Protein 2FYS (pdb70)

Structure (mmCIF, N/CA/C/O backbone):
data_2FYS
#
_entry.id   2FYS
#
_cell.length_a   57.377
_cell.length_b   67.478
_cell.length_c   86.605
_cell.angle_alpha   90.00
_cell.angle_beta   99.55
_cell.angle_gamma   90.00
#
_symmetry.space_group_name_H-M   'P 1 21 1'
#
loop_
_entity.id
_entity.type
_entity.pdbx_description
1 polymer 'Mitogen-activated protein kinase 1'
2 polymer 'Dual specificity protein phosphatase 6'
3 water water
#
loop_
_atom_site.group_PDB
_atom_site.id
_atom_site.type_symbol
_atom_site.label_atom_id
_atom_site.label_alt_id
_atom_site.label_comp_id
_atom_site.label_asym_id
_atom_site.label_entity_id
_atom_site.label_seq_id
_atom_site.pdbx_PDB_ins_code
_atom_site.Cartn_x
_atom_site.Cartn_y
_atom_site.Cartn_z
_atom_site.occupancy
_atom_site.B_iso_or_equiv
_atom_site.auth_seq_id
_atom_site.auth_comp_id
_atom_site.auth_asym_id
_atom_site.auth_atom_id
_atom_site.pdbx_PDB_model_num
ATOM 1 N N . GLY A 1 14 ? -1.988 -27.925 -4.570 1.00 59.26 8 GLY B N 1
ATOM 2 C CA . GLY A 1 14 ? -2.557 -27.195 -3.402 1.00 58.83 8 GLY B CA 1
ATOM 3 C C . GLY A 1 14 ? -1.616 -26.118 -2.900 1.00 58.42 8 GLY B C 1
ATOM 4 O O . GLY A 1 14 ? -0.935 -25.475 -3.701 1.00 59.08 8 GLY B O 1
ATOM 5 N N . PRO A 1 15 ? -1.554 -25.894 -1.578 1.00 57.71 9 PRO B N 1
ATOM 6 C CA . PRO A 1 15 ? -0.664 -24.867 -1.028 1.00 56.14 9 PRO B CA 1
ATOM 7 C C . PRO A 1 15 ? 0.788 -25.118 -1.423 1.00 54.23 9 PRO B C 1
ATOM 8 O O . PRO A 1 15 ? 1.322 -26.211 -1.212 1.00 53.86 9 PRO B O 1
ATOM 12 N N . GLU A 1 16 ? 1.414 -24.098 -2.003 1.00 51.52 10 GLU B N 1
ATOM 13 C CA . GLU A 1 16 ? 2.798 -24.190 -2.451 1.00 48.92 10 GLU B CA 1
ATOM 14 C C . GLU A 1 16 ? 3.776 -24.469 -1.315 1.00 46.10 10 GLU B C 1
ATOM 15 O O . GLU A 1 16 ? 3.742 -23.825 -0.264 1.00 45.18 10 GLU B O 1
ATOM 21 N N . MET A 1 17 ? 4.647 -25.444 -1.545 1.00 42.63 11 MET B N 1
ATOM 22 C CA . MET A 1 17 ? 5.650 -25.841 -0.569 1.00 39.39 11 MET B CA 1
ATOM 23 C C . MET A 1 17 ? 6.992 -25.214 -0.911 1.00 36.97 11 MET B C 1
ATOM 24 O O . MET A 1 17 ? 7.260 -24.898 -2.069 1.00 37.28 11 MET B O 1
ATOM 29 N N . VAL A 1 18 ? 7.827 -25.032 0.107 1.00 33.81 12 VAL B N 1
ATOM 30 C CA . VAL A 1 18 ? 9.154 -24.458 -0.072 1.00 31.09 12 VAL B CA 1
ATOM 31 C C . VAL A 1 18 ? 10.120 -25.151 0.885 1.00 30.60 12 VAL B C 1
ATOM 32 O O . VAL A 1 18 ? 10.003 -25.011 2.101 1.00 30.15 12 VAL B O 1
ATOM 36 N N . ARG A 1 19 ? 11.069 -25.900 0.333 1.00 29.38 13 ARG B N 1
ATOM 37 C CA . ARG A 1 19 ? 12.038 -26.620 1.151 1.00 28.01 13 ARG B CA 1
ATOM 38 C C . ARG A 1 19 ? 11.276 -27.543 2.108 1.00 29.13 13 ARG B C 1
ATOM 39 O O . ARG A 1 19 ? 11.622 -27.664 3.288 1.00 28.93 13 ARG B O 1
ATOM 47 N N . GLY A 1 20 ? 10.230 -28.183 1.587 1.00 28.91 14 GLY B N 1
ATOM 48 C CA . GLY A 1 20 ? 9.422 -29.083 2.391 1.00 27.13 14 GLY B CA 1
ATOM 49 C C . GLY A 1 20 ? 8.586 -28.349 3.423 1.00 26.61 14 GLY B C 1
ATOM 50 O O . GLY A 1 20 ? 7.979 -28.968 4.295 1.00 26.56 14 GLY B O 1
ATOM 51 N N . GLN A 1 21 ? 8.546 -27.025 3.322 1.00 26.05 15 GLN B N 1
ATOM 52 C CA . GLN A 1 21 ? 7.793 -26.211 4.269 1.00 26.02 15 GLN B CA 1
ATOM 53 C C . GLN A 1 21 ? 6.571 -25.559 3.653 1.00 25.97 15 GLN B C 1
ATOM 54 O O . GLN A 1 21 ? 6.600 -25.125 2.502 1.00 27.10 15 GLN B O 1
ATOM 60 N N . VAL A 1 22 ? 5.499 -25.486 4.434 1.00 24.25 16 VAL B N 1
ATOM 61 C CA . VAL A 1 22 ? 4.270 -24.866 3.972 1.00 22.65 16 VAL B CA 1
ATOM 62 C C . VAL A 1 22 ? 4.499 -23.372 3.811 1.00 23.38 16 VAL B C 1
ATOM 63 O O . VAL A 1 22 ? 5.207 -22.751 4.607 1.00 22.64 16 VAL B O 1
ATOM 67 N N . PHE A 1 23 ? 3.898 -22.807 2.770 1.00 23.44 17 PHE B N 1
ATOM 68 C CA . PHE A 1 23 ? 4.002 -21.384 2.492 1.00 22.13 17 PHE B CA 1
ATOM 69 C C . PHE A 1 23 ? 2.744 -20.994 1.722 1.00 22.90 17 PHE B C 1
ATOM 70 O O . PHE A 1 23 ? 2.805 -20.624 0.547 1.00 22.38 17 PHE B O 1
ATOM 78 N N . ASP A 1 24 ? 1.601 -21.097 2.393 1.00 23.44 18 ASP B N 1
ATOM 79 C CA . ASP A 1 24 ? 0.322 -20.769 1.777 1.00 24.80 18 ASP B CA 1
ATOM 80 C C . ASP A 1 24 ? 0.084 -19.268 1.870 1.00 25.44 18 ASP B C 1
ATOM 81 O O . ASP A 1 24 ? -0.356 -18.760 2.899 1.00 24.72 18 ASP B O 1
ATOM 86 N N . VAL A 1 25 ? 0.371 -18.565 0.778 1.00 26.81 19 VAL B N 1
ATOM 87 C CA . VAL A 1 25 ? 0.225 -17.116 0.744 1.00 28.41 19 VAL B CA 1
ATOM 88 C C . VAL A 1 25 ? -0.914 -16.614 -0.143 1.00 30.28 19 VAL B C 1
ATOM 89 O O . VAL A 1 25 ? -0.963 -15.431 -0.494 1.00 30.63 19 VAL B O 1
ATOM 93 N N . GLY A 1 26 ? -1.828 -17.510 -0.501 1.00 31.17 20 GLY B N 1
ATOM 94 C CA . GLY A 1 26 ? -2.948 -17.117 -1.336 1.00 31.30 20 GLY B CA 1
ATOM 95 C C . GLY A 1 26 ? -2.526 -16.940 -2.777 1.00 31.28 20 GLY B C 1
ATOM 96 O O . GLY A 1 26 ? -1.339 -16.798 -3.055 1.00 31.34 20 GLY B O 1
ATOM 97 N N . PRO A 1 27 ? -3.482 -16.935 -3.718 1.00 31.76 21 PRO B N 1
ATOM 98 C CA . PRO A 1 27 ? -3.226 -16.778 -5.151 1.00 31.33 21 PRO B CA 1
ATOM 99 C C . PRO A 1 27 ? -2.789 -15.378 -5.576 1.00 30.43 21 PRO B C 1
ATOM 100 O O . PRO A 1 27 ? -2.781 -15.066 -6.769 1.00 31.47 21 PRO B O 1
ATOM 104 N N . ARG A 1 28 ? -2.431 -14.531 -4.614 1.00 28.37 22 ARG B N 1
ATOM 105 C CA . ARG A 1 28 ? -1.988 -13.181 -4.952 1.00 25.25 22 ARG B CA 1
ATOM 106 C C . ARG A 1 28 ? -0.482 -13.157 -5.166 1.00 23.32 22 ARG B C 1
ATOM 107 O O . ARG A 1 28 ? 0.051 -12.230 -5.779 1.00 23.97 22 ARG B O 1
ATOM 115 N N . TYR A 1 29 ? 0.198 -14.183 -4.660 1.00 21.05 23 TYR B N 1
ATOM 116 C CA . TYR A 1 29 ? 1.647 -14.289 -4.798 1.00 18.62 23 TYR B CA 1
ATOM 117 C C . TYR A 1 29 ? 2.026 -15.686 -5.268 1.00 18.22 23 TYR B C 1
ATOM 118 O O . TYR A 1 29 ? 1.604 -16.681 -4.677 1.00 17.86 23 TYR B O 1
ATOM 127 N N . THR A 1 30 ? 2.826 -15.754 -6.328 1.00 16.84 24 THR B N 1
ATOM 128 C CA . THR A 1 30 ? 3.277 -17.026 -6.878 1.00 16.06 24 THR B CA 1
ATOM 129 C C . THR A 1 30 ? 4.785 -16.968 -7.097 1.00 17.23 24 THR B C 1
ATOM 130 O O . THR A 1 30 ? 5.434 -16.009 -6.688 1.00 19.18 24 THR B O 1
ATOM 134 N N . ASN A 1 31 ? 5.340 -17.992 -7.737 1.00 17.44 25 ASN B N 1
ATOM 135 C CA . ASN A 1 31 ? 6.773 -18.040 -8.004 1.00 18.20 25 ASN B CA 1
ATOM 136 C C . ASN A 1 31 ? 7.588 -17.758 -6.746 1.00 19.37 25 ASN B C 1
ATOM 137 O O . ASN A 1 31 ? 8.242 -16.720 -6.641 1.00 20.73 25 ASN B O 1
ATOM 142 N N . LEU A 1 32 ? 7.547 -18.690 -5.796 1.00 19.93 26 LEU B N 1
ATOM 143 C CA . LEU A 1 32 ? 8.271 -18.555 -4.529 1.00 19.22 26 LEU B CA 1
ATOM 144 C C . LEU A 1 32 ? 9.715 -19.035 -4.647 1.00 17.77 26 LEU B C 1
ATOM 145 O O . LEU A 1 32 ? 9.977 -20.080 -5.233 1.00 16.43 26 LEU B O 1
ATOM 150 N N . SER A 1 33 ? 10.646 -18.270 -4.082 1.00 19.18 27 SER B N 1
ATOM 151 C CA . SER A 1 33 ? 12.062 -18.627 -4.121 1.00 20.49 27 SER B CA 1
ATOM 152 C C . SER A 1 33 ? 12.733 -18.404 -2.771 1.00 21.43 27 SER B C 1
ATOM 153 O O . SER A 1 33 ? 12.883 -17.269 -2.318 1.00 23.03 27 SER B O 1
ATOM 156 N N . TYR A 1 34 ? 13.146 -19.498 -2.140 1.00 21.59 28 TYR B N 1
ATOM 157 C CA . TYR A 1 34 ? 13.792 -19.448 -0.831 1.00 21.89 28 TYR B CA 1
ATOM 158 C C . TYR A 1 34 ? 15.029 -18.556 -0.816 1.00 22.79 28 TYR B C 1
ATOM 159 O O . TYR A 1 34 ? 15.835 -18.584 -1.747 1.00 23.23 28 TYR B O 1
ATOM 168 N N . ILE A 1 35 ? 15.186 -17.763 0.239 1.00 25.36 29 ILE B N 1
ATOM 169 C CA . ILE A 1 35 ? 16.363 -16.908 0.342 1.00 27.95 29 ILE B CA 1
ATOM 170 C C . ILE A 1 35 ? 17.125 -17.173 1.641 1.00 28.77 29 ILE B C 1
ATOM 171 O O . ILE A 1 35 ? 18.340 -16.991 1.700 1.00 28.35 29 ILE B O 1
ATOM 176 N N . GLY A 1 36 ? 16.414 -17.614 2.675 1.00 30.12 30 GLY B N 1
ATOM 177 C CA . GLY A 1 36 ? 17.070 -17.898 3.941 1.00 32.54 30 GLY B CA 1
ATOM 178 C C . GLY A 1 36 ? 16.177 -17.846 5.167 1.00 32.97 30 GLY B C 1
ATOM 179 O O . GLY A 1 36 ? 14.967 -18.048 5.075 1.00 32.52 30 GLY B O 1
ATOM 180 N N . GLU A 1 37 ? 16.789 -17.576 6.319 1.00 34.49 31 GLU B N 1
ATOM 181 C CA . GLU A 1 37 ? 16.080 -17.487 7.596 1.00 35.44 31 GLU B CA 1
ATOM 182 C C . GLU A 1 37 ? 15.900 -16.038 8.032 1.00 36.98 31 GLU B C 1
ATOM 183 O O . GLU A 1 37 ? 16.445 -15.125 7.412 1.00 36.94 31 GLU B O 1
ATOM 189 N N . GLY A 1 38 ? 15.144 -15.831 9.108 1.00 39.44 32 GLY B N 1
ATOM 190 C CA . GLY A 1 38 ? 14.911 -14.483 9.594 1.00 40.69 32 GLY B CA 1
ATOM 191 C C . GLY A 1 38 ? 14.592 -14.403 11.073 1.00 42.57 32 GLY B C 1
ATOM 192 O O . GLY A 1 38 ? 15.194 -13.612 11.801 1.00 43.52 32 GLY B O 1
ATOM 193 N N . ALA A 1 39 ? 13.638 -15.212 11.522 1.00 44.06 33 ALA B N 1
ATOM 194 C CA . ALA A 1 39 ? 13.247 -15.227 12.928 1.00 45.21 33 ALA B CA 1
ATOM 195 C C . ALA A 1 39 ? 12.289 -16.379 13.232 1.00 46.54 33 ALA B C 1
ATOM 196 O O . ALA A 1 39 ? 12.665 -17.550 13.142 1.00 47.22 33 ALA B O 1
ATOM 198 N N . TYR A 1 40 ? 11.052 -16.047 13.588 1.00 47.58 34 TYR B N 1
ATOM 199 C CA . TYR A 1 40 ? 10.055 -17.060 13.915 1.00 48.42 34 TYR B CA 1
ATOM 200 C C . TYR A 1 40 ? 9.779 -18.004 12.750 1.00 48.61 34 TYR B C 1
ATOM 201 O O . TYR A 1 40 ? 8.985 -18.940 12.878 1.00 49.31 34 TYR B O 1
ATOM 203 N N . GLY A 1 41 ? 10.434 -17.753 11.618 1.00 47.80 35 GLY B N 1
ATOM 204 C CA . GLY A 1 41 ? 10.249 -18.587 10.442 1.00 45.72 35 GLY B CA 1
ATOM 205 C C . GLY A 1 41 ? 11.204 -18.208 9.325 1.00 44.62 35 GLY B C 1
ATOM 206 O O . GLY A 1 41 ? 12.006 -17.286 9.474 1.00 44.41 35 GLY B O 1
ATOM 207 N N . MET A 1 42 ? 11.122 -18.914 8.201 1.00 43.83 36 MET B N 1
ATOM 208 C CA . MET A 1 42 ? 11.996 -18.632 7.068 1.00 42.66 36 MET B CA 1
ATOM 209 C C . MET A 1 42 ? 11.435 -17.545 6.155 1.00 40.32 36 MET B C 1
ATOM 210 O O . MET A 1 42 ? 10.267 -17.166 6.262 1.00 39.40 36 MET B O 1
ATOM 215 N N . VAL A 1 43 ? 12.279 -17.054 5.254 1.00 37.50 37 VAL B N 1
ATOM 216 C CA . VAL A 1 43 ? 11.890 -15.999 4.325 1.00 34.45 37 VAL B CA 1
ATOM 217 C C . VAL A 1 43 ? 11.953 -16.419 2.859 1.00 32.23 37 VAL B C 1
ATOM 218 O O . VAL A 1 43 ? 12.908 -17.062 2.419 1.00 32.06 37 VAL B O 1
ATOM 222 N N . CYS A 1 44 ? 10.929 -16.033 2.108 1.00 29.07 38 CYS B N 1
ATOM 223 C CA . CYS A 1 44 ? 10.850 -16.347 0.691 1.00 26.45 38 CYS B CA 1
ATOM 224 C C . CYS A 1 44 ? 10.616 -15.112 -0.162 1.00 26.19 38 CYS B C 1
ATOM 225 O O . CYS A 1 44 ? 10.206 -14.057 0.325 1.00 25.86 38 CYS B O 1
ATOM 228 N N . SER A 1 45 ? 10.881 -15.268 -1.452 1.00 25.60 39 SER B N 1
ATOM 229 C CA . SER A 1 45 ? 10.672 -14.213 -2.427 1.00 22.96 39 SER B CA 1
ATOM 230 C C . SER A 1 45 ? 9.403 -14.658 -3.135 1.00 22.33 39 SER B C 1
ATOM 231 O O . SER A 1 45 ? 9.053 -15.837 -3.085 1.00 19.27 39 SER B O 1
ATOM 234 N N . ALA A 1 46 ? 8.703 -13.735 -3.783 1.00 21.69 40 ALA B N 1
ATOM 235 C CA . ALA A 1 46 ? 7.479 -14.112 -4.474 1.00 22.36 40 ALA B CA 1
ATOM 236 C C . ALA A 1 46 ? 7.008 -13.072 -5.472 1.00 23.02 40 ALA B C 1
ATOM 237 O O . ALA A 1 46 ? 7.264 -11.877 -5.327 1.00 21.85 40 ALA B O 1
ATOM 239 N N . TYR A 1 47 ? 6.311 -13.543 -6.495 1.00 23.61 41 TYR B N 1
ATOM 240 C CA . TYR A 1 47 ? 5.787 -12.651 -7.505 1.00 24.60 41 TYR B CA 1
ATOM 241 C C . TYR A 1 47 ? 4.417 -12.176 -7.061 1.00 24.60 41 TYR B C 1
ATOM 242 O O . TYR A 1 47 ? 3.561 -12.985 -6.705 1.00 25.32 41 TYR B O 1
ATOM 251 N N . ASP A 1 48 ? 4.218 -10.865 -7.058 1.00 23.80 42 ASP B N 1
ATOM 252 C CA . ASP A 1 48 ? 2.927 -10.307 -6.693 1.00 24.11 42 ASP B CA 1
ATOM 253 C C . ASP A 1 48 ? 2.136 -10.184 -7.993 1.00 23.42 42 ASP B C 1
ATOM 254 O O . ASP A 1 48 ? 2.598 -9.574 -8.956 1.00 23.43 42 ASP B O 1
ATOM 259 N N . ASN A 1 49 ? 0.948 -10.778 -8.017 1.00 23.28 43 ASN B N 1
ATOM 260 C CA . ASN A 1 49 ? 0.100 -10.760 -9.204 1.00 23.34 43 ASN B CA 1
ATOM 261 C C . ASN A 1 49 ? -0.879 -9.595 -9.209 1.00 23.76 43 ASN B C 1
ATOM 262 O O . ASN A 1 49 ? -1.851 -9.598 -9.959 1.00 26.15 43 ASN B O 1
ATOM 267 N N . LEU A 1 50 ? -0.622 -8.599 -8.372 1.00 24.56 44 LEU B N 1
ATOM 268 C CA . LEU A 1 50 ? -1.494 -7.435 -8.295 1.00 26.04 44 LEU B CA 1
ATOM 269 C C . LEU A 1 50 ? -0.693 -6.167 -8.571 1.00 26.49 44 LEU B C 1
ATOM 270 O O . LEU A 1 50 ? -1.221 -5.187 -9.099 1.00 25.88 44 LEU B O 1
ATOM 275 N N . ASN A 1 51 ? 0.583 -6.198 -8.201 1.00 26.11 45 ASN B N 1
ATOM 276 C CA . ASN A 1 51 ? 1.477 -5.069 -8.406 1.00 25.87 45 ASN B CA 1
ATOM 277 C C . ASN A 1 51 ? 2.552 -5.446 -9.423 1.00 25.43 45 ASN B C 1
ATOM 278 O O . ASN A 1 51 ? 3.423 -4.651 -9.756 1.00 25.07 45 ASN B O 1
ATOM 283 N N . LYS A 1 52 ? 2.477 -6.677 -9.908 1.00 26.57 46 LYS B N 1
ATOM 284 C CA . LYS A 1 52 ? 3.418 -7.182 -10.893 1.00 27.49 46 LYS B CA 1
ATOM 285 C C . LYS A 1 52 ? 4.882 -6.914 -10.532 1.00 27.00 46 LYS B C 1
ATOM 286 O O . LYS A 1 52 ? 5.662 -6.430 -11.356 1.00 27.81 46 LYS B O 1
ATOM 292 N N . VAL A 1 53 ? 5.239 -7.238 -9.291 1.00 24.63 47 VAL B N 1
ATOM 293 C CA . VAL A 1 53 ? 6.598 -7.072 -8.778 1.00 22.10 47 VAL B CA 1
ATOM 294 C C . VAL A 1 53 ? 6.893 -8.310 -7.943 1.00 21.15 47 VAL B C 1
ATOM 295 O O . VAL A 1 53 ? 6.003 -9.132 -7.727 1.00 23.66 47 VAL B O 1
ATOM 299 N N . ARG A 1 54 ? 8.128 -8.455 -7.475 1.00 18.45 48 ARG B N 1
ATOM 300 C CA . ARG A 1 54 ? 8.481 -9.611 -6.656 1.00 17.05 48 ARG B CA 1
ATOM 301 C C . ARG A 1 54 ? 8.751 -9.218 -5.208 1.00 16.69 48 ARG B C 1
ATOM 302 O O . ARG A 1 54 ? 9.889 -8.963 -4.821 1.00 18.03 48 ARG B O 1
ATOM 310 N N . VAL A 1 55 ? 7.694 -9.182 -4.406 1.00 15.65 49 VAL B N 1
ATOM 311 C CA . VAL A 1 55 ? 7.822 -8.810 -3.005 1.00 15.03 49 VAL B CA 1
ATOM 312 C C . VAL A 1 55 ? 8.488 -9.890 -2.175 1.00 13.89 49 VAL B C 1
ATOM 313 O O . VAL A 1 55 ? 8.619 -11.031 -2.603 1.00 15.22 49 VAL B O 1
ATOM 317 N N . ALA A 1 56 ? 8.911 -9.508 -0.979 1.00 12.67 50 ALA B N 1
ATOM 318 C CA . ALA A 1 56 ? 9.538 -10.431 -0.056 1.00 10.37 50 ALA B CA 1
ATOM 319 C C . ALA A 1 56 ? 8.449 -10.769 0.948 1.00 9.56 50 ALA B C 1
ATOM 320 O O . ALA A 1 56 ? 7.671 -9.898 1.332 1.00 9.78 50 ALA B O 1
ATOM 322 N N . ILE A 1 57 ? 8.379 -12.029 1.361 1.00 9.67 51 ILE B N 1
ATOM 323 C CA . ILE A 1 57 ? 7.372 -12.448 2.324 1.00 9.11 51 ILE B CA 1
ATOM 324 C C . ILE A 1 57 ? 8.032 -13.285 3.412 1.00 9.61 51 ILE B C 1
ATOM 325 O O . ILE A 1 57 ? 8.713 -14.259 3.118 1.00 10.93 51 ILE B O 1
ATOM 330 N N . LYS A 1 58 ? 7.839 -12.900 4.666 1.00 10.46 52 LYS B N 1
ATOM 331 C CA . LYS A 1 58 ? 8.420 -13.646 5.773 1.00 13.59 52 LYS B CA 1
ATOM 332 C C . LYS A 1 58 ? 7.329 -14.336 6.585 1.00 14.69 52 LYS B C 1
ATOM 333 O O . LYS A 1 58 ? 6.338 -13.718 6.987 1.00 12.76 52 LYS B O 1
ATOM 339 N N . LYS A 1 59 ? 7.520 -15.631 6.809 1.00 15.20 53 LYS B N 1
ATOM 340 C CA . LYS A 1 59 ? 6.572 -16.435 7.563 1.00 14.31 53 LYS B CA 1
ATOM 341 C C . LYS A 1 59 ? 6.932 -16.402 9.041 1.00 13.68 53 LYS B C 1
ATOM 342 O O . LYS A 1 59 ? 8.054 -16.736 9.416 1.00 13.48 53 LYS B O 1
ATOM 348 N N . ILE A 1 60 ? 5.978 -15.994 9.875 1.00 13.37 54 ILE B N 1
ATOM 349 C CA . ILE A 1 60 ? 6.195 -15.921 11.318 1.00 14.28 54 ILE B CA 1
ATOM 350 C C . ILE A 1 60 ? 5.210 -16.838 12.048 1.00 17.27 54 ILE B C 1
ATOM 351 O O . ILE A 1 60 ? 4.005 -16.782 11.799 1.00 18.48 54 ILE B O 1
ATOM 356 N N . SER A 1 61 ? 5.723 -17.680 12.943 1.00 19.65 55 SER B N 1
ATOM 357 C CA . SER A 1 61 ? 4.880 -18.598 13.719 1.00 23.29 55 SER B CA 1
ATOM 358 C C . SER A 1 61 ? 5.220 -18.413 15.200 1.00 24.23 55 SER B C 1
ATOM 359 O O . SER A 1 61 ? 5.835 -19.282 15.812 1.00 24.28 55 SER B O 1
ATOM 362 N N . PRO A 1 62 ? 4.801 -17.281 15.794 1.00 25.30 56 PRO B N 1
ATOM 363 C CA . PRO A 1 62 ? 5.051 -16.928 17.193 1.00 26.57 56 PRO B CA 1
ATOM 364 C C . PRO A 1 62 ? 3.888 -17.034 18.180 1.00 27.55 56 PRO B C 1
ATOM 365 O O . PRO A 1 62 ? 4.023 -16.630 19.332 1.00 28.03 56 PRO B O 1
ATOM 369 N N . PHE A 1 63 ? 2.754 -17.559 17.748 1.00 28.74 57 PHE B N 1
ATOM 370 C CA . PHE A 1 63 ? 1.598 -17.635 18.627 1.00 29.47 57 PHE B CA 1
ATOM 371 C C . PHE A 1 63 ? 1.740 -18.425 19.926 1.00 31.41 57 PHE B C 1
ATOM 372 O O . PHE A 1 63 ? 0.959 -18.227 20.856 1.00 32.73 57 PHE B O 1
ATOM 380 N N . GLU A 1 64 ? 2.728 -19.306 20.009 1.00 32.49 58 GLU B N 1
ATOM 381 C CA . GLU A 1 64 ? 2.916 -20.081 21.229 1.00 35.27 58 GLU B CA 1
ATOM 382 C C . GLU A 1 64 ? 4.196 -19.689 21.961 1.00 34.99 58 GLU B C 1
ATOM 383 O O . GLU A 1 64 ? 4.826 -20.503 22.641 1.00 35.58 58 GLU B O 1
ATOM 389 N N . HIS A 1 65 ? 4.565 -18.422 21.812 1.00 34.22 59 HIS B N 1
ATOM 390 C CA . HIS A 1 65 ? 5.747 -17.863 22.453 1.00 34.58 59 HIS B CA 1
ATOM 391 C C . HIS A 1 65 ? 5.384 -16.438 22.865 1.00 33.75 59 HIS B C 1
ATOM 392 O O . HIS A 1 65 ? 4.915 -15.647 22.042 1.00 32.63 59 HIS B O 1
ATOM 399 N N . GLN A 1 66 ? 5.598 -16.110 24.133 1.00 32.91 60 GLN B N 1
ATOM 400 C CA . GLN A 1 66 ? 5.282 -14.777 24.624 1.00 32.62 60 GLN B CA 1
ATOM 401 C C . GLN A 1 66 ? 6.289 -13.748 24.117 1.00 33.04 60 GLN B C 1
ATOM 402 O O . GLN A 1 66 ? 5.928 -12.602 23.840 1.00 33.71 60 GLN B O 1
ATOM 408 N N . THR A 1 67 ? 7.549 -14.155 23.994 1.00 32.58 61 THR B N 1
ATOM 409 C CA . THR A 1 67 ? 8.590 -13.254 23.501 1.00 32.44 61 THR B CA 1
ATOM 410 C C . THR A 1 67 ? 8.332 -12.957 22.026 1.00 32.90 61 THR B C 1
ATOM 411 O O . THR A 1 67 ? 8.243 -11.795 21.623 1.00 32.86 61 THR B O 1
ATOM 415 N N . TYR A 1 68 ? 8.211 -14.018 21.230 1.00 32.82 62 TYR B N 1
ATOM 416 C CA . TYR A 1 68 ? 7.953 -13.889 19.801 1.00 33.54 62 TYR B CA 1
ATOM 417 C C . TYR A 1 68 ? 6.699 -13.057 19.559 1.00 33.11 62 TYR B C 1
ATOM 418 O O . TYR A 1 68 ? 6.696 -12.137 18.739 1.00 32.47 62 TYR B O 1
ATOM 427 N N . CYS A 1 69 ? 5.632 -13.390 20.276 1.00 32.05 63 CYS B N 1
ATOM 428 C CA . CYS A 1 69 ? 4.376 -12.667 20.140 1.00 30.53 63 CYS B CA 1
ATOM 429 C C . CYS A 1 69 ? 4.553 -11.166 20.306 1.00 29.63 63 CYS B C 1
ATOM 430 O O . CYS A 1 69 ? 3.994 -10.385 19.535 1.00 29.73 63 CYS B O 1
ATOM 433 N N . GLN A 1 70 ? 5.323 -10.762 21.312 1.00 28.00 64 GLN B N 1
ATOM 434 C CA . GLN A 1 70 ? 5.562 -9.343 21.554 1.00 27.01 64 GLN B CA 1
ATOM 435 C C . GLN A 1 70 ? 6.400 -8.731 20.438 1.00 26.05 64 GLN B C 1
ATOM 436 O O . GLN A 1 70 ? 6.029 -7.709 19.859 1.00 26.76 64 GLN B O 1
ATOM 442 N N . ARG A 1 71 ? 7.531 -9.363 20.139 1.00 24.12 65 ARG B N 1
ATOM 443 C CA . ARG A 1 71 ? 8.427 -8.885 19.092 1.00 20.35 65 ARG B CA 1
ATOM 444 C C . ARG A 1 71 ? 7.669 -8.732 17.773 1.00 17.17 65 ARG B C 1
ATOM 445 O O . ARG A 1 71 ? 7.978 -7.862 16.965 1.00 15.34 65 ARG B O 1
ATOM 453 N N . THR A 1 72 ? 6.667 -9.577 17.564 1.00 15.75 66 THR B N 1
ATOM 454 C CA . THR A 1 72 ? 5.862 -9.516 16.350 1.00 15.44 66 THR B CA 1
ATOM 455 C C . THR A 1 72 ? 4.937 -8.301 16.352 1.00 15.70 66 THR B C 1
ATOM 456 O O . THR A 1 72 ? 4.977 -7.465 15.439 1.00 15.62 66 THR B O 1
ATOM 460 N N . LEU A 1 73 ? 4.099 -8.223 17.381 1.00 15.17 67 LEU B N 1
ATOM 461 C CA . LEU A 1 73 ? 3.140 -7.143 17.517 1.00 14.43 67 LEU B CA 1
ATOM 462 C C . LEU A 1 73 ? 3.828 -5.803 17.313 1.00 14.73 67 LEU B C 1
ATOM 463 O O . LEU A 1 73 ? 3.313 -4.956 16.579 1.00 16.64 67 LEU B O 1
ATOM 468 N N . ARG A 1 74 ? 4.986 -5.609 17.944 1.00 12.30 68 ARG B N 1
ATOM 469 C CA . ARG A 1 74 ? 5.725 -4.355 17.790 1.00 12.72 68 ARG B CA 1
ATOM 470 C C . ARG A 1 74 ? 6.029 -4.109 16.316 1.00 11.72 68 ARG B C 1
ATOM 471 O O . ARG A 1 74 ? 5.571 -3.126 15.739 1.00 13.58 68 ARG B O 1
ATOM 479 N N . GLU A 1 75 ? 6.807 -5.012 15.723 1.00 10.91 69 GLU B N 1
ATOM 480 C CA . GLU A 1 75 ? 7.189 -4.947 14.315 1.00 11.19 69 GLU B CA 1
ATOM 481 C C . GLU A 1 75 ? 5.992 -4.615 13.408 1.00 11.72 69 GLU B C 1
ATOM 482 O O . GLU A 1 75 ? 6.113 -3.833 12.460 1.00 11.83 69 GLU B O 1
ATOM 488 N N . ILE A 1 76 ? 4.840 -5.210 13.702 1.00 10.87 70 ILE B N 1
ATOM 489 C CA . ILE A 1 76 ? 3.637 -4.968 12.907 1.00 10.72 70 ILE B CA 1
ATOM 490 C C . ILE A 1 76 ? 2.988 -3.616 13.220 1.00 9.97 70 ILE B C 1
ATOM 491 O O . ILE A 1 76 ? 2.616 -2.875 12.315 1.00 10.23 70 ILE B O 1
ATOM 496 N N . LYS A 1 77 ? 2.859 -3.294 14.500 1.00 11.35 71 LYS B N 1
ATOM 497 C CA . LYS A 1 77 ? 2.244 -2.032 14.903 1.00 12.98 71 LYS B CA 1
ATOM 498 C C . LYS A 1 77 ? 3.076 -0.815 14.476 1.00 13.39 71 LYS B C 1
ATOM 499 O O . LYS A 1 77 ? 2.558 0.103 13.837 1.00 14.20 71 LYS B O 1
ATOM 505 N N . ILE A 1 78 ? 4.362 -0.815 14.820 1.00 11.32 72 ILE B N 1
ATOM 506 C CA . ILE A 1 78 ? 5.249 0.293 14.478 1.00 8.57 72 ILE B CA 1
ATOM 507 C C . ILE A 1 78 ? 5.345 0.590 12.984 1.00 8.52 72 ILE B C 1
ATOM 508 O O . ILE A 1 78 ? 5.097 1.714 12.559 1.00 7.81 72 ILE B O 1
ATOM 513 N N . LEU A 1 79 ? 5.721 -0.414 12.198 1.00 9.81 73 LEU B N 1
ATOM 514 C CA . LEU A 1 79 ? 5.863 -0.262 10.751 1.00 10.69 73 LEU B CA 1
ATOM 515 C C . LEU A 1 79 ? 4.566 0.160 10.076 1.00 12.29 73 LEU B C 1
ATOM 516 O O . LEU A 1 79 ? 4.563 1.004 9.181 1.00 11.83 73 LEU B O 1
ATOM 521 N N . LEU A 1 80 ? 3.463 -0.431 10.518 1.00 15.15 74 LEU B N 1
ATOM 522 C CA . LEU A 1 80 ? 2.155 -0.133 9.959 1.00 16.43 74 LEU B CA 1
ATOM 523 C C . LEU A 1 80 ? 1.796 1.347 10.117 1.00 17.77 74 LEU B C 1
ATOM 524 O O . LEU A 1 80 ? 1.163 1.941 9.238 1.00 18.39 74 LEU B O 1
ATOM 529 N N . ARG A 1 81 ? 2.216 1.940 11.230 1.00 17.63 75 ARG B N 1
ATOM 530 C CA . ARG A 1 81 ? 1.936 3.343 11.504 1.00 17.75 75 ARG B CA 1
ATOM 531 C C . ARG A 1 81 ? 3.006 4.278 10.951 1.00 17.02 75 ARG B C 1
ATOM 532 O O . ARG A 1 81 ? 2.738 5.455 10.725 1.00 17.08 75 ARG B O 1
ATOM 540 N N . PHE A 1 82 ? 4.213 3.760 10.738 1.00 15.43 76 PHE B N 1
ATOM 541 C CA . PHE A 1 82 ? 5.311 4.568 10.209 1.00 12.99 76 PHE B CA 1
ATOM 542 C C . PHE A 1 82 ? 5.308 4.630 8.682 1.00 14.14 76 PHE B C 1
ATOM 543 O O . PHE A 1 82 ? 4.990 3.651 8.007 1.00 15.60 76 PHE B O 1
ATOM 551 N N . ARG A 1 83 ? 5.662 5.790 8.142 1.00 13.37 77 ARG B N 1
ATOM 552 C CA . ARG A 1 83 ? 5.742 5.970 6.699 1.00 13.61 77 ARG B CA 1
ATOM 553 C C . ARG A 1 83 ? 6.874 6.949 6.395 1.00 12.34 77 ARG B C 1
ATOM 554 O O . ARG A 1 83 ? 6.708 8.162 6.510 1.00 14.27 77 ARG B O 1
ATOM 562 N N . HIS A 1 84 ? 8.028 6.412 6.011 1.00 10.75 78 HIS B N 1
ATOM 563 C CA . HIS A 1 84 ? 9.199 7.228 5.708 1.00 10.30 78 HIS B CA 1
ATOM 564 C C . HIS A 1 84 ? 9.986 6.556 4.584 1.00 10.38 78 HIS B C 1
ATOM 565 O O . HIS A 1 84 ? 10.045 5.328 4.517 1.00 10.44 78 HIS B O 1
ATOM 572 N N . GLU A 1 85 ? 10.587 7.357 3.709 1.00 10.21 79 GLU B N 1
ATOM 573 C CA . GLU A 1 85 ? 11.357 6.814 2.592 1.00 11.72 79 GLU B CA 1
ATOM 574 C C . GLU A 1 85 ? 12.424 5.848 3.087 1.00 12.50 79 GLU B C 1
ATOM 575 O O . GLU A 1 85 ? 12.704 4.839 2.445 1.00 15.33 79 GLU B O 1
ATOM 581 N N . ASN A 1 86 ? 13.002 6.147 4.244 1.00 12.23 80 ASN B N 1
ATOM 582 C CA . ASN A 1 86 ? 14.064 5.317 4.794 1.00 11.32 80 ASN B CA 1
ATOM 583 C C . ASN A 1 86 ? 13.649 4.253 5.810 1.00 10.37 80 ASN B C 1
ATOM 584 O O . ASN A 1 86 ? 14.505 3.610 6.421 1.00 11.66 80 ASN B O 1
ATOM 589 N N . ILE A 1 87 ? 12.352 4.059 6.003 1.00 6.86 81 ILE B N 1
ATOM 590 C CA . ILE A 1 87 ? 11.914 3.039 6.943 1.00 5.38 81 ILE B CA 1
ATOM 591 C C . ILE A 1 87 ? 11.057 2.023 6.224 1.00 4.94 81 ILE B C 1
ATOM 592 O O . ILE A 1 87 ? 9.919 2.308 5.863 1.00 6.80 81 ILE B O 1
ATOM 597 N N . ILE A 1 88 ? 11.619 0.841 6.010 1.00 5.05 82 ILE B N 1
ATOM 598 C CA . ILE A 1 88 ? 10.922 -0.236 5.324 1.00 5.69 82 ILE B CA 1
ATOM 599 C C . ILE A 1 88 ? 9.450 -0.234 5.694 1.00 8.08 82 ILE B C 1
ATOM 600 O O . ILE A 1 88 ? 9.095 0.023 6.845 1.00 7.05 82 ILE B O 1
ATOM 605 N N . GLY A 1 89 ? 8.598 -0.510 4.712 1.00 8.57 83 GLY B N 1
ATOM 606 C CA . GLY A 1 89 ? 7.175 -0.539 4.974 1.00 8.86 83 GLY B CA 1
ATOM 607 C C . GLY A 1 89 ? 6.581 -1.908 4.722 1.00 9.66 83 GLY B C 1
ATOM 608 O O . GLY A 1 89 ? 7.108 -2.682 3.915 1.00 9.20 83 GLY B O 1
ATOM 609 N N . ILE A 1 90 ? 5.492 -2.206 5.430 1.00 10.81 84 ILE B N 1
ATOM 610 C CA . ILE A 1 90 ? 4.774 -3.470 5.282 1.00 11.86 84 ILE B CA 1
ATOM 611 C C . ILE A 1 90 ? 3.711 -3.279 4.199 1.00 14.06 84 ILE B C 1
ATOM 612 O O . ILE A 1 90 ? 2.726 -2.566 4.406 1.00 15.76 84 ILE B O 1
ATOM 617 N N . ASN A 1 91 ? 3.904 -3.912 3.047 1.00 15.70 85 ASN B N 1
ATOM 618 C CA . ASN A 1 91 ? 2.954 -3.766 1.952 1.00 16.34 85 ASN B CA 1
ATOM 619 C C . ASN A 1 91 ? 1.651 -4.517 2.181 1.00 17.00 85 ASN B C 1
ATOM 620 O O . ASN A 1 91 ? 0.603 -4.095 1.695 1.00 17.96 85 ASN B O 1
ATOM 625 N N . ASP A 1 92 ? 1.713 -5.620 2.923 1.00 18.82 86 ASP B N 1
ATOM 626 C CA . ASP A 1 92 ? 0.527 -6.432 3.191 1.00 19.46 86 ASP B CA 1
ATOM 627 C C . ASP A 1 92 ? 0.791 -7.544 4.199 1.00 21.03 86 ASP B C 1
ATOM 628 O O . ASP A 1 92 ? 1.941 -7.925 4.425 1.00 21.86 86 ASP B O 1
ATOM 633 N N . ILE A 1 93 ? -0.285 -8.063 4.791 1.00 20.69 87 ILE B N 1
ATOM 634 C CA . ILE A 1 93 ? -0.203 -9.139 5.772 1.00 20.78 87 ILE B CA 1
ATOM 635 C C . ILE A 1 93 ? -1.218 -10.235 5.447 1.00 23.09 87 ILE B C 1
ATOM 636 O O . ILE A 1 93 ? -2.353 -9.947 5.065 1.00 22.64 87 ILE B O 1
ATOM 641 N N . ILE A 1 94 ? -0.809 -11.491 5.611 1.00 25.36 88 ILE B N 1
ATOM 642 C CA . ILE A 1 94 ? -1.685 -12.624 5.321 1.00 26.67 88 ILE B CA 1
ATOM 643 C C . ILE A 1 94 ? -1.894 -13.600 6.485 1.00 28.12 88 ILE B C 1
ATOM 644 O O . ILE A 1 94 ? -0.939 -14.185 7.003 1.00 27.27 88 ILE B O 1
ATOM 649 N N . ARG A 1 95 ? -3.154 -13.772 6.884 1.00 29.72 89 ARG B N 1
ATOM 650 C CA . ARG A 1 95 ? -3.505 -14.691 7.965 1.00 32.06 89 ARG B CA 1
ATOM 651 C C . ARG A 1 95 ? -4.916 -15.260 7.816 1.00 31.94 89 ARG B C 1
ATOM 652 O O . ARG A 1 95 ? -5.770 -14.662 7.161 1.00 32.92 89 ARG B O 1
ATOM 660 N N . ALA A 1 96 ? -5.148 -16.418 8.430 1.00 31.00 90 ALA B N 1
ATOM 661 C CA . ALA A 1 96 ? -6.442 -17.090 8.371 1.00 31.64 90 ALA B CA 1
ATOM 662 C C . ALA A 1 96 ? -7.603 -16.171 8.731 1.00 31.02 90 ALA B C 1
ATOM 663 O O . ALA A 1 96 ? -7.485 -15.327 9.617 1.00 29.92 90 ALA B O 1
ATOM 665 N N . PRO A 1 97 ? -8.747 -16.336 8.044 1.00 32.12 91 PRO B N 1
ATOM 666 C CA . PRO A 1 97 ? -9.972 -15.551 8.244 1.00 32.17 91 PRO B CA 1
ATOM 667 C C . PRO A 1 97 ? -10.437 -15.473 9.697 1.00 31.49 91 PRO B C 1
ATOM 668 O O . PRO A 1 97 ? -11.154 -14.547 10.074 1.00 30.20 91 PRO B O 1
ATOM 672 N N . THR A 1 98 ? -10.036 -16.454 10.502 1.00 31.25 92 THR B N 1
ATOM 673 C CA . THR A 1 98 ? -10.388 -16.485 11.918 1.00 31.84 92 THR B CA 1
ATOM 674 C C . THR A 1 98 ? -9.184 -16.862 12.772 1.00 33.33 92 THR B C 1
ATOM 675 O O . THR A 1 98 ? -8.428 -17.778 12.439 1.00 33.16 92 THR B O 1
ATOM 679 N N . ILE A 1 99 ? -9.020 -16.141 13.876 1.00 34.45 93 ILE B N 1
ATOM 680 C CA . ILE A 1 99 ? -7.919 -16.352 14.804 1.00 35.70 93 ILE B CA 1
ATOM 681 C C . ILE A 1 99 ? -7.814 -17.793 15.294 1.00 36.21 93 ILE B C 1
ATOM 682 O O . ILE A 1 99 ? -6.788 -18.189 15.843 1.00 36.96 93 ILE B O 1
ATOM 687 N N . GLU A 1 100 ? -8.868 -18.578 15.089 1.00 37.64 94 GLU B N 1
ATOM 688 C CA . GLU A 1 100 ? -8.864 -19.973 15.521 1.00 39.00 94 GLU B CA 1
ATOM 689 C C . GLU A 1 100 ? -7.919 -20.837 14.689 1.00 39.51 94 GLU B C 1
ATOM 690 O O . GLU A 1 100 ? -7.376 -21.822 15.189 1.00 38.90 94 GLU B O 1
ATOM 696 N N . GLN A 1 101 ? -7.727 -20.470 13.424 1.00 39.41 95 GLN B N 1
ATOM 697 C CA . GLN A 1 101 ? -6.848 -21.229 12.540 1.00 40.16 95 GLN B CA 1
ATOM 698 C C . GLN A 1 101 ? -5.500 -20.541 12.339 1.00 40.41 95 GLN B C 1
ATOM 699 O O . GLN A 1 101 ? -4.511 -21.195 11.994 1.00 40.55 95 GLN B O 1
ATOM 705 N N . MET A 1 102 ? -5.465 -19.226 12.548 1.00 39.42 96 MET B N 1
ATOM 706 C CA . MET A 1 102 ? -4.235 -18.454 12.381 1.00 37.38 96 MET B CA 1
ATOM 707 C C . MET A 1 102 ? -3.110 -18.996 13.255 1.00 37.60 96 MET B C 1
ATOM 708 O O . MET A 1 102 ? -3.003 -18.648 14.433 1.00 37.74 96 MET B O 1
ATOM 713 N N . LYS A 1 103 ? -2.274 -19.849 12.667 1.00 37.74 97 LYS B N 1
ATOM 714 C CA . LYS A 1 103 ? -1.149 -20.453 13.375 1.00 37.09 97 LYS B CA 1
ATOM 715 C C . LYS A 1 103 ? 0.163 -19.802 12.962 1.00 35.92 97 LYS B C 1
ATOM 716 O O . LYS A 1 103 ? 1.219 -20.109 13.510 1.00 35.78 97 LYS B O 1
ATOM 722 N N . ASP A 1 104 ? 0.088 -18.902 11.988 1.00 34.71 98 ASP B N 1
ATOM 723 C CA . ASP A 1 104 ? 1.267 -18.207 11.496 1.00 33.58 98 ASP B CA 1
ATOM 724 C C . ASP A 1 104 ? 0.875 -17.033 10.609 1.00 32.16 98 ASP B C 1
ATOM 725 O O . ASP A 1 104 ? -0.166 -17.058 9.951 1.00 32.99 98 ASP B O 1
ATOM 730 N N . VAL A 1 105 ? 1.716 -16.004 10.600 1.00 29.71 99 VAL B N 1
ATOM 731 C CA . VAL A 1 105 ? 1.462 -14.799 9.817 1.00 26.28 99 VAL B CA 1
ATOM 732 C C . VAL A 1 105 ? 2.541 -14.517 8.782 1.00 24.87 99 VAL B C 1
ATOM 733 O O . VAL A 1 105 ? 3.724 -14.736 9.031 1.00 25.53 99 VAL B O 1
ATOM 737 N N . TYR A 1 106 ? 2.124 -14.027 7.619 1.00 23.19 100 TYR B N 1
ATOM 738 C CA . TYR A 1 106 ? 3.059 -13.696 6.552 1.00 22.38 100 TYR B CA 1
ATOM 739 C C . TYR A 1 106 ? 3.065 -12.181 6.332 1.00 20.33 100 TYR B C 1
ATOM 740 O O . TYR A 1 106 ? 2.066 -11.606 5.890 1.00 19.65 100 TYR B O 1
ATOM 749 N N . ILE A 1 107 ? 4.185 -11.538 6.645 1.00 17.02 101 ILE B N 1
ATOM 750 C CA . ILE A 1 107 ? 4.301 -10.100 6.459 1.00 14.51 101 ILE B CA 1
ATOM 751 C C . ILE A 1 107 ? 5.028 -9.825 5.153 1.00 15.44 101 ILE B C 1
ATOM 752 O O . ILE A 1 107 ? 6.230 -10.077 5.025 1.00 15.66 101 ILE B O 1
ATOM 757 N N . VAL A 1 108 ? 4.289 -9.304 4.182 1.00 14.39 102 VAL B N 1
ATOM 758 C CA . VAL A 1 108 ? 4.851 -9.014 2.876 1.00 14.29 102 VAL B CA 1
ATOM 759 C C . VAL A 1 108 ? 5.426 -7.613 2.812 1.00 14.21 102 VAL B C 1
ATOM 760 O O . VAL A 1 108 ? 4.733 -6.642 3.109 1.00 16.19 102 VAL B O 1
ATOM 764 N N . GLN A 1 109 ? 6.695 -7.511 2.426 1.00 12.87 103 GLN B N 1
ATOM 765 C CA . GLN A 1 109 ? 7.352 -6.214 2.303 1.00 12.52 103 GLN B CA 1
ATOM 766 C C . GLN A 1 109 ? 8.095 -6.140 0.975 1.00 11.65 103 GLN B C 1
ATOM 767 O O . GLN A 1 109 ? 8.189 -7.133 0.255 1.00 11.60 103 GLN B O 1
ATOM 773 N N . ASP A 1 110 ? 8.621 -4.960 0.657 1.00 12.02 104 ASP B N 1
ATOM 774 C CA . ASP A 1 110 ? 9.360 -4.762 -0.582 1.00 12.70 104 ASP B CA 1
ATOM 775 C C . ASP A 1 110 ? 10.644 -5.573 -0.597 1.00 12.90 104 ASP B C 1
ATOM 776 O O . ASP A 1 110 ? 11.228 -5.842 0.447 1.00 12.45 104 ASP B O 1
ATOM 781 N N . LEU A 1 111 ? 11.079 -5.956 -1.792 1.00 14.37 105 LEU B N 1
ATOM 782 C CA . LEU A 1 111 ? 12.288 -6.753 -1.944 1.00 15.60 105 LEU B CA 1
ATOM 783 C C . LEU A 1 111 ? 13.483 -5.912 -2.373 1.00 16.35 105 LEU B C 1
ATOM 784 O O . LEU A 1 111 ? 13.607 -5.537 -3.538 1.00 18.69 105 LEU B O 1
ATOM 789 N N . MET A 1 112 ? 14.357 -5.611 -1.421 1.00 16.35 106 MET B N 1
ATOM 790 C CA . MET A 1 112 ? 15.552 -4.834 -1.700 1.00 17.19 106 MET B CA 1
ATOM 791 C C . MET A 1 112 ? 16.590 -5.820 -2.226 1.00 19.23 106 MET B C 1
ATOM 792 O O . MET A 1 112 ? 16.541 -7.006 -1.894 1.00 19.88 106 MET B O 1
ATOM 797 N N . GLU A 1 113 ? 17.522 -5.354 -3.051 1.00 19.70 107 GLU B N 1
ATOM 798 C CA . GLU A 1 113 ? 18.522 -6.270 -3.574 1.00 21.37 107 GLU B CA 1
ATOM 799 C C . GLU A 1 113 ? 19.308 -6.910 -2.442 1.00 21.30 107 GLU B C 1
ATOM 800 O O . GLU A 1 113 ? 19.069 -8.066 -2.094 1.00 22.79 107 GLU B O 1
ATOM 806 N N . THR A 1 114 ? 20.233 -6.161 -1.854 1.00 19.46 108 THR B N 1
ATOM 807 C CA . THR A 1 114 ? 21.042 -6.688 -0.761 1.00 18.75 108 THR B CA 1
ATOM 808 C C . THR A 1 114 ? 20.703 -5.975 0.546 1.00 18.54 108 THR B C 1
ATOM 809 O O . THR A 1 114 ? 19.576 -5.535 0.749 1.00 16.50 108 THR B O 1
ATOM 813 N N . ASP A 1 115 ? 21.690 -5.898 1.432 1.00 19.10 109 ASP B N 1
ATOM 814 C CA . ASP A 1 115 ? 21.564 -5.221 2.715 1.00 20.04 109 ASP B CA 1
ATOM 815 C C . ASP A 1 115 ? 22.980 -4.842 3.126 1.00 20.60 109 ASP B C 1
ATOM 816 O O . ASP A 1 115 ? 23.955 -5.367 2.576 1.00 21.83 109 ASP B O 1
ATOM 821 N N . LEU A 1 116 ? 23.104 -3.939 4.087 1.00 19.37 110 LEU B N 1
ATOM 822 C CA . LEU A 1 116 ? 24.421 -3.488 4.507 1.00 19.22 110 LEU B CA 1
ATOM 823 C C . LEU A 1 116 ? 25.358 -4.578 5.024 1.00 17.63 110 LEU B C 1
ATOM 824 O O . LEU A 1 116 ? 26.573 -4.414 4.981 1.00 16.24 110 LEU B O 1
ATOM 829 N N . TYR A 1 117 ? 24.808 -5.685 5.507 1.00 18.31 111 TYR B N 1
ATOM 830 C CA . TYR A 1 117 ? 25.644 -6.772 6.013 1.00 18.30 111 TYR B CA 1
ATOM 831 C C . TYR A 1 117 ? 26.320 -7.501 4.869 1.00 18.86 111 TYR B C 1
ATOM 832 O O . TYR A 1 117 ? 27.547 -7.636 4.842 1.00 19.52 111 TYR B O 1
ATOM 841 N N . LYS A 1 118 ? 25.511 -7.987 3.933 1.00 18.20 112 LYS B N 1
ATOM 842 C CA . LYS A 1 118 ? 26.028 -8.703 2.777 1.00 18.38 112 LYS B CA 1
ATOM 843 C C . LYS A 1 118 ? 26.974 -7.795 1.987 1.00 18.66 112 LYS B C 1
ATOM 844 O O . LYS A 1 118 ? 28.137 -8.142 1.757 1.00 18.47 112 LYS B O 1
ATOM 850 N N . LEU A 1 119 ? 26.481 -6.629 1.585 1.00 18.30 113 LEU B N 1
ATOM 851 C CA . LEU A 1 119 ? 27.301 -5.689 0.832 1.00 19.01 113 LEU B CA 1
ATOM 852 C C . LEU A 1 119 ? 28.658 -5.559 1.532 1.00 19.22 113 LEU B C 1
ATOM 853 O O . LEU A 1 119 ? 29.680 -5.970 0.981 1.00 18.98 113 LEU B O 1
ATOM 858 N N . LEU A 1 120 ? 28.663 -4.992 2.740 1.00 19.57 114 LEU B N 1
ATOM 859 C CA . LEU A 1 120 ? 29.893 -4.842 3.527 1.00 19.59 114 LEU B CA 1
ATOM 860 C C . LEU A 1 120 ? 30.294 -6.228 3.980 1.00 20.28 114 LEU B C 1
ATOM 861 O O . LEU A 1 120 ? 29.916 -6.667 5.068 1.00 23.96 114 LEU B O 1
ATOM 866 N N . LYS A 1 121 ? 31.062 -6.917 3.150 1.00 18.53 115 LYS B N 1
ATOM 867 C CA . LYS A 1 121 ? 31.478 -8.272 3.463 1.00 17.45 115 LYS B CA 1
ATOM 868 C C . LYS A 1 121 ? 32.313 -8.734 2.291 1.00 15.44 115 LYS B C 1
ATOM 869 O O . LYS A 1 121 ? 33.384 -9.318 2.464 1.00 16.80 115 LYS B O 1
ATOM 875 N N . THR A 1 122 ? 31.816 -8.436 1.096 1.00 12.24 116 THR B N 1
ATOM 876 C CA . THR A 1 122 ? 32.483 -8.793 -0.148 1.00 7.69 116 THR B CA 1
ATOM 877 C C . THR A 1 122 ? 32.611 -7.563 -1.037 1.00 6.95 116 THR B C 1
ATOM 878 O O . THR A 1 122 ? 33.391 -7.551 -1.984 1.00 8.62 116 THR B O 1
ATOM 882 N N . GLN A 1 123 ? 31.845 -6.524 -0.717 1.00 6.08 117 GLN B N 1
ATOM 883 C CA . GLN A 1 123 ? 31.830 -5.293 -1.503 1.00 6.10 117 GLN B CA 1
ATOM 884 C C . GLN A 1 123 ? 32.624 -4.140 -0.873 1.00 6.12 117 GLN B C 1
ATOM 885 O O . GLN A 1 123 ? 32.793 -4.081 0.342 1.00 4.34 117 GLN B O 1
ATOM 891 N N . HIS A 1 124 ? 33.102 -3.227 -1.719 1.00 6.97 118 HIS B N 1
ATOM 892 C CA . HIS A 1 124 ? 33.876 -2.067 -1.272 1.00 8.63 118 HIS B CA 1
ATOM 893 C C . HIS A 1 124 ? 33.159 -0.770 -1.638 1.00 9.22 118 HIS B C 1
ATOM 894 O O . HIS A 1 124 ? 32.847 -0.539 -2.802 1.00 7.83 118 HIS B O 1
ATOM 901 N N . LEU A 1 125 ? 32.934 0.087 -0.645 1.00 10.59 119 LEU B N 1
ATOM 902 C CA . LEU A 1 125 ? 32.238 1.349 -0.872 1.00 12.96 119 LEU B CA 1
ATOM 903 C C . LEU A 1 125 ? 33.125 2.585 -0.886 1.00 13.97 119 LEU B C 1
ATOM 904 O O . LEU A 1 125 ? 33.900 2.815 0.043 1.00 16.05 119 LEU B O 1
ATOM 909 N N . SER A 1 126 ? 32.994 3.384 -1.941 1.00 14.49 120 SER B N 1
ATOM 910 C CA . SER A 1 126 ? 33.761 4.619 -2.078 1.00 15.96 120 SER B CA 1
ATOM 911 C C . SER A 1 126 ? 33.236 5.603 -1.035 1.00 14.96 120 SER B C 1
ATOM 912 O O . SER A 1 126 ? 32.154 5.399 -0.485 1.00 14.60 120 SER B O 1
ATOM 915 N N . ASN A 1 127 ? 33.993 6.660 -0.760 1.00 15.27 121 ASN B N 1
ATOM 916 C CA . ASN A 1 127 ? 33.578 7.649 0.233 1.00 17.71 121 ASN B CA 1
ATOM 917 C C . ASN A 1 127 ? 32.225 8.277 -0.110 1.00 18.10 121 ASN B C 1
ATOM 918 O O . ASN A 1 127 ? 31.384 8.488 0.768 1.00 16.52 121 ASN B O 1
ATOM 923 N N . ASP A 1 128 ? 32.012 8.570 -1.386 1.00 18.71 122 ASP B N 1
ATOM 924 C CA . ASP A 1 128 ? 30.758 9.184 -1.801 1.00 19.99 122 ASP B CA 1
ATOM 925 C C . ASP A 1 128 ? 29.536 8.341 -1.440 1.00 18.67 122 ASP B C 1
ATOM 926 O O . ASP A 1 128 ? 28.469 8.886 -1.139 1.00 18.47 122 ASP B O 1
ATOM 931 N N . HIS A 1 129 ? 29.686 7.019 -1.479 1.00 16.10 123 HIS B N 1
ATOM 932 C CA . HIS A 1 129 ? 28.587 6.124 -1.146 1.00 13.63 123 HIS B CA 1
ATOM 933 C C . HIS A 1 129 ? 28.365 6.091 0.363 1.00 13.02 123 HIS B C 1
ATOM 934 O O . HIS A 1 129 ? 27.226 6.030 0.830 1.00 13.24 123 HIS B O 1
ATOM 941 N N . ILE A 1 130 ? 29.456 6.119 1.123 1.00 10.84 124 ILE B N 1
ATOM 942 C CA . ILE A 1 130 ? 29.376 6.088 2.581 1.00 7.99 124 ILE B CA 1
ATOM 943 C C . ILE A 1 130 ? 28.677 7.331 3.104 1.00 5.90 124 ILE B C 1
ATOM 944 O O . ILE A 1 130 ? 27.914 7.267 4.063 1.00 5.84 124 ILE B O 1
ATOM 949 N N . CYS A 1 131 ? 28.936 8.464 2.466 1.00 4.45 125 CYS B N 1
ATOM 950 C CA . CYS A 1 131 ? 28.317 9.709 2.884 1.00 6.98 125 CYS B CA 1
ATOM 951 C C . CYS A 1 131 ? 26.816 9.676 2.634 1.00 6.88 125 CYS B C 1
ATOM 952 O O . CYS A 1 131 ? 26.020 10.106 3.465 1.00 8.95 125 CYS B O 1
ATOM 955 N N . TYR A 1 132 ? 26.432 9.169 1.473 1.00 8.24 126 TYR B N 1
ATOM 956 C CA . TYR A 1 132 ? 25.027 9.094 1.134 1.00 6.53 126 TYR B CA 1
ATOM 957 C C . TYR A 1 132 ? 24.346 8.090 2.044 1.00 4.61 1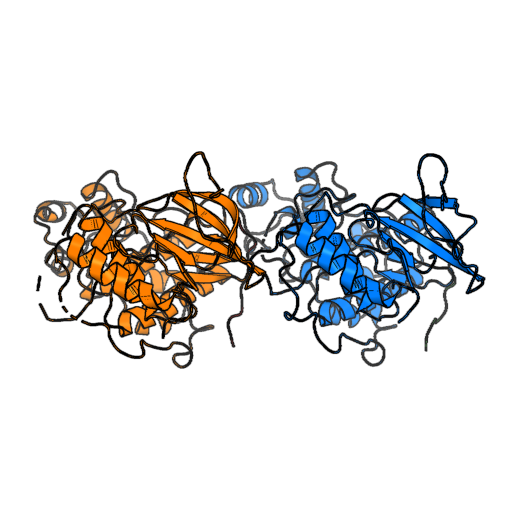26 TYR B C 1
ATOM 958 O O . TYR A 1 132 ? 23.278 8.365 2.580 1.00 4.48 126 TYR B O 1
ATOM 967 N N . PHE A 1 133 ? 24.965 6.927 2.224 1.00 3.46 127 PHE B N 1
ATOM 968 C CA . PHE A 1 133 ? 24.380 5.908 3.080 1.00 2.83 127 PHE B CA 1
ATOM 969 C C . PHE A 1 133 ? 24.188 6.447 4.488 1.00 3.50 127 PHE B C 1
ATOM 970 O O . PHE A 1 133 ? 23.112 6.312 5.064 1.00 3.77 127 PHE B O 1
ATOM 978 N N . LEU A 1 134 ? 25.226 7.068 5.043 1.00 2.77 128 LEU B N 1
ATOM 979 C CA . LEU A 1 134 ? 25.125 7.606 6.386 1.00 1.85 128 LEU B CA 1
ATOM 980 C C . LEU A 1 134 ? 23.928 8.535 6.496 1.00 1.85 128 LEU B C 1
ATOM 981 O O . LEU A 1 134 ? 23.118 8.415 7.418 1.00 4.64 128 LEU B O 1
ATOM 986 N N . TYR A 1 135 ? 23.811 9.460 5.552 1.00 1.85 129 TYR B N 1
ATOM 987 C CA . TYR A 1 135 ? 22.700 10.402 5.560 1.00 2.46 129 TYR B CA 1
ATOM 988 C C . TYR A 1 135 ? 21.324 9.724 5.577 1.00 2.65 129 TYR B C 1
ATOM 989 O O . TYR A 1 135 ? 20.485 10.038 6.422 1.00 4.33 129 TYR B O 1
ATOM 998 N N . GLN A 1 136 ? 21.083 8.800 4.651 1.00 2.09 130 GLN B N 1
ATOM 999 C CA . GLN A 1 136 ? 19.790 8.123 4.613 1.00 2.95 130 GLN B CA 1
ATOM 1000 C C . GLN A 1 136 ? 19.496 7.478 5.962 1.00 4.28 130 GLN B C 1
ATOM 1001 O O . GLN A 1 136 ? 18.356 7.505 6.440 1.00 3.55 130 GLN B O 1
ATOM 1007 N N . ILE A 1 137 ? 20.535 6.909 6.572 1.00 4.46 131 ILE B N 1
ATOM 1008 C CA . ILE A 1 137 ? 20.425 6.271 7.879 1.00 1.85 131 ILE B CA 1
ATOM 1009 C C . ILE A 1 137 ? 19.993 7.290 8.919 1.00 1.85 131 ILE B C 1
ATOM 1010 O O . ILE A 1 137 ? 19.040 7.064 9.655 1.00 1.85 131 ILE B O 1
ATOM 1015 N N . LEU A 1 138 ? 20.697 8.415 8.986 1.00 2.94 132 LEU B N 1
ATOM 1016 C CA . LEU A 1 138 ? 20.347 9.438 9.963 1.00 5.93 132 LEU B CA 1
ATOM 1017 C C . LEU A 1 138 ? 18.989 10.082 9.662 1.00 6.79 132 LEU B C 1
ATOM 1018 O O . LEU A 1 138 ? 18.185 10.305 10.571 1.00 6.71 132 LEU B O 1
ATOM 1023 N N . ARG A 1 139 ? 18.715 10.361 8.391 1.00 6.34 133 ARG B N 1
ATOM 1024 C CA . ARG A 1 139 ? 17.436 10.962 8.033 1.00 5.83 133 ARG B CA 1
ATOM 1025 C C . ARG A 1 139 ? 16.285 10.108 8.555 1.00 4.06 133 ARG B C 1
ATOM 1026 O O . ARG A 1 139 ? 15.290 10.626 9.049 1.00 7.24 133 ARG B O 1
ATOM 1034 N N . GLY A 1 140 ? 16.425 8.796 8.452 1.00 4.27 134 GLY B N 1
ATOM 1035 C CA . GLY A 1 140 ? 15.382 7.912 8.936 1.00 3.68 134 GLY B CA 1
ATOM 1036 C C . GLY A 1 140 ? 15.374 7.822 10.452 1.00 3.55 134 GLY B C 1
ATOM 1037 O O . GLY A 1 140 ? 14.311 7.792 11.067 1.00 3.56 134 GLY B O 1
ATOM 1038 N N . LEU A 1 141 ? 16.554 7.783 11.062 1.00 3.68 135 LEU B N 1
ATOM 1039 C CA . LEU A 1 141 ? 16.643 7.701 12.518 1.00 4.59 135 LEU B CA 1
ATOM 1040 C C . LEU A 1 141 ? 15.980 8.904 13.186 1.00 4.20 135 LEU B C 1
ATOM 1041 O O . LEU A 1 141 ? 15.384 8.775 14.255 1.00 2.74 135 LEU B O 1
ATOM 1046 N N . LYS A 1 142 ? 16.101 10.072 12.558 1.00 3.75 136 LYS B N 1
ATOM 1047 C CA . LYS A 1 142 ? 15.501 11.291 13.087 1.00 4.35 136 LYS B CA 1
ATOM 1048 C C . LYS A 1 142 ? 13.985 11.127 13.187 1.00 6.08 136 LYS B C 1
ATOM 1049 O O . LYS A 1 142 ? 13.365 11.566 14.154 1.00 6.78 136 LYS B O 1
ATOM 1055 N N . TYR A 1 143 ? 13.395 10.502 12.174 1.00 6.60 137 TYR B N 1
ATOM 1056 C CA . TYR A 1 143 ? 11.957 10.273 12.148 1.00 7.82 137 TYR B CA 1
ATOM 1057 C C . TYR A 1 143 ? 11.555 9.393 13.326 1.00 7.68 137 TYR B C 1
ATOM 1058 O O . TYR A 1 143 ? 10.654 9.732 14.087 1.00 8.63 137 TYR B O 1
ATOM 1067 N N . ILE A 1 144 ? 12.226 8.256 13.470 1.00 7.76 138 ILE B N 1
ATOM 1068 C CA . ILE A 1 144 ? 11.924 7.341 14.560 1.00 9.16 138 ILE B CA 1
ATOM 1069 C C . ILE A 1 144 ? 12.147 8.042 15.898 1.00 10.31 138 ILE B C 1
ATOM 1070 O O . ILE A 1 144 ? 11.289 8.006 16.782 1.00 11.69 138 ILE B O 1
ATOM 1075 N N . HIS A 1 145 ? 13.301 8.683 16.038 1.00 9.71 139 HIS B N 1
ATOM 1076 C CA . HIS A 1 145 ? 13.631 9.380 17.268 1.00 10.69 139 HIS B CA 1
ATOM 1077 C C . HIS A 1 145 ? 12.692 10.534 17.574 1.00 12.10 139 HIS B C 1
ATOM 1078 O O . HIS A 1 145 ? 12.574 10.948 18.722 1.00 13.57 139 HIS B O 1
ATOM 1085 N N . SER A 1 146 ? 12.031 11.066 16.553 1.00 14.31 140 SER B N 1
ATOM 1086 C CA . SER A 1 146 ? 11.095 12.161 16.780 1.00 15.50 140 SER B CA 1
ATOM 1087 C C . SER A 1 146 ? 9.763 11.517 17.142 1.00 16.35 140 SER B C 1
ATOM 1088 O O . SER A 1 146 ? 8.873 12.157 17.707 1.00 18.58 140 SER B O 1
ATOM 1091 N N . ALA A 1 147 ? 9.645 10.234 16.810 1.00 15.09 141 ALA B N 1
ATOM 1092 C CA . ALA A 1 147 ? 8.447 9.462 17.091 1.00 13.65 141 ALA B CA 1
ATOM 1093 C C . ALA A 1 147 ? 8.513 8.964 18.522 1.00 13.07 141 ALA B C 1
ATOM 1094 O O . ALA A 1 147 ? 7.685 8.154 18.941 1.00 11.16 141 ALA B O 1
ATOM 1096 N N . ASN A 1 148 ? 9.510 9.448 19.261 1.00 13.70 142 ASN B N 1
ATOM 1097 C CA . ASN A 1 148 ? 9.701 9.059 20.654 1.00 14.16 142 ASN B CA 1
ATOM 1098 C C . ASN A 1 148 ? 9.934 7.552 20.727 1.00 14.12 142 ASN B C 1
ATOM 1099 O O . ASN A 1 148 ? 9.385 6.869 21.590 1.00 15.63 142 ASN B O 1
ATOM 1104 N N . VAL A 1 149 ? 10.751 7.036 19.816 1.00 12.78 143 VAL B N 1
ATOM 1105 C CA . VAL A 1 149 ? 11.027 5.603 19.779 1.00 13.42 143 VAL B CA 1
ATOM 1106 C C . VAL A 1 149 ? 12.497 5.251 19.534 1.00 13.15 143 VAL B C 1
ATOM 1107 O O . VAL A 1 149 ? 13.245 6.009 18.914 1.00 12.36 143 VAL B O 1
ATOM 1111 N N . LEU A 1 150 ? 12.900 4.091 20.042 1.00 13.10 144 LEU B N 1
ATOM 1112 C CA . LEU A 1 150 ? 14.263 3.603 19.874 1.00 13.60 144 LEU B CA 1
ATOM 1113 C C . LEU A 1 150 ? 14.178 2.339 19.017 1.00 14.68 144 LEU B C 1
ATOM 1114 O O . LEU A 1 150 ? 13.215 1.580 19.123 1.00 14.75 144 LEU B O 1
ATOM 1119 N N . HIS A 1 151 ? 15.171 2.122 18.160 1.00 15.78 145 HIS B N 1
ATOM 1120 C CA . HIS A 1 151 ? 15.191 0.928 17.332 1.00 15.02 145 HIS B CA 1
ATOM 1121 C C . HIS A 1 151 ? 15.810 -0.153 18.198 1.00 15.86 145 HIS B C 1
ATOM 1122 O O . HIS A 1 151 ? 15.333 -1.290 18.235 1.00 15.25 145 HIS B O 1
ATOM 1129 N N . ARG A 1 152 ? 16.876 0.229 18.900 1.00 15.17 146 ARG B N 1
ATOM 1130 C CA . ARG A 1 152 ? 17.593 -0.653 19.818 1.00 13.81 146 ARG B CA 1
ATOM 1131 C C . ARG A 1 152 ? 18.338 -1.812 19.174 1.00 13.18 146 ARG B C 1
ATOM 1132 O O . ARG A 1 152 ? 18.830 -2.696 19.873 1.00 12.57 146 ARG B O 1
ATOM 1140 N N . ASP A 1 153 ? 18.436 -1.819 17.851 1.00 12.37 147 ASP B N 1
ATOM 1141 C CA . ASP A 1 153 ? 19.130 -2.916 17.203 1.00 11.27 147 ASP B CA 1
ATOM 1142 C C . ASP A 1 153 ? 19.695 -2.571 15.828 1.00 12.90 147 ASP B C 1
ATOM 1143 O O . ASP A 1 153 ? 19.749 -3.422 14.933 1.00 14.05 147 ASP B O 1
ATOM 1148 N N . LEU A 1 154 ? 20.127 -1.324 15.658 1.00 11.98 148 LEU B N 1
ATOM 1149 C CA . LEU A 1 154 ? 20.700 -0.911 14.390 1.00 10.49 148 LEU B CA 1
ATOM 1150 C C . LEU A 1 154 ? 21.968 -1.702 14.121 1.00 9.87 148 LEU B C 1
ATOM 1151 O O . LEU A 1 154 ? 22.871 -1.753 14.951 1.00 12.04 148 LEU B O 1
ATOM 1156 N N . LYS A 1 155 ? 22.033 -2.324 12.955 1.00 10.28 149 LYS B N 1
ATOM 1157 C CA . LYS A 1 155 ? 23.199 -3.106 12.574 1.00 9.15 149 LYS B CA 1
ATOM 1158 C C . LYS A 1 155 ? 23.215 -3.328 11.072 1.00 9.02 149 LYS B C 1
ATOM 1159 O O . LYS A 1 155 ? 22.172 -3.288 10.419 1.00 10.73 149 LYS B O 1
ATOM 1165 N N . PRO A 1 156 ? 24.403 -3.564 10.501 1.00 9.00 150 PRO B N 1
ATOM 1166 C CA . PRO A 1 156 ? 24.558 -3.791 9.064 1.00 7.33 150 PRO B CA 1
ATOM 1167 C C . PRO A 1 156 ? 23.466 -4.626 8.400 1.00 5.22 150 PRO B C 1
ATOM 1168 O O . PRO A 1 156 ? 22.948 -4.251 7.350 1.00 3.42 150 PRO B O 1
ATOM 1172 N N . SER A 1 157 ? 23.095 -5.739 9.018 1.00 5.55 151 SER B N 1
ATOM 1173 C CA . SER A 1 157 ? 22.070 -6.602 8.433 1.00 6.46 151 SER B CA 1
ATOM 1174 C C . SER A 1 157 ? 20.646 -6.048 8.523 1.00 4.82 151 SER B C 1
ATOM 1175 O O . SER A 1 157 ? 19.727 -6.643 7.969 1.00 4.40 151 SER B O 1
ATOM 1178 N N . ASN A 1 158 ? 20.467 -4.923 9.216 1.00 4.52 152 ASN B N 1
ATOM 1179 C CA . ASN A 1 158 ? 19.147 -4.300 9.355 1.00 3.81 152 ASN B CA 1
ATOM 1180 C C . ASN A 1 158 ? 18.960 -3.055 8.481 1.00 3.29 152 ASN B C 1
ATOM 1181 O O . ASN A 1 158 ? 18.050 -2.249 8.707 1.00 2.58 152 ASN B O 1
ATOM 1186 N N . LEU A 1 159 ? 19.827 -2.897 7.490 1.00 3.24 153 LEU B N 1
ATOM 1187 C CA . LEU A 1 159 ? 19.764 -1.758 6.586 1.00 4.97 153 LEU B CA 1
ATOM 1188 C C . LEU A 1 159 ? 19.713 -2.310 5.170 1.00 5.17 153 LEU B C 1
ATOM 1189 O O . LEU A 1 159 ? 20.729 -2.737 4.620 1.00 6.66 153 LEU B O 1
ATOM 1194 N N . LEU A 1 160 ? 18.519 -2.295 4.588 1.00 5.81 154 LEU B N 1
ATOM 1195 C CA . LEU A 1 160 ? 18.295 -2.832 3.251 1.00 6.39 154 LEU B CA 1
ATOM 1196 C C . LEU A 1 160 ? 18.641 -1.846 2.153 1.00 7.70 154 LEU B C 1
ATOM 1197 O O . LEU A 1 160 ? 18.702 -0.643 2.400 1.00 9.48 154 LEU B O 1
ATOM 1202 N N . LEU A 1 161 ? 18.867 -2.354 0.941 1.00 8.17 155 LEU B N 1
ATOM 1203 C CA . LEU A 1 161 ? 19.212 -1.489 -0.186 1.00 8.39 155 LEU B CA 1
ATOM 1204 C C . LEU A 1 161 ? 19.183 -2.139 -1.574 1.00 10.63 155 LEU B C 1
ATOM 1205 O O . LEU A 1 161 ? 19.558 -3.303 -1.738 1.00 9.70 155 LEU B O 1
ATOM 1210 N N . ASN A 1 162 ? 18.733 -1.376 -2.571 1.00 11.28 156 ASN B N 1
ATOM 1211 C CA . ASN A 1 162 ? 18.737 -1.851 -3.951 1.00 11.62 156 ASN B CA 1
ATOM 1212 C C . ASN A 1 162 ? 19.781 -1.017 -4.698 1.00 12.21 156 ASN B C 1
ATOM 1213 O O . ASN A 1 162 ? 20.236 0.008 -4.192 1.00 14.19 156 ASN B O 1
ATOM 1218 N N . THR A 1 163 ? 20.160 -1.459 -5.891 1.00 11.10 157 THR B N 1
ATOM 1219 C CA . THR A 1 163 ? 21.191 -0.792 -6.676 1.00 9.60 157 THR B CA 1
ATOM 1220 C C . THR A 1 163 ? 21.119 0.729 -6.790 1.00 10.34 157 THR B C 1
ATOM 1221 O O . THR A 1 163 ? 22.150 1.385 -6.935 1.00 10.29 157 THR B O 1
ATOM 1225 N N . THR A 1 164 ? 19.922 1.295 -6.712 1.00 11.44 158 THR B N 1
ATOM 1226 C CA . THR A 1 164 ? 19.761 2.748 -6.809 1.00 13.98 158 THR B CA 1
ATOM 1227 C C . THR A 1 164 ? 20.429 3.488 -5.653 1.00 15.28 158 THR B C 1
ATOM 1228 O O . THR A 1 164 ? 20.501 4.712 -5.656 1.00 14.05 158 THR B O 1
ATOM 1232 N N . CYS A 1 165 ? 20.896 2.729 -4.667 1.00 17.37 159 CYS B N 1
ATOM 1233 C CA . CYS A 1 165 ? 21.535 3.257 -3.465 1.00 19.87 159 CYS B CA 1
ATOM 1234 C C . CYS A 1 165 ? 20.522 3.642 -2.385 1.00 20.32 159 CYS B C 1
ATOM 1235 O O . CYS A 1 165 ? 20.875 4.301 -1.407 1.00 21.64 159 CYS B O 1
ATOM 1238 N N . ASP A 1 166 ? 19.267 3.230 -2.560 1.00 19.25 160 ASP B N 1
ATOM 1239 C CA . ASP A 1 166 ? 18.235 3.519 -1.572 1.00 17.20 160 ASP B CA 1
ATOM 1240 C C . ASP A 1 166 ? 18.465 2.654 -0.347 1.00 17.20 160 ASP B C 1
ATOM 1241 O O . ASP A 1 166 ? 18.722 1.455 -0.459 1.00 16.03 160 ASP B O 1
ATOM 1246 N N . LEU A 1 167 ? 18.374 3.269 0.825 1.00 16.48 161 LEU B N 1
ATOM 1247 C CA . LEU A 1 167 ? 18.580 2.560 2.080 1.00 14.32 161 LEU B CA 1
ATOM 1248 C C . LEU A 1 167 ? 17.351 2.698 2.968 1.00 13.70 161 LEU B C 1
ATOM 1249 O O . LEU A 1 167 ? 16.758 3.774 3.056 1.00 14.40 161 LEU B O 1
ATOM 1254 N N . LYS A 1 168 ? 16.968 1.600 3.613 1.00 11.73 162 LYS B N 1
ATOM 1255 C CA . LYS A 1 168 ? 15.811 1.586 4.501 1.00 10.59 162 LYS B CA 1
ATOM 1256 C C . LYS A 1 168 ? 16.104 0.800 5.766 1.00 10.92 162 LYS B C 1
ATOM 1257 O O . LYS A 1 168 ? 16.701 -0.275 5.718 1.00 12.30 162 LYS B O 1
ATOM 1263 N N . ILE A 1 169 ? 15.676 1.335 6.901 1.00 10.26 163 ILE B N 1
ATOM 1264 C CA . ILE A 1 169 ? 15.882 0.671 8.178 1.00 9.08 163 ILE B CA 1
ATOM 1265 C C . ILE A 1 169 ? 14.720 -0.297 8.389 1.00 10.52 163 ILE B C 1
ATOM 1266 O O . ILE A 1 169 ? 13.584 0.007 8.032 1.00 11.61 163 ILE B O 1
ATOM 1271 N N . CYS A 1 170 ? 14.997 -1.467 8.950 1.00 11.41 164 CYS B N 1
ATOM 1272 C CA . CYS A 1 170 ? 13.932 -2.430 9.187 1.00 13.77 164 CYS B CA 1
ATOM 1273 C C . CYS A 1 170 ? 14.070 -3.179 10.503 1.00 15.51 164 CYS B C 1
ATOM 1274 O O . CYS A 1 170 ? 14.981 -2.920 11.296 1.00 15.74 164 CYS B O 1
ATOM 1277 N N . ASP A 1 171 ? 13.137 -4.103 10.723 1.00 17.04 165 ASP B N 1
ATOM 1278 C CA . ASP A 1 171 ? 13.099 -4.933 11.922 1.00 17.54 165 ASP B CA 1
ATOM 1279 C C . ASP A 1 171 ? 12.976 -4.135 13.210 1.00 15.63 165 ASP B C 1
ATOM 1280 O O . ASP A 1 171 ? 13.977 -3.761 13.813 1.00 15.41 165 ASP B O 1
ATOM 1285 N N . PHE A 1 172 ? 11.739 -3.877 13.622 1.00 14.10 166 PHE B N 1
ATOM 1286 C CA . PHE A 1 172 ? 11.468 -3.145 14.849 1.00 13.54 166 PHE B CA 1
ATOM 1287 C C . PHE A 1 172 ? 10.896 -4.064 15.920 1.00 14.65 166 PHE B C 1
ATOM 1288 O O . PHE A 1 172 ? 10.145 -3.630 16.789 1.00 16.26 166 PHE B O 1
ATOM 1296 N N . GLY A 1 173 ? 11.260 -5.338 15.853 1.00 14.49 167 GLY B N 1
ATOM 1297 C CA . GLY A 1 173 ? 10.768 -6.285 16.832 1.00 14.78 167 GLY B CA 1
ATOM 1298 C C . GLY A 1 173 ? 11.410 -6.085 18.192 1.00 14.23 167 GLY B C 1
ATOM 1299 O O . GLY A 1 173 ? 10.903 -6.570 19.209 1.00 13.87 167 GLY B O 1
ATOM 1300 N N . LEU A 1 174 ? 12.528 -5.366 18.209 1.00 12.48 168 LEU B N 1
ATOM 1301 C CA . LEU A 1 174 ? 13.259 -5.098 19.444 1.00 11.18 168 LEU B CA 1
ATOM 1302 C C . LEU A 1 174 ? 13.208 -3.610 19.787 1.00 12.58 168 LEU B C 1
ATOM 1303 O O . LEU A 1 174 ? 13.896 -3.146 20.697 1.00 13.15 168 LEU B O 1
ATOM 1308 N N . ALA A 1 175 ? 12.389 -2.863 19.056 1.00 13.54 169 ALA B N 1
ATOM 1309 C CA . ALA A 1 175 ? 12.259 -1.431 19.296 1.00 15.25 169 ALA B CA 1
ATOM 1310 C C . ALA A 1 175 ? 11.609 -1.183 20.649 1.00 16.35 169 ALA B C 1
ATOM 1311 O O . ALA A 1 175 ? 11.080 -2.104 21.268 1.00 16.69 169 ALA B O 1
ATOM 1313 N N . ARG A 1 176 ? 11.642 0.066 21.101 1.00 17.90 170 ARG B N 1
ATOM 1314 C CA . ARG A 1 176 ? 11.058 0.424 22.389 1.00 19.53 170 ARG B CA 1
ATOM 1315 C C . ARG A 1 176 ? 10.703 1.904 22.448 1.00 19.52 170 ARG B C 1
ATOM 1316 O O . ARG A 1 176 ? 11.398 2.736 21.874 1.00 20.10 170 ARG B O 1
ATOM 1324 N N . VAL A 1 177 ? 9.611 2.222 23.137 1.00 21.52 171 VAL B N 1
ATOM 1325 C CA . VAL A 1 177 ? 9.168 3.602 23.280 1.00 23.36 171 VAL B CA 1
ATOM 1326 C C . VAL A 1 177 ? 10.087 4.335 24.249 1.00 25.52 171 VAL B C 1
ATOM 1327 O O . VAL A 1 177 ? 10.307 3.886 25.374 1.00 24.13 171 VAL B O 1
ATOM 1331 N N . ALA A 1 178 ? 10.625 5.464 23.801 1.00 29.30 172 ALA B N 1
ATOM 1332 C CA . ALA A 1 178 ? 11.531 6.258 24.623 1.00 33.92 172 ALA B CA 1
ATOM 1333 C C . ALA A 1 178 ? 10.786 7.270 25.495 1.00 36.91 172 ALA B C 1
ATOM 1334 O O . ALA A 1 178 ? 9.556 7.252 25.574 1.00 37.14 172 ALA B O 1
ATOM 1336 N N . ASP A 1 179 ? 11.559 8.144 26.139 1.00 40.45 173 ASP B N 1
ATOM 1337 C CA . ASP A 1 179 ? 11.062 9.202 27.024 1.00 43.49 173 ASP B CA 1
ATOM 1338 C C . ASP A 1 179 ? 12.071 9.421 28.143 1.00 44.42 173 ASP B C 1
ATOM 1339 O O . ASP A 1 179 ? 12.677 8.471 28.633 1.00 44.57 173 ASP B O 1
ATOM 1344 N N . PRO A 1 180 ? 12.274 10.680 28.556 1.00 45.79 174 PRO B N 1
ATOM 1345 C CA . PRO A 1 180 ? 13.228 10.963 29.632 1.00 46.48 174 PRO B CA 1
ATOM 1346 C C . PRO A 1 180 ? 12.910 10.168 30.898 1.00 46.43 174 PRO B C 1
ATOM 1347 O O . PRO A 1 180 ? 13.454 9.083 31.110 1.00 47.12 174 PRO B O 1
ATOM 1351 N N . ASP A 1 181 ? 12.019 10.700 31.729 1.00 45.35 175 ASP B N 1
ATOM 1352 C CA . ASP A 1 181 ? 11.653 10.034 32.974 1.00 44.15 175 ASP B CA 1
ATOM 1353 C C . ASP A 1 181 ? 10.319 10.535 33.521 1.00 43.56 175 ASP B C 1
ATOM 1354 O O . ASP A 1 181 ? 9.758 9.951 34.447 1.00 42.37 175 ASP B O 1
ATOM 1359 N N . GLU A 1 190 ? 19.013 -8.596 28.599 1.00 51.28 184 GLU B N 1
ATOM 1360 C CA . GLU A 1 190 ? 17.902 -9.539 28.637 1.00 50.88 184 GLU B CA 1
ATOM 1361 C C . GLU A 1 190 ? 18.022 -10.481 27.444 1.00 49.97 184 GLU B C 1
ATOM 1362 O O . GLU A 1 190 ? 17.199 -10.445 26.528 1.00 49.23 184 GLU B O 1
ATOM 1368 N N . TYR A 1 191 ? 19.049 -11.327 27.468 1.00 48.83 185 TYR B N 1
ATOM 1369 C CA . TYR A 1 191 ? 19.313 -12.266 26.382 1.00 47.97 185 TYR B CA 1
ATOM 1370 C C . TYR A 1 191 ? 19.635 -11.483 25.115 1.00 47.12 185 TYR B C 1
ATOM 1371 O O . TYR A 1 191 ? 18.743 -10.931 24.473 1.00 46.35 185 TYR B O 1
ATOM 1380 N N . VAL A 1 192 ? 20.913 -11.443 24.755 1.00 47.26 186 VAL B N 1
ATOM 1381 C CA . VAL A 1 192 ? 21.335 -10.709 23.571 1.00 47.47 186 VAL B CA 1
ATOM 1382 C C . VAL A 1 192 ? 22.178 -11.523 22.597 1.00 47.16 186 VAL B C 1
ATOM 1383 O O . VAL A 1 192 ? 23.117 -12.216 22.990 1.00 46.39 186 VAL B O 1
ATOM 1387 N N . ALA A 1 193 ? 21.823 -11.423 21.320 1.00 46.65 187 ALA B N 1
ATOM 1388 C CA . ALA A 1 193 ? 22.528 -12.114 20.252 1.00 45.69 187 ALA B CA 1
ATOM 1389 C C . ALA A 1 193 ? 23.372 -11.077 19.515 1.00 45.52 187 ALA B C 1
ATOM 1390 O O . ALA A 1 193 ? 22.842 -10.086 19.004 1.00 46.73 187 ALA B O 1
ATOM 1392 N N . THR A 1 194 ? 24.682 -11.307 19.469 1.00 43.81 188 THR B N 1
ATOM 1393 C CA . THR A 1 194 ? 25.606 -10.387 18.811 1.00 41.23 188 THR B CA 1
ATOM 1394 C C . THR A 1 194 ? 25.703 -9.109 19.639 1.00 40.03 188 THR B C 1
ATOM 1395 O O . THR A 1 194 ? 24.692 -8.563 20.089 1.00 39.16 188 THR B O 1
ATOM 1399 N N . ARG A 1 195 ? 26.929 -8.632 19.820 1.00 38.35 189 ARG B N 1
ATOM 1400 C CA . ARG A 1 195 ? 27.190 -7.447 20.628 1.00 37.32 189 ARG B CA 1
ATOM 1401 C C . ARG A 1 195 ? 28.055 -6.393 19.945 1.00 34.20 189 ARG B C 1
ATOM 1402 O O . ARG A 1 195 ? 28.293 -5.331 20.510 1.00 34.47 189 ARG B O 1
ATOM 1410 N N . TRP A 1 196 ? 28.519 -6.680 18.734 1.00 30.72 190 TRP B N 1
ATOM 1411 C CA . TRP A 1 196 ? 29.378 -5.751 18.003 1.00 27.24 190 TRP B CA 1
ATOM 1412 C C . TRP A 1 196 ? 28.900 -4.300 17.850 1.00 24.46 190 TRP B C 1
ATOM 1413 O O . TRP A 1 196 ? 29.713 -3.410 17.609 1.00 25.24 190 TRP B O 1
ATOM 1424 N N . TYR A 1 197 ? 27.601 -4.055 17.987 1.00 20.55 191 TYR B N 1
ATOM 1425 C CA . TYR A 1 197 ? 27.068 -2.704 17.817 1.00 17.94 191 TYR B CA 1
ATOM 1426 C C . TYR A 1 197 ? 26.360 -2.155 19.054 1.00 17.27 191 TYR B C 1
ATOM 1427 O O . TYR A 1 197 ? 25.415 -1.368 18.947 1.00 14.88 191 TYR B O 1
ATOM 1436 N N . ARG A 1 198 ? 26.846 -2.560 20.225 1.00 16.42 192 ARG B N 1
ATOM 1437 C CA . ARG A 1 198 ? 26.271 -2.145 21.498 1.00 14.60 192 ARG B CA 1
ATOM 1438 C C . ARG A 1 198 ? 27.139 -1.129 22.223 1.00 12.37 192 ARG B C 1
ATOM 1439 O O . ARG A 1 198 ? 28.352 -1.281 22.296 1.00 9.59 192 ARG B O 1
ATOM 1447 N N . ALA A 1 199 ? 26.500 -0.098 22.763 1.00 12.53 193 ALA B N 1
ATOM 1448 C CA . ALA A 1 199 ? 27.200 0.935 23.512 1.00 13.15 193 ALA B CA 1
ATOM 1449 C C . ALA A 1 199 ? 27.700 0.342 24.830 1.00 14.14 193 ALA B C 1
ATOM 1450 O O . ALA A 1 199 ? 27.141 -0.639 25.333 1.00 14.37 193 ALA B O 1
ATOM 1452 N N . PRO A 1 200 ? 28.767 0.926 25.403 1.00 13.96 194 PRO B N 1
ATOM 1453 C CA . PRO A 1 200 ? 29.365 0.482 26.665 1.00 13.62 194 PRO B CA 1
ATOM 1454 C C . PRO A 1 200 ? 28.373 0.350 27.827 1.00 13.80 194 PRO B C 1
ATOM 1455 O O . PRO A 1 200 ? 28.421 -0.622 28.578 1.00 12.85 194 PRO B O 1
ATOM 1459 N N . GLU A 1 201 ? 27.478 1.324 27.969 1.00 15.46 195 GLU B N 1
ATOM 1460 C CA . GLU A 1 201 ? 26.496 1.312 29.052 1.00 17.23 195 GLU B CA 1
ATOM 1461 C C . GLU A 1 201 ? 25.617 0.054 29.074 1.00 19.62 195 GLU B C 1
ATOM 1462 O O . GLU A 1 201 ? 25.221 -0.409 30.143 1.00 19.97 195 GLU B O 1
ATOM 1468 N N . ILE A 1 202 ? 25.300 -0.490 27.902 1.00 21.62 196 ILE B N 1
ATOM 1469 C CA . ILE A 1 202 ? 24.467 -1.690 27.826 1.00 25.59 196 ILE B CA 1
ATOM 1470 C C . ILE A 1 202 ? 25.302 -2.930 28.139 1.00 29.40 196 ILE B C 1
ATOM 1471 O O . ILE A 1 202 ? 25.080 -3.614 29.137 1.00 29.24 196 ILE B O 1
ATOM 1476 N N . MET A 1 203 ? 26.249 -3.207 27.246 1.00 33.40 197 MET B N 1
ATOM 1477 C CA . MET A 1 203 ? 27.170 -4.334 27.349 1.00 36.63 197 MET B CA 1
ATOM 1478 C C . MET A 1 203 ? 26.737 -5.500 28.227 1.00 39.18 197 MET B C 1
ATOM 1479 O O . MET A 1 203 ? 26.689 -5.393 29.457 1.00 40.57 197 MET B O 1
ATOM 1484 N N . LEU A 1 204 ? 26.442 -6.621 27.574 1.00 40.04 198 LEU B N 1
ATOM 1485 C CA . LEU A 1 204 ? 26.029 -7.844 28.250 1.00 40.14 198 LEU B CA 1
ATOM 1486 C C . LEU A 1 204 ? 24.692 -7.718 28.976 1.00 40.24 198 LEU B C 1
ATOM 1487 O O . LEU A 1 204 ? 24.650 -7.452 30.179 1.00 39.95 198 LEU B O 1
ATOM 1492 N N . ASN A 1 205 ? 23.610 -7.918 28.226 1.00 40.66 199 ASN B N 1
ATOM 1493 C CA . ASN A 1 205 ? 22.246 -7.870 28.752 1.00 40.37 199 ASN B CA 1
ATOM 1494 C C . ASN A 1 205 ? 22.015 -6.683 29.672 1.00 41.81 199 ASN B C 1
ATOM 1495 O O . ASN A 1 205 ? 22.430 -6.699 30.832 1.00 43.63 199 ASN B O 1
ATOM 1500 N N . SER A 1 206 ? 21.337 -5.661 29.164 1.00 42.44 200 SER B N 1
ATOM 1501 C CA . SER A 1 206 ? 21.053 -4.476 29.964 1.00 42.54 200 SER B CA 1
ATOM 1502 C C . SER A 1 206 ? 19.998 -3.618 29.274 1.00 42.95 200 SER B C 1
ATOM 1503 O O . SER A 1 206 ? 19.418 -2.722 29.887 1.00 43.42 200 SER B O 1
ATOM 1506 N N . LYS A 1 207 ? 19.755 -3.913 27.997 1.00 42.82 201 LYS B N 1
ATOM 1507 C CA . LYS A 1 207 ? 18.776 -3.196 27.182 1.00 42.43 201 LYS B CA 1
ATOM 1508 C C . LYS A 1 207 ? 18.771 -1.682 27.366 1.00 41.12 201 LYS B C 1
ATOM 1509 O O . LYS A 1 207 ? 18.465 -1.164 28.443 1.00 40.73 201 LYS B O 1
ATOM 1515 N N . GLY A 1 208 ? 19.100 -0.979 26.288 1.00 39.02 202 GLY B N 1
ATOM 1516 C CA . GLY A 1 208 ? 19.146 0.469 26.320 1.00 35.99 202 GLY B CA 1
ATOM 1517 C C . GLY A 1 208 ? 17.811 1.157 26.526 1.00 33.73 202 GLY B C 1
ATOM 1518 O O . GLY A 1 208 ? 16.747 0.582 26.283 1.00 31.69 202 GLY B O 1
ATOM 1519 N N . TYR A 1 209 ? 17.881 2.404 26.982 1.00 31.05 203 TYR B N 1
ATOM 1520 C CA . TYR A 1 209 ? 16.701 3.213 27.229 1.00 29.47 203 TYR B CA 1
ATOM 1521 C C . TYR A 1 209 ? 16.884 4.652 26.743 1.00 27.51 203 TYR B C 1
ATOM 1522 O O . TYR A 1 209 ? 16.052 5.518 27.020 1.00 27.94 203 TYR B O 1
ATOM 1531 N N . THR A 1 210 ? 17.965 4.905 26.008 1.00 23.35 204 THR B N 1
ATOM 1532 C CA . THR A 1 210 ? 18.233 6.244 25.497 1.00 19.06 204 THR B CA 1
ATOM 1533 C C . THR A 1 210 ? 18.580 6.231 24.017 1.00 18.57 204 THR B C 1
ATOM 1534 O O . THR A 1 210 ? 19.286 5.342 23.545 1.00 21.01 204 THR B O 1
ATOM 1538 N N . LYS A 1 211 ? 18.086 7.231 23.295 1.00 15.49 205 LYS B N 1
ATOM 1539 C CA . LYS A 1 211 ? 18.337 7.358 21.866 1.00 13.03 205 LYS B CA 1
ATOM 1540 C C . LYS A 1 211 ? 19.831 7.344 21.588 1.00 10.49 205 LYS B C 1
ATOM 1541 O O . LYS A 1 211 ? 20.267 6.875 20.537 1.00 11.45 205 LYS B O 1
ATOM 1547 N N . SER A 1 212 ? 20.608 7.854 22.536 1.00 8.08 206 SER B N 1
ATOM 1548 C CA . SER A 1 212 ? 22.053 7.919 22.383 1.00 8.85 206 SER B CA 1
ATOM 1549 C C . SER A 1 212 ? 22.675 6.555 22.112 1.00 9.02 206 SER B C 1
ATOM 1550 O O . SER A 1 212 ? 23.784 6.466 21.580 1.00 8.44 206 SER B O 1
ATOM 1553 N N . ILE A 1 213 ? 21.961 5.490 22.464 1.00 8.60 207 ILE B N 1
ATOM 1554 C CA . ILE A 1 213 ? 22.475 4.148 22.227 1.00 8.33 207 ILE B CA 1
ATOM 1555 C C . ILE A 1 213 ? 22.532 3.866 20.727 1.00 7.96 207 ILE B C 1
ATOM 1556 O O . ILE A 1 213 ? 23.529 3.346 20.233 1.00 8.44 207 ILE B O 1
ATOM 1561 N N . ASP A 1 214 ? 21.470 4.217 20.001 1.00 8.16 208 ASP B N 1
ATOM 1562 C CA . ASP A 1 214 ? 21.439 3.979 18.556 1.00 8.67 208 ASP B CA 1
ATOM 1563 C C . ASP A 1 214 ? 22.543 4.744 17.839 1.00 9.33 208 ASP B C 1
ATOM 1564 O O . ASP A 1 214 ? 23.026 4.310 16.793 1.00 11.05 208 ASP B O 1
ATOM 1569 N N . ILE A 1 215 ? 22.945 5.876 18.412 1.00 8.88 209 ILE B N 1
ATOM 1570 C CA . ILE A 1 215 ? 23.993 6.694 17.823 1.00 6.78 209 ILE B CA 1
ATOM 1571 C C . ILE A 1 215 ? 25.295 5.910 17.814 1.00 7.24 209 ILE B C 1
ATOM 1572 O O . ILE A 1 215 ? 26.009 5.889 16.805 1.00 6.78 209 ILE B O 1
ATOM 1577 N N . TRP A 1 216 ? 25.602 5.266 18.940 1.00 8.10 210 TRP B N 1
ATOM 1578 C CA . TRP A 1 216 ? 26.821 4.470 19.054 1.00 7.94 210 TRP B CA 1
ATOM 1579 C C . TRP A 1 216 ? 26.786 3.370 18.011 1.00 7.37 210 TRP B C 1
ATOM 1580 O O . TRP A 1 216 ? 27.782 3.096 17.339 1.00 7.64 210 TRP B O 1
ATOM 1591 N N . SER A 1 217 ? 25.625 2.742 17.884 1.00 7.49 211 SER B N 1
ATOM 1592 C CA . SER A 1 217 ? 25.442 1.680 16.913 1.00 5.83 211 SER B CA 1
ATOM 1593 C C . SER A 1 217 ? 25.712 2.220 15.522 1.00 4.10 211 SER B C 1
ATOM 1594 O O . SER A 1 217 ? 26.505 1.650 14.775 1.00 3.58 211 SER B O 1
ATOM 1597 N N . VAL A 1 218 ? 25.048 3.321 15.181 1.00 3.27 212 VAL B N 1
ATOM 1598 C CA . VAL A 1 218 ? 25.226 3.952 13.877 1.00 3.81 212 VAL B CA 1
ATOM 1599 C C . VAL A 1 218 ? 26.712 4.279 13.719 1.00 4.37 212 VAL B C 1
ATOM 1600 O O . VAL A 1 218 ? 27.311 4.025 12.668 1.00 5.30 212 VAL B O 1
ATOM 1604 N N . GLY A 1 219 ? 27.304 4.837 14.772 1.00 4.65 213 GLY B N 1
ATOM 1605 C CA . GLY A 1 219 ? 28.718 5.158 14.730 1.00 5.89 213 GLY B CA 1
ATOM 1606 C C . GLY A 1 219 ? 29.506 3.906 14.393 1.00 7.12 213 GLY B C 1
ATOM 1607 O O . GLY A 1 219 ? 30.445 3.947 13.594 1.00 6.15 213 GLY B O 1
ATOM 1608 N N . CYS A 1 220 ? 29.116 2.784 14.999 1.00 7.15 214 CYS B N 1
ATOM 1609 C CA . CYS A 1 220 ? 29.778 1.504 14.746 1.00 8.18 214 CYS B CA 1
ATOM 1610 C C . CYS A 1 220 ? 29.572 1.049 13.304 1.00 6.64 214 CYS B C 1
ATOM 1611 O O . CYS A 1 220 ? 30.477 0.497 12.686 1.00 6.85 214 CYS B O 1
ATOM 1614 N N . ILE A 1 221 ? 28.374 1.277 12.779 1.00 5.49 215 ILE B N 1
ATOM 1615 C CA . ILE A 1 221 ? 28.063 0.894 11.408 1.00 4.54 215 ILE B CA 1
ATOM 1616 C C . ILE A 1 221 ? 28.939 1.677 10.431 1.00 4.16 215 ILE B C 1
ATOM 1617 O O . ILE A 1 221 ? 29.419 1.128 9.443 1.00 2.35 215 ILE B O 1
ATOM 1622 N N . LEU A 1 222 ? 29.147 2.959 10.714 1.00 4.47 216 LEU B N 1
ATOM 1623 C CA . LEU A 1 222 ? 29.975 3.807 9.859 1.00 2.34 216 LEU B CA 1
ATOM 1624 C C . LEU A 1 222 ? 31.379 3.217 9.831 1.00 2.38 216 LEU B C 1
ATOM 1625 O O . LEU A 1 222 ? 31.929 2.952 8.768 1.00 3.28 216 LEU B O 1
ATOM 1630 N N . ALA A 1 223 ? 31.947 3.017 11.016 1.00 3.80 217 ALA B N 1
ATOM 1631 C CA . ALA A 1 223 ? 33.288 2.471 11.150 1.00 5.12 217 ALA B CA 1
ATOM 1632 C C . ALA A 1 223 ? 33.490 1.289 10.215 1.00 6.37 217 ALA B C 1
ATOM 1633 O O . ALA A 1 223 ? 34.544 1.149 9.596 1.00 9.04 217 ALA B O 1
ATOM 1635 N N . GLU A 1 224 ? 32.471 0.445 10.104 1.00 6.81 218 GLU B N 1
ATOM 1636 C CA . GLU A 1 224 ? 32.564 -0.730 9.257 1.00 7.23 218 GLU B CA 1
ATOM 1637 C C . GLU A 1 224 ? 32.574 -0.382 7.778 1.00 6.26 218 GLU B C 1
ATOM 1638 O O . GLU A 1 224 ? 33.350 -0.950 7.013 1.00 6.26 218 GLU B O 1
ATOM 1644 N N . MET A 1 225 ? 31.725 0.552 7.369 1.00 7.39 219 MET B N 1
ATOM 1645 C CA . MET A 1 225 ? 31.685 0.954 5.964 1.00 8.58 219 MET B CA 1
ATOM 1646 C C . MET A 1 225 ? 33.033 1.535 5.559 1.00 8.62 219 MET B C 1
ATOM 1647 O O . MET A 1 225 ? 33.351 1.614 4.379 1.00 11.78 219 MET B O 1
ATOM 1652 N N . LEU A 1 226 ? 33.829 1.943 6.540 1.00 8.55 220 LEU B N 1
ATOM 1653 C CA . LEU A 1 226 ? 35.135 2.514 6.243 1.00 7.61 220 LEU B CA 1
ATOM 1654 C C . LEU A 1 226 ? 36.237 1.471 6.104 1.00 7.81 220 LEU B C 1
ATOM 1655 O O . LEU A 1 226 ? 37.183 1.667 5.344 1.00 6.86 220 LEU B O 1
ATOM 1660 N N . SER A 1 227 ? 36.107 0.357 6.818 1.00 9.38 221 SER B N 1
ATOM 1661 C CA . SER A 1 227 ? 37.122 -0.695 6.761 1.00 11.12 221 SER B CA 1
ATOM 1662 C C . SER A 1 227 ? 36.602 -2.088 6.404 1.00 10.82 221 SER B C 1
ATOM 1663 O O . SER A 1 227 ? 37.393 -3.022 6.242 1.00 10.49 221 SER B O 1
ATOM 1666 N N . ASN A 1 228 ? 35.285 -2.231 6.280 1.00 9.75 222 ASN B N 1
ATOM 1667 C CA . ASN A 1 228 ? 34.686 -3.523 5.956 1.00 11.50 222 ASN B CA 1
ATOM 1668 C C . ASN A 1 228 ? 34.934 -4.532 7.077 1.00 11.89 222 ASN B C 1
ATOM 1669 O O . ASN A 1 228 ? 34.918 -5.736 6.850 1.00 11.53 222 ASN B O 1
ATOM 1674 N N . ARG A 1 229 ? 35.177 -4.045 8.287 1.00 13.70 223 ARG B N 1
ATOM 1675 C CA . ARG A 1 229 ? 35.426 -4.937 9.416 1.00 15.44 223 ARG B CA 1
ATOM 1676 C C . ARG A 1 229 ? 34.894 -4.353 10.718 1.00 15.17 223 ARG B C 1
ATOM 1677 O O . ARG A 1 229 ? 35.078 -3.166 11.002 1.00 15.43 223 ARG B O 1
ATOM 1685 N N . PRO A 1 230 ? 34.226 -5.187 11.529 1.00 15.16 224 PRO B N 1
ATOM 1686 C CA . PRO A 1 230 ? 33.657 -4.769 12.814 1.00 16.48 224 PRO B CA 1
ATOM 1687 C C . PRO A 1 230 ? 34.663 -4.019 13.691 1.00 15.68 224 PRO B C 1
ATOM 1688 O O . PRO A 1 230 ? 35.734 -4.533 14.013 1.00 16.52 224 PRO B O 1
ATOM 1692 N N . ILE A 1 231 ? 34.303 -2.800 14.074 1.00 14.67 225 ILE B N 1
ATOM 1693 C CA . ILE A 1 231 ? 35.170 -1.958 14.888 1.00 14.23 225 ILE B CA 1
ATOM 1694 C C . ILE A 1 231 ? 35.431 -2.504 16.293 1.00 13.68 225 ILE B C 1
ATOM 1695 O O . ILE A 1 231 ? 36.522 -2.337 16.837 1.00 14.81 225 ILE B O 1
ATOM 1700 N N . PHE A 1 232 ? 34.438 -3.160 16.881 1.00 13.85 226 PHE B N 1
ATOM 1701 C CA . PHE A 1 232 ? 34.609 -3.689 18.221 1.00 13.35 226 PHE B CA 1
ATOM 1702 C C . PHE A 1 232 ? 34.290 -5.166 18.387 1.00 13.45 226 PHE B C 1
ATOM 1703 O O . PHE A 1 232 ? 33.273 -5.529 18.983 1.00 14.00 226 PHE B O 1
ATOM 1711 N N . PRO A 1 233 ? 35.140 -6.047 17.838 1.00 13.72 227 PRO B N 1
ATOM 1712 C CA . PRO A 1 233 ? 34.858 -7.473 18.005 1.00 15.95 227 PRO B CA 1
ATOM 1713 C C . PRO A 1 233 ? 35.292 -7.842 19.427 1.00 17.29 227 PRO B C 1
ATOM 1714 O O . PRO A 1 233 ? 35.879 -7.016 20.130 1.00 19.03 227 PRO B O 1
ATOM 1718 N N . GLY A 1 234 ? 35.011 -9.064 19.857 1.00 17.92 228 GLY B N 1
ATOM 1719 C CA . GLY A 1 234 ? 35.412 -9.452 21.194 1.00 16.54 228 GLY B CA 1
ATOM 1720 C C . GLY A 1 234 ? 34.779 -10.748 21.639 1.00 17.70 228 GLY B C 1
ATOM 1721 O O . GLY A 1 234 ? 33.553 -10.882 21.614 1.00 18.60 228 GLY B O 1
ATOM 1722 N N . LYS A 1 235 ? 35.623 -11.693 22.051 1.00 16.70 229 LYS B N 1
ATOM 1723 C CA . LYS A 1 235 ? 35.183 -13.005 22.513 1.00 16.35 229 LYS B CA 1
ATOM 1724 C C . LYS A 1 235 ? 33.972 -12.924 23.443 1.00 16.40 229 LYS B C 1
ATOM 1725 O O . LYS A 1 235 ? 33.028 -13.710 23.317 1.00 15.78 229 LYS B O 1
ATOM 1731 N N . HIS A 1 236 ? 34.013 -11.972 24.371 1.00 15.45 230 HIS B N 1
ATOM 1732 C CA . HIS A 1 236 ? 32.922 -11.744 25.314 1.00 15.54 230 HIS B CA 1
ATOM 1733 C C . HIS A 1 236 ? 32.818 -10.238 25.562 1.00 15.24 230 HIS B C 1
ATOM 1734 O O . HIS A 1 236 ? 33.579 -9.463 24.982 1.00 14.94 230 HIS B O 1
ATOM 1741 N N . TYR A 1 237 ? 31.898 -9.817 26.425 1.00 14.83 231 TYR B N 1
ATOM 1742 C CA . TYR A 1 237 ? 31.731 -8.389 26.663 1.00 16.02 231 TYR B CA 1
ATOM 1743 C C . TYR A 1 237 ? 32.898 -7.646 27.312 1.00 15.02 231 TYR B C 1
ATOM 1744 O O . TYR A 1 237 ? 33.038 -6.445 27.101 1.00 16.44 231 TYR B O 1
ATOM 1753 N N . LEU A 1 238 ? 33.731 -8.327 28.097 1.00 14.02 232 LEU B N 1
ATOM 1754 C CA . LEU A 1 238 ? 34.878 -7.643 28.699 1.00 13.71 232 LEU B CA 1
ATOM 1755 C C . LEU A 1 238 ? 35.947 -7.470 27.623 1.00 14.19 232 LEU B C 1
ATOM 1756 O O . LEU A 1 238 ? 36.696 -6.496 27.621 1.00 13.58 232 LEU B O 1
ATOM 1761 N N . ASP A 1 239 ? 36.017 -8.433 26.712 1.00 14.98 233 ASP B N 1
ATOM 1762 C CA . ASP A 1 239 ? 36.990 -8.387 25.634 1.00 16.01 233 ASP B CA 1
ATOM 1763 C C . ASP A 1 239 ? 36.590 -7.293 24.650 1.00 15.72 233 ASP B C 1
ATOM 1764 O O . ASP A 1 239 ? 37.442 -6.610 24.080 1.00 14.85 233 ASP B O 1
ATOM 1769 N N . GLN A 1 240 ? 35.289 -7.135 24.448 1.00 15.52 234 GLN B N 1
ATOM 1770 C CA . GLN A 1 240 ? 34.806 -6.104 23.544 1.00 18.08 234 GLN B CA 1
ATOM 1771 C C . GLN A 1 240 ? 35.069 -4.758 24.223 1.00 18.00 234 GLN B C 1
ATOM 1772 O O . GLN A 1 240 ? 35.621 -3.830 23.625 1.00 15.45 234 GLN B O 1
ATOM 1778 N N . LEU A 1 241 ? 34.678 -4.682 25.489 1.00 18.87 235 LEU B N 1
ATOM 1779 C CA . LEU A 1 241 ? 34.848 -3.481 26.287 1.00 19.07 235 LEU B CA 1
ATOM 1780 C C . LEU A 1 241 ? 36.281 -2.959 26.157 1.00 20.28 235 LEU B C 1
ATOM 1781 O O . LEU A 1 241 ? 36.493 -1.799 25.792 1.00 20.85 235 LEU B O 1
ATOM 1786 N N . ASN A 1 242 ? 37.261 -3.818 26.435 1.00 20.19 236 ASN B N 1
ATOM 1787 C CA . ASN A 1 242 ? 38.665 -3.423 26.344 1.00 20.50 236 ASN B CA 1
ATOM 1788 C C . ASN A 1 242 ? 39.084 -3.116 24.908 1.00 20.68 236 ASN B C 1
ATOM 1789 O O . ASN A 1 242 ? 40.046 -2.389 24.686 1.00 21.07 236 ASN B O 1
ATOM 1794 N N . HIS A 1 243 ? 38.375 -3.680 23.933 1.00 20.28 237 HIS B N 1
ATOM 1795 C CA . HIS A 1 243 ? 38.685 -3.413 22.531 1.00 18.66 237 HIS B CA 1
ATOM 1796 C C . HIS A 1 243 ? 38.398 -1.938 22.275 1.00 17.28 237 HIS B C 1
ATOM 1797 O O . HIS A 1 243 ? 39.178 -1.232 21.636 1.00 16.00 237 HIS B O 1
ATOM 1804 N N . ILE A 1 244 ? 37.271 -1.481 22.806 1.00 16.49 238 ILE B N 1
ATOM 1805 C CA . ILE A 1 244 ? 36.847 -0.096 22.668 1.00 16.40 238 ILE B CA 1
ATOM 1806 C C . ILE A 1 244 ? 37.906 0.869 23.189 1.00 16.85 238 ILE B C 1
ATOM 1807 O O . ILE A 1 244 ? 38.384 1.723 22.452 1.00 18.17 238 ILE B O 1
ATOM 1812 N N . LEU A 1 245 ? 38.263 0.725 24.462 1.00 17.55 239 LEU B N 1
ATOM 1813 C CA . LEU A 1 245 ? 39.261 1.581 25.085 1.00 15.65 239 LEU B CA 1
ATOM 1814 C C . LEU A 1 245 ? 40.576 1.483 24.335 1.00 15.21 239 LEU B C 1
ATOM 1815 O O . LEU A 1 245 ? 41.351 2.434 24.312 1.00 14.89 239 LEU B O 1
ATOM 1820 N N . GLY A 1 246 ? 40.820 0.327 23.724 1.00 15.65 240 GLY B N 1
ATOM 1821 C CA . GLY A 1 246 ? 42.044 0.123 22.967 1.00 16.71 240 GLY B CA 1
ATOM 1822 C C . GLY A 1 246 ? 42.106 1.053 21.770 1.00 17.34 240 GLY B C 1
ATOM 1823 O O . GLY A 1 246 ? 43.173 1.289 21.196 1.00 16.65 240 GLY B O 1
ATOM 1824 N N . ILE A 1 247 ? 40.944 1.578 21.394 1.00 18.86 241 ILE B N 1
ATOM 1825 C CA . ILE A 1 247 ? 40.827 2.506 20.277 1.00 21.21 241 ILE B CA 1
ATOM 1826 C C . ILE A 1 247 ? 40.600 3.923 20.798 1.00 21.58 241 ILE B C 1
ATOM 1827 O O . ILE A 1 247 ? 41.415 4.814 20.572 1.00 24.26 241 ILE B O 1
ATOM 1832 N N . LEU A 1 248 ? 39.489 4.112 21.504 1.00 21.57 242 LEU B N 1
ATOM 1833 C CA . LEU A 1 248 ? 39.115 5.405 22.061 1.00 20.84 242 LEU B CA 1
ATOM 1834 C C . LEU A 1 248 ? 39.956 5.818 23.267 1.00 23.13 242 LEU B C 1
ATOM 1835 O O . LEU A 1 248 ? 39.755 6.899 23.824 1.00 24.62 242 LEU B O 1
ATOM 1840 N N . GLY A 1 249 ? 40.891 4.968 23.675 1.00 24.37 243 GLY B N 1
ATOM 1841 C CA . GLY A 1 249 ? 41.712 5.300 24.825 1.00 24.36 243 GLY B CA 1
ATOM 1842 C C . GLY A 1 249 ? 40.884 5.295 26.099 1.00 24.71 243 GLY B C 1
ATOM 1843 O O . GLY A 1 249 ? 39.679 5.543 26.066 1.00 22.70 243 GLY B O 1
ATOM 1844 N N . SER A 1 250 ? 41.529 5.012 27.225 1.00 25.51 244 SER B N 1
ATOM 1845 C CA . SER A 1 250 ? 40.840 4.968 28.509 1.00 27.36 244 SER B CA 1
ATOM 1846 C C . SER A 1 250 ? 40.027 6.240 28.746 1.00 27.65 244 SER B C 1
ATOM 1847 O O . SER A 1 250 ? 40.533 7.348 28.590 1.00 28.24 244 SER B O 1
ATOM 1850 N N . PRO A 1 251 ? 38.745 6.090 29.117 1.00 28.49 245 PRO B N 1
ATOM 1851 C CA . PRO A 1 251 ? 37.849 7.222 29.375 1.00 28.73 245 PRO B CA 1
ATOM 1852 C C . PRO A 1 251 ? 38.134 7.886 30.713 1.00 29.08 245 PRO B C 1
ATOM 1853 O O . PRO A 1 251 ? 38.862 7.345 31.542 1.00 30.47 245 PRO B O 1
ATOM 1857 N N . SER A 1 252 ? 37.550 9.059 30.924 1.00 28.58 246 SER B N 1
ATOM 1858 C CA . SER A 1 252 ? 37.740 9.780 32.173 1.00 29.18 246 SER B CA 1
ATOM 1859 C C . SER A 1 252 ? 37.074 9.005 33.308 1.00 29.99 246 SER B C 1
ATOM 1860 O O . SER A 1 252 ? 36.632 7.871 33.126 1.00 30.26 246 SER B O 1
ATOM 1863 N N . GLN A 1 253 ? 37.004 9.622 34.481 1.00 31.45 247 GLN B N 1
ATOM 1864 C CA . GLN A 1 253 ? 36.376 8.985 35.628 1.00 33.01 247 GLN B CA 1
ATOM 1865 C C . GLN A 1 253 ? 34.898 9.359 35.640 1.00 33.35 247 GLN B C 1
ATOM 1866 O O . GLN A 1 253 ? 34.059 8.605 36.137 1.00 31.84 247 GLN B O 1
ATOM 1872 N N . GLU A 1 254 ? 34.583 10.527 35.086 1.00 33.55 248 GLU B N 1
ATOM 1873 C CA . GLU A 1 254 ? 33.201 10.974 35.022 1.00 35.28 248 GLU B CA 1
ATOM 1874 C C . GLU A 1 254 ? 32.533 10.176 33.905 1.00 36.53 248 GLU B C 1
ATOM 1875 O O . GLU A 1 254 ? 31.309 10.052 33.851 1.00 36.75 248 GLU B O 1
ATOM 1881 N N . ASP A 1 255 ? 33.362 9.628 33.021 1.00 37.39 249 ASP B N 1
ATOM 1882 C CA . ASP A 1 255 ? 32.887 8.825 31.904 1.00 37.70 249 ASP B CA 1
ATOM 1883 C C . ASP A 1 255 ? 32.618 7.397 32.373 1.00 39.23 249 ASP B C 1
ATOM 1884 O O . ASP A 1 255 ? 31.640 6.775 31.964 1.00 39.42 249 ASP B O 1
ATOM 1889 N N . LEU A 1 256 ? 33.490 6.875 33.229 1.00 41.31 250 LEU B N 1
ATOM 1890 C CA . LEU A 1 256 ? 33.305 5.527 33.753 1.00 42.78 250 LEU B CA 1
ATOM 1891 C C . LEU A 1 256 ? 32.158 5.589 34.755 1.00 44.83 250 LEU B C 1
ATOM 1892 O O . LEU A 1 256 ? 31.098 4.995 34.545 1.00 45.40 250 LEU B O 1
ATOM 1897 N N . ASN A 1 257 ? 32.378 6.327 35.839 1.00 47.06 251 ASN B N 1
ATOM 1898 C CA . ASN A 1 257 ? 31.376 6.490 36.886 1.00 48.96 251 ASN B CA 1
ATOM 1899 C C . ASN A 1 257 ? 30.036 6.836 36.254 1.00 50.23 251 ASN B C 1
ATOM 1900 O O . ASN A 1 257 ? 28.989 6.727 36.894 1.00 50.99 251 ASN B O 1
ATOM 1905 N N . CYS A 1 258 ? 30.083 7.255 34.992 1.00 51.39 252 CYS B N 1
ATOM 1906 C CA . CYS A 1 258 ? 28.887 7.630 34.251 1.00 52.01 252 CYS B CA 1
ATOM 1907 C C . CYS A 1 258 ? 27.942 6.443 34.085 1.00 51.20 252 CYS B C 1
ATOM 1908 O O . CYS A 1 258 ? 27.883 5.559 34.938 1.00 50.49 252 CYS B O 1
ATOM 1911 N N . ILE A 1 259 ? 27.215 6.424 32.974 1.00 50.89 253 ILE B N 1
ATOM 1912 C CA . ILE A 1 259 ? 26.248 5.369 32.700 1.00 50.44 253 ILE B CA 1
ATOM 1913 C C . ILE A 1 259 ? 26.863 3.971 32.575 1.00 49.53 253 ILE B C 1
ATOM 1914 O O . ILE A 1 259 ? 26.235 3.052 32.050 1.00 49.34 253 ILE B O 1
ATOM 1919 N N . ILE A 1 260 ? 28.090 3.813 33.058 1.00 48.73 254 ILE B N 1
ATOM 1920 C CA . ILE A 1 260 ? 28.761 2.519 33.018 1.00 48.95 254 ILE B CA 1
ATOM 1921 C C . ILE A 1 260 ? 28.704 1.922 34.421 1.00 48.58 254 ILE B C 1
ATOM 1922 O O . ILE A 1 260 ? 29.479 2.301 35.302 1.00 48.50 254 ILE B O 1
ATOM 1927 N N . ASN A 1 261 ? 27.781 0.987 34.629 1.00 47.58 255 ASN B N 1
ATOM 1928 C CA . ASN A 1 261 ? 27.621 0.376 35.942 1.00 46.22 255 ASN B CA 1
ATOM 1929 C C . ASN A 1 261 ? 26.910 -0.972 35.945 1.00 45.53 255 ASN B C 1
ATOM 1930 O O . ASN A 1 261 ? 25.885 -1.136 36.603 1.00 45.20 255 ASN B O 1
ATOM 1935 N N . LEU A 1 262 ? 27.456 -1.937 35.213 1.00 45.04 256 LEU B N 1
ATOM 1936 C CA . LEU A 1 262 ? 26.879 -3.276 35.165 1.00 43.76 256 LEU B CA 1
ATOM 1937 C C . LEU A 1 262 ? 27.503 -3.992 36.364 1.00 42.13 256 LEU B C 1
ATOM 1938 O O . LEU A 1 262 ? 27.387 -5.211 36.520 1.00 41.22 256 LEU B O 1
ATOM 1943 N N . LYS A 1 263 ? 28.161 -3.192 37.204 1.00 38.93 257 LYS B N 1
ATOM 1944 C CA . LYS A 1 263 ? 28.857 -3.652 38.403 1.00 36.16 257 LYS B CA 1
ATOM 1945 C C . LYS A 1 263 ? 30.244 -4.155 38.022 1.00 34.62 257 LYS B C 1
ATOM 1946 O O . LYS A 1 263 ? 31.240 -3.766 38.626 1.00 32.33 257 LYS B O 1
ATOM 1952 N N . ALA A 1 264 ? 30.299 -5.015 37.007 1.00 33.20 258 ALA B N 1
ATOM 1953 C CA . ALA A 1 264 ? 31.559 -5.566 36.527 1.00 31.09 258 ALA B CA 1
ATOM 1954 C C . ALA A 1 264 ? 32.416 -4.448 35.956 1.00 30.72 258 ALA B C 1
ATOM 1955 O O . ALA A 1 264 ? 33.476 -4.699 35.371 1.00 29.64 258 ALA B O 1
ATOM 1957 N N . ARG A 1 265 ? 31.939 -3.214 36.118 1.00 29.17 259 ARG B N 1
ATOM 1958 C CA . ARG A 1 265 ? 32.664 -2.035 35.659 1.00 26.21 259 ARG B CA 1
ATOM 1959 C C . ARG A 1 265 ? 33.909 -1.946 36.531 1.00 25.34 259 ARG B C 1
ATOM 1960 O O . ARG A 1 265 ? 34.863 -1.240 36.202 1.00 26.66 259 ARG B O 1
ATOM 1968 N N . ASN A 1 266 ? 33.876 -2.646 37.664 1.00 21.80 260 ASN B N 1
ATOM 1969 C CA . ASN A 1 266 ? 35.009 -2.674 38.571 1.00 18.67 260 ASN B CA 1
ATOM 1970 C C . ASN A 1 266 ? 36.178 -3.155 37.743 1.00 16.30 260 ASN B C 1
ATOM 1971 O O . ASN A 1 266 ? 37.334 -2.933 38.093 1.00 15.31 260 ASN B O 1
ATOM 1976 N N . TYR A 1 267 ? 35.856 -3.822 36.638 1.00 14.00 261 TYR B N 1
ATOM 1977 C CA . TYR A 1 267 ? 36.863 -4.316 35.715 1.00 12.00 261 TYR B CA 1
ATOM 1978 C C . TYR A 1 267 ? 37.665 -3.129 35.191 1.00 12.18 261 TYR B C 1
ATOM 1979 O O . TYR A 1 267 ? 38.871 -3.034 35.418 1.00 11.92 261 TYR B O 1
ATOM 1988 N N . LEU A 1 268 ? 36.979 -2.223 34.496 1.00 12.55 262 LEU B N 1
ATOM 1989 C CA . LEU A 1 268 ? 37.617 -1.045 33.925 1.00 12.42 262 LEU B CA 1
ATOM 1990 C C . LEU A 1 268 ? 38.361 -0.270 35.004 1.00 12.88 262 LEU B C 1
ATOM 1991 O O . LEU A 1 268 ? 39.481 0.186 34.783 1.00 13.16 262 LEU B O 1
ATOM 1996 N N . LEU A 1 269 ? 37.743 -0.131 36.173 1.00 13.78 263 LEU B N 1
ATOM 1997 C CA . LEU A 1 269 ? 38.364 0.601 37.273 1.00 14.57 263 LEU B CA 1
ATOM 1998 C C . LEU A 1 269 ? 39.723 0.014 37.619 1.00 16.27 263 LEU B C 1
ATOM 1999 O O . LEU A 1 269 ? 40.667 0.747 37.928 1.00 16.05 263 LEU B O 1
ATOM 2004 N N . SER A 1 270 ? 39.810 -1.311 37.563 1.00 17.39 264 SER B N 1
ATOM 2005 C CA . SER A 1 270 ? 41.053 -2.023 37.843 1.00 19.02 264 SER B CA 1
ATOM 2006 C C . SER A 1 270 ? 41.657 -2.359 36.482 1.00 20.37 264 SER B C 1
ATOM 2007 O O . SER A 1 270 ? 41.673 -3.522 36.062 1.00 18.99 264 SER B O 1
ATOM 2010 N N . LEU A 1 271 ? 42.150 -1.330 35.801 1.00 20.31 265 LEU B N 1
ATOM 2011 C CA . LEU A 1 271 ? 42.714 -1.493 34.468 1.00 21.39 265 LEU B CA 1
ATOM 2012 C C . LEU A 1 271 ? 43.714 -0.367 34.192 1.00 23.15 265 LEU B C 1
ATOM 2013 O O . LEU A 1 271 ? 43.438 0.805 34.465 1.00 24.65 265 LEU B O 1
ATOM 2018 N N . PRO A 1 272 ? 44.890 -0.705 33.644 1.00 24.56 266 PRO B N 1
ATOM 2019 C CA . PRO A 1 272 ? 45.886 0.334 33.360 1.00 25.74 266 PRO B CA 1
ATOM 2020 C C . PRO A 1 272 ? 45.386 1.396 32.377 1.00 26.56 266 PRO B C 1
ATOM 2021 O O . PRO A 1 272 ? 44.234 1.365 31.940 1.00 25.55 266 PRO B O 1
ATOM 2025 N N . HIS A 1 273 ? 46.263 2.336 32.040 1.00 27.27 267 HIS B N 1
ATOM 2026 C CA . HIS A 1 273 ? 45.928 3.411 31.112 1.00 27.34 267 HIS B CA 1
ATOM 2027 C C . HIS A 1 273 ? 46.089 2.953 29.669 1.00 26.61 267 HIS B C 1
ATOM 2028 O O . HIS A 1 273 ? 47.123 2.406 29.286 1.00 25.01 267 HIS B O 1
ATOM 2035 N N . LYS A 1 274 ? 45.045 3.158 28.877 1.00 26.89 268 LYS B N 1
ATOM 2036 C CA . LYS A 1 274 ? 45.077 2.790 27.472 1.00 28.05 268 LYS B CA 1
ATOM 2037 C C . LYS A 1 274 ? 45.043 4.059 26.632 1.00 28.52 268 LYS B C 1
ATOM 2038 O O . LYS A 1 274 ? 44.278 4.982 26.909 1.00 28.64 268 LYS B O 1
ATOM 2044 N N . ASN A 1 275 ? 45.885 4.107 25.608 1.00 29.90 269 ASN B N 1
ATOM 2045 C CA . ASN A 1 275 ? 45.957 5.277 24.742 1.00 31.80 269 ASN B CA 1
ATOM 2046 C C . ASN A 1 275 ? 44.988 5.176 23.573 1.00 32.63 269 ASN B C 1
ATOM 2047 O O . ASN A 1 275 ? 44.578 4.080 23.183 1.00 33.60 269 ASN B O 1
ATOM 2052 N N . LYS A 1 276 ? 44.627 6.328 23.018 1.00 32.62 270 LYS B N 1
ATOM 2053 C CA . LYS A 1 276 ? 43.712 6.378 21.887 1.00 31.04 270 LYS B CA 1
ATOM 2054 C C . LYS A 1 276 ? 44.461 6.248 20.567 1.00 30.60 270 LYS B C 1
ATOM 2055 O O . LYS A 1 276 ? 45.583 6.733 20.432 1.00 31.60 270 LYS B O 1
ATOM 2061 N N . VAL A 1 277 ? 43.834 5.581 19.603 1.00 29.26 271 VAL B N 1
ATOM 2062 C CA . VAL A 1 277 ? 44.411 5.406 18.276 1.00 28.67 271 VAL B CA 1
ATOM 2063 C C . VAL A 1 277 ? 43.768 6.452 17.377 1.00 28.13 271 VAL B C 1
ATOM 2064 O O . VAL A 1 277 ? 42.559 6.424 17.158 1.00 30.45 271 VAL B O 1
ATOM 2068 N N . PRO A 1 278 ? 44.563 7.393 16.846 1.00 27.13 272 PRO B N 1
ATOM 2069 C CA . PRO A 1 278 ? 43.976 8.417 15.980 1.00 25.38 272 PRO B CA 1
ATOM 2070 C C . PRO A 1 278 ? 43.218 7.801 14.822 1.00 24.17 272 PRO B C 1
ATOM 2071 O O . PRO A 1 278 ? 43.772 7.018 14.055 1.00 23.44 272 PRO B O 1
ATOM 2075 N N . TRP A 1 279 ? 41.940 8.147 14.712 1.00 23.71 273 TRP B N 1
ATOM 2076 C CA . TRP A 1 279 ? 41.101 7.627 13.643 1.00 23.27 273 TRP B CA 1
ATOM 2077 C C . TRP A 1 279 ? 41.828 7.631 12.301 1.00 23.55 273 TRP B C 1
ATOM 2078 O O . TRP A 1 279 ? 41.764 6.662 11.547 1.00 24.02 273 TRP B O 1
ATOM 2089 N N . ASN A 1 280 ? 42.528 8.725 12.017 1.00 23.58 274 ASN B N 1
ATOM 2090 C CA . ASN A 1 280 ? 43.249 8.879 10.756 1.00 24.08 274 ASN B CA 1
ATOM 2091 C C . ASN A 1 280 ? 44.267 7.763 10.519 1.00 24.16 274 ASN B C 1
ATOM 2092 O O . ASN A 1 280 ? 44.547 7.397 9.374 1.00 23.04 274 ASN B O 1
ATOM 2097 N N . ARG A 1 281 ? 44.819 7.232 11.607 1.00 24.23 275 ARG B N 1
ATOM 2098 C CA . ARG A 1 281 ? 45.800 6.152 11.538 1.00 23.56 275 ARG B CA 1
ATOM 2099 C C . ARG A 1 281 ? 45.101 4.838 11.209 1.00 23.08 275 ARG B C 1
ATOM 2100 O O . ARG A 1 281 ? 45.547 4.069 10.355 1.00 24.13 275 ARG B O 1
ATOM 2108 N N . LEU A 1 282 ? 44.005 4.589 11.912 1.00 21.82 276 LEU B N 1
ATOM 2109 C CA . LEU A 1 282 ? 43.214 3.384 11.727 1.00 19.43 276 LEU B CA 1
ATOM 2110 C C . LEU A 1 282 ? 42.597 3.388 10.338 1.00 20.50 276 LEU B C 1
ATOM 2111 O O . LEU A 1 282 ? 42.531 2.355 9.674 1.00 22.84 276 LEU B O 1
ATOM 2116 N N . PHE A 1 283 ? 42.155 4.562 9.898 1.00 20.15 277 PHE B N 1
ATOM 2117 C CA . PHE A 1 283 ? 41.524 4.701 8.595 1.00 19.05 277 PHE B CA 1
ATOM 2118 C C . PHE A 1 283 ? 42.298 5.664 7.706 1.00 18.71 277 PHE B C 1
ATOM 2119 O O . PHE A 1 283 ? 41.844 6.772 7.440 1.00 16.86 277 PHE B O 1
ATOM 2127 N N . PRO A 1 284 ? 43.480 5.238 7.227 1.00 20.63 278 PRO B N 1
ATOM 2128 C CA . PRO A 1 284 ? 44.382 6.010 6.361 1.00 20.57 278 PRO B CA 1
ATOM 2129 C C . PRO A 1 284 ? 43.765 6.515 5.060 1.00 20.76 278 PRO B C 1
ATOM 2130 O O . PRO A 1 284 ? 44.273 7.458 4.457 1.00 22.05 278 PRO B O 1
ATOM 2134 N N . ASN A 1 285 ? 42.681 5.884 4.622 1.00 20.99 279 ASN B N 1
ATOM 2135 C CA . ASN A 1 285 ? 42.019 6.279 3.382 1.00 20.94 279 ASN B CA 1
ATOM 2136 C C . ASN A 1 285 ? 40.640 6.892 3.613 1.00 19.51 279 ASN B C 1
ATOM 2137 O O . ASN A 1 285 ? 39.890 7.092 2.665 1.00 18.66 279 ASN B O 1
ATOM 2142 N N . ALA A 1 286 ? 40.314 7.192 4.868 1.00 19.82 280 ALA B N 1
ATOM 2143 C CA . ALA A 1 286 ? 39.013 7.769 5.213 1.00 19.94 280 ALA B CA 1
ATOM 2144 C C . ALA A 1 286 ? 39.014 9.289 5.240 1.00 20.15 280 ALA B C 1
ATOM 2145 O O . ALA A 1 286 ? 39.918 9.918 5.786 1.00 20.57 280 ALA B O 1
ATOM 2147 N N . ASP A 1 287 ? 37.982 9.876 4.651 1.00 21.15 281 ASP B N 1
ATOM 2148 C CA . ASP A 1 287 ? 37.859 11.323 4.602 1.00 21.44 281 ASP B CA 1
ATOM 2149 C C . ASP A 1 287 ? 37.863 11.934 6.007 1.00 21.29 281 ASP B C 1
ATOM 2150 O O . ASP A 1 287 ? 37.344 11.341 6.959 1.00 21.00 281 ASP B O 1
ATOM 2155 N N . SER A 1 288 ? 38.449 13.124 6.121 1.00 19.81 282 SER B N 1
ATOM 2156 C CA . SER A 1 288 ? 38.546 13.842 7.393 1.00 17.33 282 SER B CA 1
ATOM 2157 C C . SER A 1 288 ? 37.193 14.165 8.019 1.00 15.56 282 SER B C 1
ATOM 2158 O O . SER A 1 288 ? 37.038 14.116 9.240 1.00 14.60 282 SER B O 1
ATOM 2161 N N . LYS A 1 289 ? 36.217 14.502 7.184 1.00 14.08 283 LYS B N 1
ATOM 2162 C CA . LYS A 1 289 ? 34.888 14.839 7.675 1.00 13.08 283 LYS B CA 1
ATOM 2163 C C . LYS A 1 289 ? 34.162 13.653 8.298 1.00 11.32 283 LYS B C 1
ATOM 2164 O O . LYS A 1 289 ? 33.534 13.781 9.346 1.00 11.43 283 LYS B O 1
ATOM 2170 N N . ALA A 1 290 ? 34.246 12.500 7.648 1.00 8.96 284 ALA B N 1
ATOM 2171 C CA . ALA A 1 290 ? 33.592 11.303 8.150 1.00 7.99 284 ALA B CA 1
ATOM 2172 C C . ALA A 1 290 ? 34.138 10.919 9.527 1.00 8.28 284 ALA B C 1
ATOM 2173 O O . ALA A 1 290 ? 33.373 10.543 10.425 1.00 5.85 284 ALA B O 1
ATOM 2175 N N . LEU A 1 291 ? 35.459 11.013 9.685 1.00 6.50 285 LEU B N 1
ATOM 2176 C CA . LEU A 1 291 ? 36.105 10.673 10.948 1.00 5.93 285 LEU B CA 1
ATOM 2177 C C . LEU A 1 291 ? 35.664 11.605 12.078 1.00 6.47 285 LEU B C 1
ATOM 2178 O O . LEU A 1 291 ? 35.297 11.136 13.162 1.00 7.17 285 LEU B O 1
ATOM 2183 N N . ASP A 1 292 ? 35.689 12.914 11.833 1.00 6.07 286 ASP B N 1
ATOM 2184 C CA . ASP A 1 292 ? 35.275 13.871 12.854 1.00 7.84 286 ASP B CA 1
ATOM 2185 C C . ASP A 1 292 ? 33.898 13.477 13.373 1.00 7.99 286 ASP B C 1
ATOM 2186 O O . ASP A 1 292 ? 33.683 13.387 14.581 1.00 7.99 286 ASP B O 1
ATOM 2191 N N . LEU A 1 293 ? 32.970 13.231 12.454 1.00 6.80 287 LEU B N 1
ATOM 2192 C CA . LEU A 1 293 ? 31.628 12.842 12.845 1.00 4.29 287 LEU B CA 1
ATOM 2193 C C . LEU A 1 293 ? 31.661 11.479 13.532 1.00 4.77 287 LEU B C 1
ATOM 2194 O O . LEU A 1 293 ? 30.932 11.249 14.503 1.00 2.78 287 LEU B O 1
ATOM 2199 N N . LEU A 1 294 ? 32.508 10.582 13.029 1.00 3.79 288 LEU B N 1
ATOM 2200 C CA . LEU A 1 294 ? 32.650 9.256 13.627 1.00 5.23 288 LEU B CA 1
ATOM 2201 C C . LEU A 1 294 ? 32.952 9.440 15.106 1.00 7.56 288 LEU B C 1
ATOM 2202 O O . LEU A 1 294 ? 32.243 8.922 15.970 1.00 6.45 288 LEU B O 1
ATOM 2207 N N . ASP A 1 295 ? 34.012 10.196 15.378 1.00 9.58 289 ASP B N 1
ATOM 2208 C CA . ASP A 1 295 ? 34.452 10.479 16.738 1.00 10.70 289 ASP B CA 1
ATOM 2209 C C . ASP A 1 295 ? 33.305 10.967 17.615 1.00 10.43 289 ASP B C 1
ATOM 2210 O O . ASP A 1 295 ? 33.137 10.504 18.740 1.00 10.10 289 ASP B O 1
ATOM 2215 N N . LYS A 1 296 ? 32.517 11.900 17.089 1.00 10.63 290 LYS B N 1
ATOM 2216 C CA . LYS A 1 296 ? 31.391 12.474 17.822 1.00 10.87 290 LYS B CA 1
ATOM 2217 C C . LYS A 1 296 ? 30.332 11.442 18.202 1.00 11.27 290 LYS B C 1
ATOM 2218 O O . LYS A 1 296 ? 29.655 11.579 19.223 1.00 11.36 290 LYS B O 1
ATOM 2224 N N . MET A 1 297 ? 30.193 10.412 17.375 1.00 10.73 291 MET B N 1
ATOM 2225 C CA . MET A 1 297 ? 29.217 9.360 17.614 1.00 9.36 291 MET B CA 1
ATOM 2226 C C . MET A 1 297 ? 29.763 8.307 18.560 1.00 9.96 291 MET B C 1
ATOM 2227 O O . MET A 1 297 ? 29.076 7.870 19.485 1.00 8.84 291 MET B O 1
ATOM 2232 N N . LEU A 1 298 ? 30.998 7.889 18.314 1.00 9.37 292 LEU B N 1
ATOM 2233 C CA . LEU A 1 298 ? 31.626 6.884 19.150 1.00 9.44 292 LEU B CA 1
ATOM 2234 C C . LEU A 1 298 ? 32.345 7.498 20.340 1.00 10.55 292 LEU B C 1
ATOM 2235 O O . LEU A 1 298 ? 33.577 7.511 20.398 1.00 10.73 292 LEU B O 1
ATOM 2240 N N . THR A 1 299 ? 31.564 8.033 21.275 1.00 10.23 293 THR B N 1
ATOM 2241 C CA . THR A 1 299 ? 32.118 8.611 22.489 1.00 10.07 293 THR B CA 1
ATOM 2242 C C . THR A 1 299 ? 31.570 7.744 23.611 1.00 10.74 293 THR B C 1
ATOM 2243 O O . THR A 1 299 ? 30.401 7.353 23.604 1.00 11.85 293 THR B O 1
ATOM 2247 N N . PHE A 1 300 ? 32.433 7.432 24.564 1.00 9.35 294 PHE B N 1
ATOM 2248 C CA . PHE A 1 300 ? 32.081 6.587 25.687 1.00 8.67 294 PHE B CA 1
ATOM 2249 C C . PHE A 1 300 ? 30.884 7.105 26.490 1.00 8.01 294 PHE B C 1
ATOM 2250 O O . PHE A 1 300 ? 29.949 6.358 26.775 1.00 8.50 294 PHE B O 1
ATOM 2258 N N . ASN A 1 301 ? 30.920 8.381 26.854 1.00 8.32 295 ASN B N 1
ATOM 2259 C CA . ASN A 1 301 ? 29.856 8.991 27.650 1.00 10.52 295 ASN B CA 1
ATOM 2260 C C . ASN A 1 301 ? 28.614 9.297 26.813 1.00 12.38 295 ASN B C 1
ATOM 2261 O O . ASN A 1 301 ? 28.551 10.321 26.134 1.00 12.27 295 ASN B O 1
ATOM 2266 N N . PRO A 1 302 ? 27.597 8.421 26.877 1.00 14.51 296 PRO B N 1
ATOM 2267 C CA . PRO A 1 302 ? 26.352 8.596 26.118 1.00 15.84 296 PRO B CA 1
ATOM 2268 C C . PRO A 1 302 ? 25.863 10.038 26.092 1.00 15.91 296 PRO B C 1
ATOM 2269 O O . PRO A 1 302 ? 25.477 10.550 25.039 1.00 15.12 296 PRO B O 1
ATOM 2273 N N . HIS A 1 303 ? 25.894 10.682 27.257 1.00 16.76 297 HIS B N 1
ATOM 2274 C CA . HIS A 1 303 ? 25.471 12.073 27.401 1.00 17.77 297 HIS B CA 1
ATOM 2275 C C . HIS A 1 303 ? 26.160 12.970 26.369 1.00 15.77 297 HIS B C 1
ATOM 2276 O O . HIS A 1 303 ? 25.574 13.939 25.890 1.00 14.98 297 HIS B O 1
ATOM 2283 N N . LYS A 1 304 ? 27.404 12.639 26.032 1.00 13.39 298 LYS B N 1
ATOM 2284 C CA . LYS A 1 304 ? 28.174 13.435 25.085 1.00 13.17 298 LYS B CA 1
ATOM 2285 C C . LYS A 1 304 ? 28.054 12.989 23.626 1.00 12.30 298 LYS B C 1
ATOM 2286 O O . LYS A 1 304 ? 28.617 13.627 22.732 1.00 10.68 298 LYS B O 1
ATOM 2292 N N . ARG A 1 305 ? 27.340 11.894 23.381 1.00 9.47 299 ARG B N 1
ATOM 2293 C CA . ARG A 1 305 ? 27.174 11.420 22.019 1.00 7.30 299 ARG B CA 1
ATOM 2294 C C . ARG A 1 305 ? 26.366 12.460 21.239 1.00 8.12 299 ARG B C 1
ATOM 2295 O O . ARG A 1 305 ? 25.493 13.137 21.790 1.00 7.26 299 ARG B O 1
ATOM 2303 N N . ILE A 1 306 ? 26.673 12.601 19.958 1.00 8.29 300 ILE B N 1
ATOM 2304 C CA . ILE A 1 306 ? 25.972 13.561 19.124 1.00 10.64 300 ILE B CA 1
ATOM 2305 C C . ILE A 1 306 ? 24.551 13.078 18.844 1.00 9.99 300 ILE B C 1
ATOM 2306 O O . ILE A 1 306 ? 24.322 11.898 18.637 1.00 12.51 300 ILE B O 1
ATOM 2311 N N . GLU A 1 307 ? 23.590 13.989 18.863 1.00 11.07 301 GLU B N 1
ATOM 2312 C CA . GLU A 1 307 ? 22.205 13.619 18.603 1.00 10.98 301 GLU B CA 1
ATOM 2313 C C . GLU A 1 307 ? 21.938 13.612 17.093 1.00 10.26 301 GLU B C 1
ATOM 2314 O O . GLU A 1 307 ? 22.691 14.202 16.318 1.00 10.61 301 GLU B O 1
ATOM 2320 N N . VAL A 1 308 ? 20.869 12.941 16.681 1.00 9.74 302 VAL B N 1
ATOM 2321 C CA . VAL A 1 308 ? 20.536 12.815 15.264 1.00 9.15 302 VAL B CA 1
ATOM 2322 C C . VAL A 1 308 ? 20.369 14.123 14.474 1.00 10.10 302 VAL B C 1
ATOM 2323 O O . VAL A 1 308 ? 20.720 14.183 13.288 1.00 8.25 302 VAL B O 1
ATOM 2327 N N . GLU A 1 309 ? 19.852 15.170 15.115 1.00 10.63 303 GLU B N 1
ATOM 2328 C CA . GLU A 1 309 ? 19.655 16.439 14.414 1.00 12.07 303 GLU B CA 1
ATOM 2329 C C . GLU A 1 309 ? 20.983 17.161 14.210 1.00 11.64 303 GLU B C 1
ATOM 2330 O O . GLU A 1 309 ? 21.225 17.756 13.155 1.00 12.47 303 GLU B O 1
ATOM 2336 N N . GLN A 1 310 ? 21.840 17.107 15.224 1.00 9.85 304 GLN B N 1
ATOM 2337 C CA . GLN A 1 310 ? 23.150 17.742 15.163 1.00 9.20 304 GLN B CA 1
ATOM 2338 C C . GLN A 1 310 ? 23.977 17.046 14.090 1.00 8.25 304 GLN B C 1
ATOM 2339 O O . GLN A 1 310 ? 24.700 17.691 13.334 1.00 8.98 304 GLN B O 1
ATOM 2345 N N . ALA A 1 311 ? 23.853 15.722 14.040 1.00 7.83 305 ALA B N 1
ATOM 2346 C CA . ALA A 1 311 ? 24.571 14.887 13.085 1.00 7.34 305 ALA B CA 1
ATOM 2347 C C . ALA A 1 311 ? 24.167 15.173 11.639 1.00 7.45 305 ALA B C 1
ATOM 2348 O O . ALA A 1 311 ? 25.019 15.251 10.749 1.00 7.55 305 ALA B O 1
ATOM 2350 N N . LEU A 1 312 ? 22.864 15.314 11.404 1.00 7.17 306 LEU B N 1
ATOM 2351 C CA . LEU A 1 312 ? 22.373 15.589 10.060 1.00 5.23 306 LEU B CA 1
ATOM 2352 C C . LEU A 1 312 ? 22.932 16.907 9.567 1.00 5.42 306 LEU B C 1
ATOM 2353 O O . LEU A 1 312 ? 23.078 17.114 8.364 1.00 7.23 306 LEU B O 1
ATOM 2358 N N . ALA A 1 313 ? 23.253 17.792 10.505 1.00 5.40 307 ALA B N 1
ATOM 2359 C CA . ALA A 1 313 ? 23.791 19.108 10.173 1.00 5.64 307 ALA B CA 1
ATOM 2360 C C . ALA A 1 313 ? 25.319 19.182 10.183 1.00 6.18 307 ALA B C 1
ATOM 2361 O O . ALA A 1 313 ? 25.881 20.272 10.065 1.00 4.29 307 ALA B O 1
ATOM 2363 N N . HIS A 1 314 ? 25.985 18.035 10.324 1.00 5.44 308 HIS B N 1
ATOM 2364 C CA . HIS A 1 314 ? 27.446 17.987 10.344 1.00 6.14 308 HIS B CA 1
ATOM 2365 C C . HIS A 1 314 ? 28.022 18.265 8.954 1.00 6.41 308 HIS B C 1
ATOM 2366 O O . HIS A 1 314 ? 27.466 17.837 7.946 1.00 5.67 308 HIS B O 1
ATOM 2373 N N . PRO A 1 315 ? 29.149 18.995 8.889 1.00 6.71 309 PRO B N 1
ATOM 2374 C CA . PRO A 1 315 ? 29.807 19.338 7.626 1.00 5.30 309 PRO B CA 1
ATOM 2375 C C . PRO A 1 315 ? 29.929 18.178 6.649 1.00 5.37 309 PRO B C 1
ATOM 2376 O O . PRO A 1 315 ? 29.850 18.369 5.438 1.00 7.32 309 PRO B O 1
ATOM 2380 N N . TYR A 1 316 ? 30.125 16.979 7.177 1.00 6.14 310 TYR B N 1
ATOM 2381 C CA . TYR A 1 316 ? 30.264 15.789 6.347 1.00 7.33 310 TYR B CA 1
ATOM 2382 C C . TYR A 1 316 ? 29.027 15.554 5.488 1.00 8.40 310 TYR B C 1
ATOM 2383 O O . TYR A 1 316 ? 29.138 15.287 4.298 1.00 10.28 310 TYR B O 1
ATOM 2392 N N . LEU A 1 317 ? 27.851 15.657 6.100 1.00 10.20 311 LEU B N 1
ATOM 2393 C CA . LEU A 1 317 ? 26.581 15.458 5.403 1.00 12.23 311 LEU B CA 1
ATOM 2394 C C . LEU A 1 317 ? 25.966 16.801 4.997 1.00 15.70 311 LEU B C 1
ATOM 2395 O O . LEU A 1 317 ? 24.783 17.048 5.235 1.00 17.68 311 LEU B O 1
ATOM 2400 N N . GLU A 1 318 ? 26.757 17.668 4.376 1.00 16.80 312 GLU B N 1
ATOM 2401 C CA . GLU A 1 318 ? 26.246 18.973 3.989 1.00 18.08 312 GLU B CA 1
ATOM 2402 C C . GLU A 1 318 ? 25.692 19.059 2.572 1.00 18.10 312 GLU B C 1
ATOM 2403 O O . GLU A 1 318 ? 24.888 19.940 2.274 1.00 18.70 312 GLU B O 1
ATOM 2409 N N . GLN A 1 319 ? 26.114 18.158 1.696 1.00 18.04 313 GLN B N 1
ATOM 2410 C CA . GLN A 1 319 ? 25.624 18.184 0.325 1.00 18.15 313 GLN B CA 1
ATOM 2411 C C . GLN A 1 319 ? 24.205 17.618 0.250 1.00 16.48 313 GLN B C 1
ATOM 2412 O O . GLN A 1 319 ? 23.482 17.872 -0.713 1.00 16.56 313 GLN B O 1
ATOM 2418 N N . TYR A 1 320 ? 23.814 16.863 1.277 1.00 14.07 314 TYR B N 1
ATOM 2419 C CA . TYR A 1 320 ? 22.490 16.243 1.348 1.00 11.79 314 TYR B CA 1
ATOM 2420 C C . TYR A 1 320 ? 21.579 16.882 2.401 1.00 11.92 314 TYR B C 1
ATOM 2421 O O . TYR A 1 320 ? 20.354 16.750 2.340 1.00 12.91 314 TYR B O 1
ATOM 2430 N N . TYR A 1 321 ? 22.180 17.571 3.364 1.00 10.85 315 TYR B N 1
ATOM 2431 C CA . TYR A 1 321 ? 21.425 18.203 4.440 1.00 10.03 315 TYR B CA 1
ATOM 2432 C C . TYR A 1 321 ? 20.335 19.185 4.010 1.00 9.96 315 TYR B C 1
ATOM 2433 O O . TYR A 1 321 ? 20.598 20.118 3.253 1.00 12.71 315 TYR B O 1
ATOM 2442 N N . ASP A 1 322 ? 19.120 18.960 4.515 1.00 10.10 316 ASP B N 1
ATOM 2443 C CA . ASP A 1 322 ? 17.947 19.797 4.245 1.00 11.08 316 ASP B CA 1
ATOM 2444 C C . ASP A 1 322 ? 16.819 19.420 5.206 1.00 11.68 316 ASP B C 1
ATOM 2445 O O . ASP A 1 322 ? 15.989 18.575 4.891 1.00 10.66 316 ASP B O 1
ATOM 2450 N N . PRO A 1 323 ? 16.764 20.063 6.384 1.00 13.92 317 PRO B N 1
ATOM 2451 C CA . PRO A 1 323 ? 15.738 19.797 7.406 1.00 15.22 317 PRO B CA 1
ATOM 2452 C C . PRO A 1 323 ? 14.276 19.810 6.938 1.00 16.20 317 PRO B C 1
ATOM 2453 O O . PRO A 1 323 ? 13.395 19.289 7.630 1.00 15.45 317 PRO B O 1
ATOM 2457 N N . SER A 1 324 ? 14.017 20.402 5.775 1.00 15.83 318 SER B N 1
ATOM 2458 C CA . SER A 1 324 ? 12.659 20.444 5.246 1.00 16.07 318 SER B CA 1
ATOM 2459 C C . SER A 1 324 ? 12.353 19.145 4.514 1.00 15.50 318 SER B C 1
ATOM 2460 O O . SER A 1 324 ? 11.197 18.842 4.209 1.00 15.84 318 SER B O 1
ATOM 2463 N N . ASP A 1 325 ? 13.401 18.383 4.228 1.00 13.44 319 ASP B N 1
ATOM 2464 C CA . ASP A 1 325 ? 13.245 17.112 3.539 1.00 12.01 319 ASP B CA 1
ATOM 2465 C C . ASP A 1 325 ? 13.568 15.982 4.511 1.00 10.73 319 ASP B C 1
ATOM 2466 O O . ASP A 1 325 ? 13.856 14.859 4.113 1.00 9.38 319 ASP B O 1
ATOM 2471 N N . GLU A 1 326 ? 13.509 16.307 5.797 1.00 10.40 320 GLU B N 1
ATOM 2472 C CA . GLU A 1 326 ? 13.792 15.366 6.873 1.00 8.65 320 GLU B CA 1
ATOM 2473 C C . GLU A 1 326 ? 12.618 15.407 7.847 1.00 8.91 320 GLU B C 1
ATOM 2474 O O . GLU A 1 326 ? 12.727 15.936 8.956 1.00 10.12 320 GLU B O 1
ATOM 2480 N N . PRO A 1 327 ? 11.469 14.848 7.435 1.00 7.22 321 PRO B N 1
ATOM 2481 C CA . PRO A 1 327 ? 10.244 14.804 8.236 1.00 8.93 321 PRO B CA 1
ATOM 2482 C C . PRO A 1 327 ? 10.314 14.013 9.539 1.00 9.88 321 PRO B C 1
ATOM 2483 O O . PRO A 1 327 ? 11.110 13.079 9.678 1.00 7.55 321 PRO B O 1
ATOM 2487 N N . ILE A 1 328 ? 9.474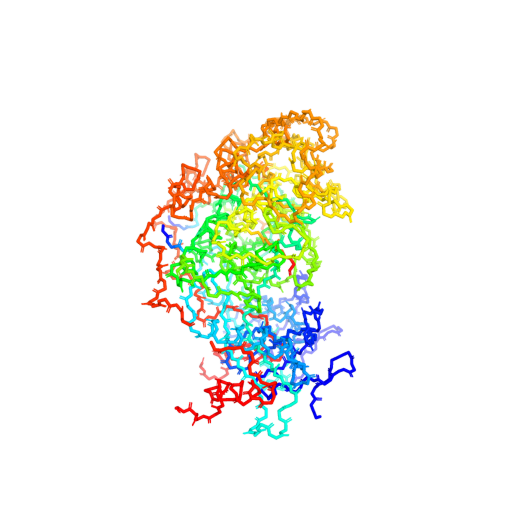 14.416 10.492 1.00 10.21 322 ILE B N 1
ATOM 2488 C CA . ILE A 1 328 ? 9.389 13.763 11.787 1.00 13.07 322 ILE B CA 1
ATOM 2489 C C . ILE A 1 328 ? 8.069 13.001 11.879 1.00 16.14 322 ILE B C 1
ATOM 2490 O O . ILE A 1 328 ? 7.177 13.181 11.051 1.00 16.94 322 ILE B O 1
ATOM 2495 N N . ALA A 1 329 ? 7.951 12.138 12.880 1.00 18.11 323 ALA B N 1
ATOM 2496 C CA . ALA A 1 329 ? 6.737 11.362 13.043 1.00 21.14 323 ALA B CA 1
ATOM 2497 C C . ALA A 1 329 ? 5.547 12.288 13.218 1.00 24.04 323 ALA B C 1
ATOM 2498 O O . ALA A 1 329 ? 5.590 13.242 13.997 1.00 24.03 323 ALA B O 1
ATOM 2500 N N . GLU A 1 330 ? 4.485 12.000 12.476 1.00 27.68 324 GLU B N 1
ATOM 2501 C CA . GLU A 1 330 ? 3.265 12.788 12.531 1.00 30.73 324 GLU B CA 1
ATOM 2502 C C . GLU A 1 330 ? 2.810 12.912 13.977 1.00 32.30 324 GLU B C 1
ATOM 2503 O O . GLU A 1 330 ? 2.201 13.909 14.369 1.00 33.97 324 GLU B O 1
ATOM 2509 N N . ALA A 1 331 ? 3.114 11.892 14.768 1.00 33.04 325 ALA B N 1
ATOM 2510 C CA . ALA A 1 331 ? 2.738 11.881 16.171 1.00 34.20 325 ALA B CA 1
ATOM 2511 C C . ALA A 1 331 ? 3.593 10.877 16.924 1.00 35.18 325 ALA B C 1
ATOM 2512 O O . ALA A 1 331 ? 3.798 9.755 16.463 1.00 34.60 325 ALA B O 1
ATOM 2514 N N . PRO A 1 332 ? 4.114 11.272 18.095 1.00 36.70 326 PRO B N 1
ATOM 2515 C CA . PRO A 1 332 ? 4.944 10.360 18.885 1.00 37.17 326 PRO B CA 1
ATOM 2516 C C . PRO A 1 332 ? 4.227 9.025 19.064 1.00 37.36 326 PRO B C 1
ATOM 2517 O O . PRO A 1 332 ? 3.039 8.902 18.759 1.00 36.03 326 PRO B O 1
ATOM 2521 N N . PHE A 1 333 ? 4.952 8.030 19.556 1.00 37.55 327 PHE B N 1
ATOM 2522 C CA . PHE A 1 333 ? 4.374 6.714 19.766 1.00 37.86 327 PHE B CA 1
ATOM 2523 C C . PHE A 1 333 ? 4.210 6.487 21.263 1.00 38.14 327 PHE B C 1
ATOM 2524 O O . PHE A 1 333 ? 5.082 6.853 22.049 1.00 36.81 327 PHE B O 1
ATOM 2532 N N . LYS A 1 334 ? 3.082 5.901 21.654 1.00 39.52 328 LYS B N 1
ATOM 2533 C CA . LYS A 1 334 ? 2.807 5.643 23.066 1.00 40.24 328 LYS B CA 1
ATOM 2534 C C . LYS A 1 334 ? 2.779 4.150 23.382 1.00 40.94 328 LYS B C 1
ATOM 2535 O O . LYS A 1 334 ? 3.388 3.699 24.357 1.00 41.18 328 LYS B O 1
ATOM 2537 N N . LEU A 1 339 ? 1.749 -0.614 28.045 1.00 51.03 333 LEU B N 1
ATOM 2538 C CA . LEU A 1 339 ? 0.852 -1.763 28.118 1.00 50.82 333 LEU B CA 1
ATOM 2539 C C . LEU A 1 339 ? 1.255 -2.823 27.103 1.00 50.39 333 LEU B C 1
ATOM 2540 O O . LEU A 1 339 ? 0.753 -2.825 25.980 1.00 50.52 333 LEU B O 1
ATOM 2545 N N . ASP A 1 340 ? 2.158 -3.720 27.489 1.00 49.92 334 ASP B N 1
ATOM 2546 C CA . ASP A 1 340 ? 2.584 -4.771 26.572 1.00 48.93 334 ASP B CA 1
ATOM 2547 C C . ASP A 1 340 ? 3.386 -5.919 27.187 1.00 48.68 334 ASP B C 1
ATOM 2548 O O . ASP A 1 340 ? 4.564 -6.111 26.876 1.00 47.28 334 ASP B O 1
ATOM 2553 N N . ASP A 1 341 ? 2.729 -6.680 28.056 1.00 48.77 335 ASP B N 1
ATOM 2554 C CA . ASP A 1 341 ? 3.325 -7.840 28.707 1.00 47.98 335 ASP B CA 1
ATOM 2555 C C . ASP A 1 341 ? 2.178 -8.819 28.918 1.00 46.69 335 ASP B C 1
ATOM 2556 O O . ASP A 1 341 ? 2.262 -9.743 29.729 1.00 47.32 335 ASP B O 1
ATOM 2561 N N . LEU A 1 342 ? 1.098 -8.585 28.179 1.00 44.28 336 LEU B N 1
ATOM 2562 C CA . LEU A 1 342 ? -0.103 -9.409 28.245 1.00 42.66 336 LEU B CA 1
ATOM 2563 C C . LEU A 1 342 ? 0.196 -10.833 27.777 1.00 41.72 336 LEU B C 1
ATOM 2564 O O . LEU A 1 342 ? 1.115 -11.053 26.986 1.00 42.01 336 LEU B O 1
ATOM 2569 N N . PRO A 1 343 ? -0.578 -11.820 28.261 1.00 39.86 337 PRO B N 1
ATOM 2570 C CA . PRO A 1 343 ? -0.375 -13.218 27.871 1.00 38.55 337 PRO B CA 1
ATOM 2571 C C . PRO A 1 343 ? -0.490 -13.400 26.357 1.00 38.25 337 PRO B C 1
ATOM 2572 O O . PRO A 1 343 ? -1.343 -12.787 25.716 1.00 37.06 337 PRO B O 1
ATOM 2576 N N . LYS A 1 344 ? 0.371 -14.247 25.798 1.00 37.27 338 LYS B N 1
ATOM 2577 C CA . LYS A 1 344 ? 0.404 -14.493 24.358 1.00 37.36 338 LYS B CA 1
ATOM 2578 C C . LYS A 1 344 ? -0.951 -14.565 23.654 1.00 36.99 338 LYS B C 1
ATOM 2579 O O . LYS A 1 344 ? -1.167 -13.877 22.657 1.00 36.12 338 LYS B O 1
ATOM 2585 N N . GLU A 1 345 ? -1.863 -15.389 24.158 1.00 36.80 339 GLU B N 1
ATOM 2586 C CA . GLU A 1 345 ? -3.174 -15.512 23.530 1.00 36.58 339 GLU B CA 1
ATOM 2587 C C . GLU A 1 345 ? -3.908 -14.177 23.500 1.00 35.34 339 GLU B C 1
ATOM 2588 O O . GLU A 1 345 ? -4.894 -14.018 22.785 1.00 35.80 339 GLU B O 1
ATOM 2594 N N . LYS A 1 346 ? -3.422 -13.220 24.282 1.00 34.06 340 LYS B N 1
ATOM 2595 C CA . LYS A 1 346 ? -4.020 -11.893 24.325 1.00 32.63 340 LYS B CA 1
ATOM 2596 C C . LYS A 1 346 ? -3.323 -11.081 23.242 1.00 31.56 340 LYS B C 1
ATOM 2597 O O . LYS A 1 346 ? -3.924 -10.212 22.617 1.00 32.27 340 LYS B O 1
ATOM 2603 N N . LEU A 1 347 ? -2.043 -11.373 23.028 1.00 30.26 341 LEU B N 1
ATOM 2604 C CA . LEU A 1 347 ? -1.255 -10.695 22.004 1.00 27.11 341 LEU B CA 1
ATOM 2605 C C . LEU A 1 347 ? -1.745 -11.178 20.638 1.00 26.31 341 LEU B C 1
ATOM 2606 O O . LEU A 1 347 ? -1.847 -10.396 19.689 1.00 26.66 341 LEU B O 1
ATOM 2611 N N . LYS A 1 348 ? -2.051 -12.472 20.553 1.00 24.39 342 LYS B N 1
ATOM 2612 C CA . LYS A 1 348 ? -2.554 -13.071 19.322 1.00 23.44 342 LYS B CA 1
ATOM 2613 C C . LYS A 1 348 ? -3.843 -12.350 18.940 1.00 23.57 342 LYS B C 1
ATOM 2614 O O . LYS A 1 348 ? -4.107 -12.079 17.764 1.00 23.93 342 LYS B O 1
ATOM 2620 N N . GLU A 1 349 ? -4.643 -12.048 19.957 1.00 21.73 343 GLU B N 1
ATOM 2621 C CA . GLU A 1 349 ? -5.905 -11.345 19.781 1.00 21.46 343 GLU B CA 1
ATOM 2622 C C . GLU A 1 349 ? -5.650 -9.984 19.131 1.00 22.28 343 GLU B C 1
ATOM 2623 O O . GLU A 1 349 ? -6.310 -9.608 18.154 1.00 21.30 343 GLU B O 1
ATOM 2629 N N . LEU A 1 350 ? -4.688 -9.251 19.689 1.00 22.01 344 LEU B N 1
ATOM 2630 C CA . LEU A 1 350 ? -4.324 -7.932 19.187 1.00 21.52 344 LEU B CA 1
ATOM 2631 C C . LEU A 1 350 ? -3.610 -8.068 17.841 1.00 22.15 344 LEU B C 1
ATOM 2632 O O . LEU A 1 350 ? -3.636 -7.152 17.013 1.00 21.24 344 LEU B O 1
ATOM 2637 N N . ILE A 1 351 ? -2.967 -9.214 17.632 1.00 22.08 345 ILE B N 1
ATOM 2638 C CA . ILE A 1 351 ? -2.264 -9.482 16.381 1.00 22.75 345 ILE B CA 1
ATOM 2639 C C . ILE A 1 351 ? -3.290 -9.802 15.304 1.00 22.20 345 ILE B C 1
ATOM 2640 O O . ILE A 1 351 ? -3.034 -9.651 14.117 1.00 24.12 345 ILE B O 1
ATOM 2645 N N . PHE A 1 352 ? -4.462 -10.237 15.734 1.00 23.28 346 PHE B N 1
ATOM 2646 C CA . PHE A 1 352 ? -5.534 -10.564 14.812 1.00 26.02 346 PHE B CA 1
ATOM 2647 C C . PHE A 1 352 ? -6.249 -9.273 14.414 1.00 28.53 346 PHE B C 1
ATOM 2648 O O . PHE A 1 352 ? -6.473 -9.005 13.230 1.00 29.20 346 PHE B O 1
ATOM 2656 N N . GLU A 1 353 ? -6.599 -8.473 15.419 1.00 30.27 347 GLU B N 1
ATOM 2657 C CA . GLU A 1 353 ? -7.290 -7.205 15.208 1.00 31.37 347 GLU B CA 1
ATOM 2658 C C . GLU A 1 353 ? -6.436 -6.309 14.313 1.00 32.41 347 GLU B C 1
ATOM 2659 O O . GLU A 1 353 ? -6.939 -5.690 13.374 1.00 31.68 347 GLU B O 1
ATOM 2665 N N . GLU A 1 354 ? -5.139 -6.256 14.612 1.00 33.53 348 GLU B N 1
ATOM 2666 C CA . GLU A 1 354 ? -4.184 -5.457 13.842 1.00 34.61 348 GLU B CA 1
ATOM 2667 C C . GLU A 1 354 ? -4.156 -5.857 12.371 1.00 34.45 348 GLU B C 1
ATOM 2668 O O . GLU A 1 354 ? -4.249 -5.008 11.486 1.00 35.67 348 GLU B O 1
ATOM 2674 N N . THR A 1 355 ? -4.017 -7.155 12.118 1.00 34.28 349 THR B N 1
ATOM 2675 C CA . THR A 1 355 ? -3.962 -7.679 10.756 1.00 34.15 349 THR B CA 1
ATOM 2676 C C . THR A 1 355 ? -5.326 -7.714 10.073 1.00 34.60 349 THR B C 1
ATOM 2677 O O . THR A 1 355 ? -5.443 -8.154 8.929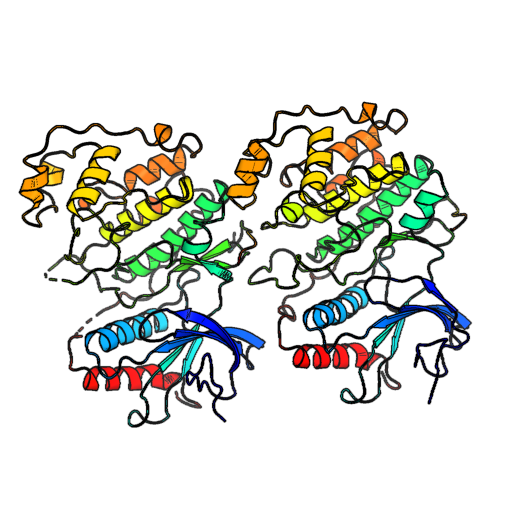 1.00 35.45 349 THR B O 1
ATOM 2681 N N . ALA A 1 356 ? -6.353 -7.248 10.774 1.00 34.90 350 ALA B N 1
ATOM 2682 C CA . ALA A 1 356 ? -7.710 -7.246 10.239 1.00 34.02 350 ALA B CA 1
ATOM 2683 C C . ALA A 1 356 ? -7.929 -6.301 9.056 1.00 32.95 350 ALA B C 1
ATOM 2684 O O . ALA A 1 356 ? -8.868 -6.483 8.287 1.00 32.54 350 ALA B O 1
ATOM 2686 N N . ARG A 1 357 ? -7.061 -5.304 8.903 1.00 32.85 351 ARG B N 1
ATOM 2687 C CA . ARG A 1 357 ? -7.207 -4.334 7.819 1.00 31.73 351 ARG B CA 1
ATOM 2688 C C . ARG A 1 357 ? -6.836 -4.883 6.442 1.00 30.54 351 ARG B C 1
ATOM 2689 O O . ARG A 1 357 ? -7.364 -4.435 5.424 1.00 29.99 351 ARG B O 1
ATOM 2697 N N . PHE A 1 358 ? -5.930 -5.853 6.411 1.00 30.28 352 PHE B N 1
ATOM 2698 C CA . PHE A 1 358 ? -5.493 -6.437 5.149 1.00 29.22 352 PHE B CA 1
ATOM 2699 C C . PHE A 1 358 ? -6.409 -7.527 4.613 1.00 29.37 352 PHE B C 1
ATOM 2700 O O . PHE A 1 358 ? -6.169 -8.069 3.541 1.00 30.26 352 PHE B O 1
ATOM 2708 N N . GLN A 1 359 ? -7.462 -7.844 5.357 1.00 29.79 353 GLN B N 1
ATOM 2709 C CA . GLN A 1 359 ? -8.421 -8.847 4.913 1.00 29.46 353 GLN B CA 1
ATOM 2710 C C . GLN A 1 359 ? -9.307 -8.208 3.836 1.00 29.06 353 GLN B C 1
ATOM 2711 O O . GLN A 1 359 ? -9.495 -6.991 3.818 1.00 29.03 353 GLN B O 1
ATOM 2717 N N . PRO A 1 360 ? -9.847 -9.018 2.914 1.00 28.74 354 PRO B N 1
ATOM 2718 C CA . PRO A 1 360 ? -10.707 -8.514 1.838 1.00 29.60 354 PRO B CA 1
ATOM 2719 C C . PRO A 1 360 ? -11.913 -7.697 2.300 1.00 30.97 354 PRO B C 1
ATOM 2720 O O . PRO A 1 360 ? -12.641 -8.096 3.210 1.00 31.45 354 PRO B O 1
ATOM 2724 N N . GLY A 1 361 ? -12.115 -6.551 1.658 1.00 32.55 355 GLY B N 1
ATOM 2725 C CA . GLY A 1 361 ? -13.236 -5.690 1.991 1.00 37.03 355 GLY B CA 1
ATOM 2726 C C . GLY A 1 361 ? -13.370 -5.356 3.464 1.00 39.28 355 GLY B C 1
ATOM 2727 O O . GLY A 1 361 ? -14.477 -5.312 4.003 1.00 39.11 355 GLY B O 1
ATOM 2728 N N . TYR A 1 362 ? -12.243 -5.113 4.123 1.00 41.70 356 TYR B N 1
ATOM 2729 C CA . TYR A 1 362 ? -12.266 -4.783 5.540 1.00 43.69 356 TYR B CA 1
ATOM 2730 C C . TYR A 1 362 ? -11.855 -3.339 5.786 1.00 43.51 356 TYR B C 1
ATOM 2731 O O . TYR A 1 362 ? -10.688 -2.974 5.627 1.00 42.83 356 TYR B O 1
ATOM 2740 N N . ARG A 1 363 ? -12.839 -2.524 6.161 1.00 43.42 357 ARG B N 1
ATOM 2741 C CA . ARG A 1 363 ? -12.624 -1.110 6.440 1.00 42.67 357 ARG B CA 1
ATOM 2742 C C . ARG A 1 363 ? -12.747 -0.846 7.935 1.00 41.89 357 ARG B C 1
ATOM 2743 O O . ARG A 1 363 ? -13.136 -1.779 8.666 1.00 40.51 357 ARG B O 1
ATOM 2745 N N . GLY B 1 14 ? 0.656 -22.331 -44.366 1.00 74.42 8 GLY A N 1
ATOM 2746 C CA . GLY B 1 14 ? 1.125 -23.691 -43.976 1.00 75.13 8 GLY A CA 1
ATOM 2747 C C . GLY B 1 14 ? 2.619 -23.750 -43.710 1.00 75.23 8 GLY A C 1
ATOM 2748 O O . GLY B 1 14 ? 3.148 -22.914 -42.977 1.00 75.35 8 GLY A O 1
ATOM 2749 N N . PRO B 1 15 ? 3.328 -24.733 -44.290 1.00 75.26 9 PRO A N 1
ATOM 2750 C CA . PRO B 1 15 ? 4.775 -24.901 -44.115 1.00 74.80 9 PRO A CA 1
ATOM 2751 C C . PRO B 1 15 ? 5.612 -23.975 -44.997 1.00 74.13 9 PRO A C 1
ATOM 2752 O O . PRO B 1 15 ? 5.239 -23.670 -46.133 1.00 73.24 9 PRO A O 1
ATOM 2756 N N . GLU B 1 16 ? 6.749 -23.539 -44.462 1.00 73.72 10 GLU A N 1
ATOM 2757 C CA . GLU B 1 16 ? 7.660 -22.651 -45.178 1.00 72.91 10 GLU A CA 1
ATOM 2758 C C . GLU B 1 16 ? 9.070 -22.994 -44.708 1.00 72.39 10 GLU A C 1
ATOM 2759 O O . GLU B 1 16 ? 9.869 -22.114 -44.393 1.00 72.89 10 GLU A O 1
ATOM 2765 N N . MET B 1 17 ? 9.359 -24.289 -44.661 1.00 71.60 11 MET A N 1
ATOM 2766 C CA . MET B 1 17 ? 10.656 -24.786 -44.220 1.00 70.77 11 MET A CA 1
ATOM 2767 C C . MET B 1 17 ? 11.829 -24.185 -44.993 1.00 69.79 11 MET A C 1
ATOM 2768 O O . MET B 1 17 ? 11.661 -23.644 -46.087 1.00 69.69 11 MET A O 1
ATOM 2773 N N . VAL B 1 18 ? 13.016 -24.290 -44.402 1.00 68.60 12 VAL A N 1
ATOM 2774 C CA . VAL B 1 18 ? 14.253 -23.783 -44.990 1.00 67.06 12 VAL A CA 1
ATOM 2775 C C . VAL B 1 18 ? 15.401 -24.658 -44.490 1.00 66.65 12 VAL A C 1
ATOM 2776 O O . VAL B 1 18 ? 15.609 -24.781 -43.284 1.00 67.15 12 VAL A O 1
ATOM 2780 N N . ARG B 1 19 ? 16.139 -25.263 -45.417 1.00 65.63 13 ARG A N 1
ATOM 2781 C CA . ARG B 1 19 ? 17.257 -26.140 -45.069 1.00 63.63 13 ARG A CA 1
ATOM 2782 C C . ARG B 1 19 ? 16.835 -27.176 -44.026 1.00 62.27 13 ARG A C 1
ATOM 2783 O O . ARG B 1 19 ? 16.065 -28.092 -44.325 1.00 62.50 13 ARG A O 1
ATOM 2791 N N . GLY B 1 20 ? 17.346 -27.025 -42.804 1.00 60.30 14 GLY A N 1
ATOM 2792 C CA . GLY B 1 20 ? 17.010 -27.945 -41.731 1.00 56.52 14 GLY A CA 1
ATOM 2793 C C . GLY B 1 20 ? 16.123 -27.265 -40.709 1.00 53.63 14 GLY A C 1
ATOM 2794 O O . GLY B 1 20 ? 15.649 -27.883 -39.756 1.00 53.32 14 GLY A O 1
ATOM 2795 N N . GLN B 1 21 ? 15.898 -25.975 -40.925 1.00 50.87 15 GLN A N 1
ATOM 2796 C CA . GLN B 1 21 ? 15.073 -25.163 -40.047 1.00 48.24 15 GLN A CA 1
ATOM 2797 C C . GLN B 1 21 ? 13.738 -24.839 -40.717 1.00 46.69 15 GLN A C 1
ATOM 2798 O O . GLN B 1 21 ? 13.317 -25.530 -41.649 1.00 47.25 15 GLN A O 1
ATOM 2804 N N . VAL B 1 22 ? 13.071 -23.792 -40.240 1.00 43.51 16 VAL A N 1
ATOM 2805 C CA . VAL B 1 22 ? 11.789 -23.396 -40.807 1.00 40.04 16 VAL A CA 1
ATOM 2806 C C . VAL B 1 22 ? 11.430 -21.955 -40.460 1.00 38.17 16 VAL A C 1
ATOM 2807 O O . VAL B 1 22 ? 11.513 -21.549 -39.301 1.00 37.19 16 VAL A O 1
ATOM 2811 N N . PHE B 1 23 ? 11.038 -21.191 -41.479 1.00 35.59 17 PHE A N 1
ATOM 2812 C CA . PHE B 1 23 ? 10.654 -19.790 -41.316 1.00 32.85 17 PHE A CA 1
ATOM 2813 C C . PHE B 1 23 ? 9.213 -19.540 -41.741 1.00 31.17 17 PHE A C 1
ATOM 2814 O O . PHE B 1 23 ? 8.947 -19.313 -42.921 1.00 30.24 17 PHE A O 1
ATOM 2822 N N . ASP B 1 24 ? 8.287 -19.566 -40.790 1.00 28.99 18 ASP A N 1
ATOM 2823 C CA . ASP B 1 24 ? 6.891 -19.313 -41.112 1.00 28.56 18 ASP A CA 1
ATOM 2824 C C . ASP B 1 24 ? 6.632 -17.821 -41.263 1.00 28.31 18 ASP A C 1
ATOM 2825 O O . ASP B 1 24 ? 5.924 -17.213 -40.457 1.00 29.51 18 ASP A O 1
ATOM 2830 N N . VAL B 1 25 ? 7.208 -17.232 -42.306 1.00 26.91 19 VAL A N 1
ATOM 2831 C CA . VAL B 1 25 ? 7.038 -15.810 -42.557 1.00 26.08 19 VAL A CA 1
ATOM 2832 C C . VAL B 1 25 ? 5.902 -15.517 -43.533 1.00 25.99 19 VAL A C 1
ATOM 2833 O O . VAL B 1 25 ? 5.883 -14.471 -44.185 1.00 24.94 19 VAL A O 1
ATOM 2837 N N . GLY B 1 26 ? 4.958 -16.451 -43.625 1.00 25.51 20 GLY A N 1
ATOM 2838 C CA . GLY B 1 26 ? 3.813 -16.283 -44.503 1.00 22.95 20 GLY A CA 1
ATOM 2839 C C . GLY B 1 26 ? 4.119 -16.062 -45.973 1.00 21.77 20 GLY A C 1
ATOM 2840 O O . GLY B 1 26 ? 5.283 -16.038 -46.373 1.00 21.21 20 GLY A O 1
ATOM 2841 N N . PRO B 1 27 ? 3.076 -15.885 -46.804 1.00 21.35 21 PRO A N 1
ATOM 2842 C CA . PRO B 1 27 ? 3.178 -15.662 -48.250 1.00 19.97 21 PRO A CA 1
ATOM 2843 C C . PRO B 1 27 ? 3.693 -14.289 -48.671 1.00 18.05 21 PRO A C 1
ATOM 2844 O O . PRO B 1 27 ? 3.869 -14.034 -49.856 1.00 18.81 21 PRO A O 1
ATOM 2848 N N . ARG B 1 28 ? 3.931 -13.403 -47.712 1.00 18.34 22 ARG A N 1
ATOM 2849 C CA . ARG B 1 28 ? 4.434 -12.066 -48.035 1.00 15.77 22 ARG A CA 1
ATOM 2850 C C . ARG B 1 28 ? 5.952 -12.057 -48.219 1.00 15.63 22 ARG A C 1
ATOM 2851 O O . ARG B 1 28 ? 6.489 -11.282 -49.012 1.00 15.96 22 ARG A O 1
ATOM 2859 N N . TYR B 1 29 ? 6.634 -12.927 -47.483 1.00 14.26 23 TYR A N 1
ATOM 2860 C CA . TYR B 1 29 ? 8.086 -13.017 -47.542 1.00 12.60 23 TYR A CA 1
ATOM 2861 C C . TYR B 1 29 ? 8.493 -14.370 -48.111 1.00 13.33 23 TYR A C 1
ATOM 2862 O O . TYR B 1 29 ? 8.227 -15.412 -47.516 1.00 13.43 23 TYR A O 1
ATOM 2871 N N . THR B 1 30 ? 9.140 -14.348 -49.270 1.00 13.36 24 THR A N 1
ATOM 2872 C CA . THR B 1 30 ? 9.567 -15.575 -49.925 1.00 13.61 24 THR A CA 1
ATOM 2873 C C . THR B 1 30 ? 11.032 -15.490 -50.338 1.00 15.74 24 THR A C 1
ATOM 2874 O O . THR B 1 30 ? 11.714 -14.507 -50.053 1.00 15.57 24 THR A O 1
ATOM 2878 N N . ASN B 1 31 ? 11.503 -16.543 -50.999 1.00 18.57 25 ASN A N 1
ATOM 2879 C CA . ASN B 1 31 ? 12.865 -16.613 -51.511 1.00 21.09 25 ASN A CA 1
ATOM 2880 C C . ASN B 1 31 ? 13.912 -16.274 -50.462 1.00 23.46 25 ASN A C 1
ATOM 2881 O O . ASN B 1 31 ? 14.742 -15.387 -50.667 1.00 23.81 25 ASN A O 1
ATOM 2886 N N . LEU B 1 32 ? 13.882 -16.983 -49.341 1.00 26.04 26 LEU A N 1
ATOM 2887 C CA . LEU B 1 32 ? 14.837 -16.718 -48.279 1.00 28.01 26 LEU A CA 1
ATOM 2888 C C . LEU B 1 32 ? 16.216 -17.263 -48.590 1.00 30.15 26 LEU A C 1
ATOM 2889 O O . LEU B 1 32 ? 16.389 -18.137 -49.439 1.00 30.23 26 LEU A O 1
ATOM 2894 N N . SER B 1 33 ? 17.194 -16.726 -47.876 1.00 31.56 27 SER A N 1
ATOM 2895 C CA . SER B 1 33 ? 18.580 -17.130 -48.000 1.00 32.28 27 SER A CA 1
ATOM 2896 C C . SER B 1 33 ? 19.238 -16.739 -46.683 1.00 32.29 27 SER A C 1
ATOM 2897 O O . SER B 1 33 ? 18.974 -15.665 -46.142 1.00 31.96 27 SER A O 1
ATOM 2900 N N . TYR B 1 34 ? 20.069 -17.633 -46.161 1.00 33.11 28 TYR A N 1
ATOM 2901 C CA . TYR B 1 34 ? 20.779 -17.417 -44.903 1.00 32.58 28 TYR A CA 1
ATOM 2902 C C . TYR B 1 34 ? 21.773 -16.275 -45.071 1.00 31.73 28 TYR A C 1
ATOM 2903 O O . TYR B 1 34 ? 22.589 -16.292 -45.994 1.00 30.45 28 TYR A O 1
ATOM 2912 N N . ILE B 1 35 ? 21.701 -15.278 -44.194 1.00 31.54 29 ILE A N 1
ATOM 2913 C CA . ILE B 1 35 ? 22.618 -14.146 -44.287 1.00 32.23 29 ILE A CA 1
ATOM 2914 C C . ILE B 1 35 ? 23.367 -13.841 -42.994 1.00 33.41 29 ILE A C 1
ATOM 2915 O O . ILE B 1 35 ? 23.629 -12.680 -42.679 1.00 34.22 29 ILE A O 1
ATOM 2920 N N . GLY B 1 36 ? 23.714 -14.887 -42.250 1.00 34.98 30 GLY A N 1
ATOM 2921 C CA . GLY B 1 36 ? 24.450 -14.694 -41.014 1.00 35.73 30 GLY A CA 1
ATOM 2922 C C . GLY B 1 36 ? 23.729 -15.105 -39.747 1.00 35.77 30 GLY A C 1
ATOM 2923 O O . GLY B 1 36 ? 22.628 -15.649 -39.788 1.00 34.10 30 GLY A O 1
ATOM 2924 N N . GLU B 1 37 ? 24.375 -14.842 -38.614 1.00 37.89 31 GLU A N 1
ATOM 2925 C CA . GLU B 1 37 ? 23.831 -15.158 -37.295 1.00 38.86 31 GLU A CA 1
ATOM 2926 C C . GLU B 1 37 ? 23.892 -13.926 -36.400 1.00 37.93 31 GLU A C 1
ATOM 2927 O O . GLU B 1 37 ? 24.556 -12.939 -36.723 1.00 38.44 31 GLU A O 1
ATOM 2933 N N . GLY B 1 38 ? 23.195 -13.996 -35.273 1.00 36.90 32 GLY A N 1
ATOM 2934 C CA . GLY B 1 38 ? 23.174 -12.888 -34.340 1.00 34.23 32 GLY A CA 1
ATOM 2935 C C . GLY B 1 38 ? 22.931 -13.406 -32.940 1.00 33.74 32 GLY A C 1
ATOM 2936 O O . GLY B 1 38 ? 23.069 -14.604 -32.681 1.00 33.28 32 GLY A O 1
ATOM 2937 N N . ALA B 1 39 ? 22.561 -12.508 -32.034 1.00 32.46 33 ALA A N 1
ATOM 2938 C CA . ALA B 1 39 ? 22.306 -12.889 -30.655 1.00 32.49 33 ALA A CA 1
ATOM 2939 C C . ALA B 1 39 ? 20.998 -13.656 -30.515 1.00 32.39 33 ALA A C 1
ATOM 2940 O O . ALA B 1 39 ? 20.787 -14.363 -29.530 1.00 31.80 33 ALA A O 1
ATOM 2942 N N . TYR B 1 40 ? 20.127 -13.528 -31.509 1.00 33.24 34 TYR A N 1
ATOM 2943 C CA . TYR B 1 40 ? 18.830 -14.190 -31.461 1.00 33.84 34 TYR A CA 1
ATOM 2944 C C . TYR B 1 40 ? 18.737 -15.486 -32.258 1.00 33.96 34 TYR A C 1
ATOM 2945 O O . TYR B 1 40 ? 17.677 -16.107 -32.318 1.00 34.07 34 TYR A O 1
ATOM 2954 N N . GLY B 1 41 ? 19.842 -15.894 -32.871 1.00 33.81 35 GLY A N 1
ATOM 2955 C CA . GLY B 1 41 ? 19.834 -17.134 -33.621 1.00 34.52 35 GLY A CA 1
ATOM 2956 C C . GLY B 1 41 ? 19.904 -16.998 -35.125 1.00 34.85 35 GLY A C 1
ATOM 2957 O O . GLY B 1 41 ? 20.752 -16.286 -35.661 1.00 34.92 35 GLY A O 1
ATOM 2958 N N . MET B 1 42 ? 19.002 -17.694 -35.806 1.00 35.60 36 MET A N 1
ATOM 2959 C CA . MET B 1 42 ? 18.952 -17.682 -37.261 1.00 36.81 36 MET A CA 1
ATOM 2960 C C . MET B 1 42 ? 18.545 -16.317 -37.823 1.00 35.74 36 MET A C 1
ATOM 2961 O O . MET B 1 42 ? 17.538 -15.737 -37.414 1.00 36.02 36 MET A O 1
ATOM 2966 N N . VAL B 1 43 ? 19.342 -15.815 -38.763 1.00 33.23 37 VAL A N 1
ATOM 2967 C CA . VAL B 1 43 ? 19.088 -14.529 -39.402 1.00 30.59 37 VAL A CA 1
ATOM 2968 C C . VAL B 1 43 ? 19.298 -14.650 -40.906 1.00 29.62 37 VAL A C 1
ATOM 2969 O O . VAL B 1 43 ? 20.426 -14.778 -41.373 1.00 30.24 37 VAL A O 1
ATOM 2973 N N . CYS B 1 44 ? 18.208 -14.600 -41.661 1.00 28.72 38 CYS A N 1
ATOM 2974 C CA . CYS B 1 44 ? 18.279 -14.723 -43.112 1.00 28.90 38 CYS A CA 1
ATOM 2975 C C . CYS B 1 44 ? 17.526 -13.603 -43.817 1.00 26.32 38 CYS A C 1
ATOM 2976 O O . CYS B 1 44 ? 16.668 -12.953 -43.230 1.00 23.92 38 CYS A O 1
ATOM 2979 N N . SER B 1 45 ? 17.849 -13.392 -45.087 1.00 25.56 39 SER A N 1
ATOM 2980 C CA . SER B 1 45 ? 17.189 -12.364 -45.876 1.00 24.66 39 SER A CA 1
ATOM 2981 C C . SER B 1 45 ? 15.944 -12.955 -46.522 1.00 24.60 39 SER A C 1
ATOM 2982 O O . SER B 1 45 ? 15.719 -14.167 -46.469 1.00 24.00 39 SER A O 1
ATOM 2985 N N . ALA B 1 46 ? 15.135 -12.095 -47.130 1.00 24.00 40 ALA A N 1
ATOM 2986 C CA . ALA B 1 46 ? 13.915 -12.535 -47.788 1.00 22.74 40 ALA A CA 1
ATOM 2987 C C . ALA B 1 46 ? 13.412 -11.460 -48.738 1.00 22.94 40 ALA A C 1
ATOM 2988 O O . ALA B 1 46 ? 13.880 -10.318 -48.710 1.00 22.38 40 ALA A O 1
ATOM 2990 N N . TYR B 1 47 ? 12.458 -11.832 -49.584 1.00 21.30 41 TYR A N 1
ATOM 2991 C CA . TYR B 1 47 ? 11.891 -10.894 -50.536 1.00 20.32 41 TYR A CA 1
ATOM 2992 C C . TYR B 1 47 ? 10.490 -10.473 -50.119 1.00 20.72 41 TYR A C 1
ATOM 2993 O O . TYR B 1 47 ? 9.581 -11.300 -50.048 1.00 21.55 41 TYR A O 1
ATOM 3002 N N . ASP B 1 48 ? 10.320 -9.187 -49.831 1.00 20.95 42 ASP A N 1
ATOM 3003 C CA . ASP B 1 48 ? 9.013 -8.673 -49.455 1.00 21.19 42 ASP A CA 1
ATOM 3004 C C . ASP B 1 48 ? 8.218 -8.537 -50.750 1.00 22.60 42 ASP A C 1
ATOM 3005 O O . ASP B 1 48 ? 8.527 -7.688 -51.584 1.00 22.52 42 ASP A O 1
ATOM 3010 N N . ASN B 1 49 ? 7.202 -9.379 -50.914 1.00 23.96 43 ASN A N 1
ATOM 3011 C CA . ASN B 1 49 ? 6.364 -9.360 -52.108 1.00 24.34 43 ASN A CA 1
ATOM 3012 C C . ASN B 1 49 ? 5.417 -8.166 -52.159 1.00 24.26 43 ASN A C 1
ATOM 3013 O O . ASN B 1 49 ? 4.854 -7.854 -53.209 1.00 25.28 43 ASN A O 1
ATOM 3018 N N . LEU B 1 50 ? 5.234 -7.500 -51.027 1.00 23.59 44 LEU A N 1
ATOM 3019 C CA . LEU B 1 50 ? 4.325 -6.365 -50.979 1.00 24.73 44 LEU A CA 1
ATOM 3020 C C . LEU B 1 50 ? 5.010 -5.059 -51.355 1.00 25.93 44 LEU A C 1
ATOM 3021 O O . LEU B 1 50 ? 4.497 -4.288 -52.173 1.00 25.76 44 LEU A O 1
ATOM 3026 N N . ASN B 1 51 ? 6.169 -4.811 -50.753 1.00 26.72 45 ASN A N 1
ATOM 3027 C CA . ASN B 1 51 ? 6.925 -3.598 -51.027 1.00 27.08 45 ASN A CA 1
ATOM 3028 C C . ASN B 1 51 ? 8.000 -3.895 -52.054 1.00 26.46 45 ASN A C 1
ATOM 3029 O O . ASN B 1 51 ? 8.852 -3.054 -52.326 1.00 26.69 45 ASN A O 1
ATOM 3034 N N . LYS B 1 52 ? 7.948 -5.098 -52.619 1.00 25.95 46 LYS A N 1
ATOM 3035 C CA . LYS B 1 52 ? 8.917 -5.539 -53.617 1.00 25.97 46 LYS A CA 1
ATOM 3036 C C . LYS B 1 52 ? 10.356 -5.160 -53.259 1.00 24.88 46 LYS A C 1
ATOM 3037 O O . LYS B 1 52 ? 11.118 -4.693 -54.105 1.00 24.01 46 LYS A O 1
ATOM 3043 N N . VAL B 1 53 ? 10.713 -5.362 -51.995 1.00 24.89 47 VAL A N 1
ATOM 3044 C CA . VAL B 1 53 ? 12.058 -5.060 -51.515 1.00 25.02 47 VAL A CA 1
ATOM 3045 C C . VAL B 1 53 ? 12.689 -6.290 -50.876 1.00 24.79 47 VAL A C 1
ATOM 3046 O O . VAL B 1 53 ? 12.046 -7.328 -50.715 1.00 23.79 47 VAL A O 1
ATOM 3050 N N . ARG B 1 54 ? 13.959 -6.159 -50.518 1.00 24.76 48 ARG A N 1
ATOM 3051 C CA . ARG B 1 54 ? 14.702 -7.238 -49.884 1.00 23.98 48 ARG A CA 1
ATOM 3052 C C . ARG B 1 54 ? 14.899 -6.864 -48.415 1.00 21.94 48 ARG A C 1
ATOM 3053 O O . ARG B 1 54 ? 15.548 -5.868 -48.108 1.00 21.61 48 ARG A O 1
ATOM 3061 N N . VAL B 1 55 ? 14.334 -7.660 -47.513 1.00 20.06 49 VAL A N 1
ATOM 3062 C CA . VAL B 1 55 ? 14.438 -7.395 -46.083 1.00 16.83 49 VAL A CA 1
ATOM 3063 C C . VAL B 1 55 ? 15.305 -8.398 -45.332 1.00 15.85 49 VAL A C 1
ATOM 3064 O O . VAL B 1 55 ? 15.824 -9.353 -45.905 1.00 15.56 49 VAL A O 1
ATOM 3068 N N . ALA B 1 56 ? 15.447 -8.157 -44.032 1.00 14.43 50 ALA A N 1
ATOM 3069 C CA . ALA B 1 56 ? 16.213 -9.021 -43.150 1.00 12.09 50 ALA A CA 1
ATOM 3070 C C . ALA B 1 56 ? 15.215 -9.536 -42.132 1.00 11.74 50 ALA A C 1
ATOM 3071 O O . ALA B 1 56 ? 14.444 -8.762 -41.570 1.00 11.43 50 ALA A O 1
ATOM 3073 N N . ILE B 1 57 ? 15.224 -10.840 -41.897 1.00 11.35 51 ILE A N 1
ATOM 3074 C CA . ILE B 1 57 ? 14.290 -11.433 -40.956 1.00 12.23 51 ILE A CA 1
ATOM 3075 C C . ILE B 1 57 ? 15.001 -12.326 -39.963 1.00 12.16 51 ILE A C 1
ATOM 3076 O O . ILE B 1 57 ? 15.648 -13.303 -40.337 1.00 12.81 51 ILE A O 1
ATOM 3081 N N . LYS B 1 58 ? 14.877 -11.994 -38.688 1.00 13.60 52 LYS A N 1
ATOM 3082 C CA . LYS B 1 58 ? 15.495 -12.805 -37.653 1.00 13.25 52 LYS A CA 1
ATOM 3083 C C . LYS B 1 58 ? 14.402 -13.568 -36.924 1.00 13.04 52 LYS A C 1
ATOM 3084 O O . LYS B 1 58 ? 13.328 -13.026 -36.640 1.00 12.29 52 LYS A O 1
ATOM 3090 N N . LYS B 1 59 ? 14.678 -14.838 -36.645 1.00 12.73 53 LYS A N 1
ATOM 3091 C CA . LYS B 1 59 ? 13.744 -15.695 -35.936 1.00 11.73 53 LYS A CA 1
ATOM 3092 C C . LYS B 1 59 ? 14.181 -15.773 -34.477 1.00 13.53 53 LYS A C 1
ATOM 3093 O O . LYS B 1 59 ? 15.357 -15.983 -34.187 1.00 10.82 53 LYS A O 1
ATOM 3099 N N . ILE B 1 60 ? 13.233 -15.594 -33.562 1.00 16.66 54 ILE A N 1
ATOM 3100 C CA . ILE B 1 60 ? 13.535 -15.641 -32.135 1.00 18.17 54 ILE A CA 1
ATOM 3101 C C . ILE B 1 60 ? 12.655 -16.669 -31.428 1.00 19.71 54 ILE A C 1
ATOM 3102 O O . ILE B 1 60 ? 11.427 -16.660 -31.564 1.00 19.42 54 ILE A O 1
ATOM 3107 N N . SER B 1 61 ? 13.292 -17.551 -30.668 1.00 20.42 55 SER A N 1
ATOM 3108 C CA . SER B 1 61 ? 12.583 -18.599 -29.945 1.00 20.38 55 SER A CA 1
ATOM 3109 C C . SER B 1 61 ? 12.805 -18.419 -28.446 1.00 20.67 55 SER A C 1
ATOM 3110 O O . SER B 1 61 ? 13.503 -19.208 -27.812 1.00 20.40 55 SER A O 1
ATOM 3113 N N . PRO B 1 62 ? 12.217 -17.365 -27.863 1.00 21.73 56 PRO A N 1
ATOM 3114 C CA . PRO B 1 62 ? 12.343 -17.066 -26.432 1.00 23.38 56 PRO A CA 1
ATOM 3115 C C . PRO B 1 62 ? 11.505 -17.990 -25.544 1.00 23.88 56 PRO A C 1
ATOM 3116 O O . PRO B 1 62 ? 11.851 -19.144 -25.338 1.00 25.59 56 PRO A O 1
ATOM 3120 N N . PHE B 1 63 ? 10.414 -17.450 -25.014 1.00 26.13 57 PHE A N 1
ATOM 3121 C CA . PHE B 1 63 ? 9.463 -18.163 -24.159 1.00 27.92 57 PHE A CA 1
ATOM 3122 C C . PHE B 1 63 ? 9.993 -19.136 -23.105 1.00 28.12 57 PHE A C 1
ATOM 3123 O O . PHE B 1 63 ? 9.714 -18.972 -21.917 1.00 28.03 57 PHE A O 1
ATOM 3131 N N . GLU B 1 64 ? 10.740 -20.150 -23.521 1.00 29.09 58 GLU A N 1
ATOM 3132 C CA . GLU B 1 64 ? 11.273 -21.118 -22.569 1.00 30.14 58 GLU A CA 1
ATOM 3133 C C . GLU B 1 64 ? 12.356 -20.488 -21.704 1.00 30.39 58 GLU A C 1
ATOM 3134 O O . GLU B 1 64 ? 12.565 -20.897 -20.556 1.00 30.46 58 GLU A O 1
ATOM 3140 N N . HIS B 1 65 ? 13.034 -19.486 -22.258 1.00 29.22 59 HIS A N 1
ATOM 3141 C CA . HIS B 1 65 ? 14.102 -18.792 -21.545 1.00 29.46 59 HIS A CA 1
ATOM 3142 C C . HIS B 1 65 ? 13.649 -17.414 -21.072 1.00 27.84 59 HIS A C 1
ATOM 3143 O O . HIS B 1 65 ? 13.493 -16.489 -21.870 1.00 27.59 59 HIS A O 1
ATOM 3150 N N . GLN B 1 66 ? 13.449 -17.296 -19.762 1.00 26.89 60 GLN A N 1
ATOM 3151 C CA . GLN B 1 66 ? 12.995 -16.058 -19.130 1.00 26.81 60 GLN A CA 1
ATOM 3152 C C . GLN B 1 66 ? 13.814 -14.836 -19.524 1.00 25.89 60 GLN A C 1
ATOM 3153 O O . GLN B 1 66 ? 13.260 -13.834 -19.977 1.00 25.69 60 GLN A O 1
ATOM 3159 N N . THR B 1 67 ? 15.130 -14.918 -19.356 1.00 25.36 61 THR A N 1
ATOM 3160 C CA . THR B 1 67 ? 16.003 -13.795 -19.696 1.00 26.17 61 THR A CA 1
ATOM 3161 C C . THR B 1 67 ? 16.022 -13.473 -21.188 1.00 25.85 61 THR A C 1
ATOM 3162 O O . THR B 1 67 ? 16.344 -12.352 -21.580 1.00 24.43 61 THR A O 1
ATOM 3166 N N . TYR B 1 68 ? 15.689 -14.458 -22.018 1.00 27.13 62 TYR A N 1
ATOM 3167 C CA . TYR B 1 68 ? 15.644 -14.246 -23.460 1.00 26.93 62 TYR A CA 1
ATOM 3168 C C . TYR B 1 68 ? 14.259 -13.727 -23.830 1.00 24.68 62 TYR A C 1
ATOM 3169 O O . TYR B 1 68 ? 14.021 -13.279 -24.952 1.00 23.30 62 TYR A O 1
ATOM 3178 N N . CYS B 1 69 ? 13.351 -13.786 -22.863 1.00 22.00 63 CYS A N 1
ATOM 3179 C CA . CYS B 1 69 ? 12.005 -13.272 -23.050 1.00 20.58 63 CYS A CA 1
ATOM 3180 C C . CYS B 1 69 ? 12.082 -11.779 -22.769 1.00 19.37 63 CYS A C 1
ATOM 3181 O O . CYS B 1 69 ? 11.328 -10.988 -23.330 1.00 20.81 63 CYS A O 1
ATOM 3184 N N . GLN B 1 70 ? 13.005 -11.402 -21.888 1.00 18.59 64 GLN A N 1
ATOM 3185 C CA . GLN B 1 70 ? 13.195 -10.002 -21.524 1.00 16.17 64 GLN A CA 1
ATOM 3186 C C . GLN B 1 70 ? 13.867 -9.281 -22.688 1.00 14.57 64 GLN A C 1
ATOM 3187 O O . GLN B 1 70 ? 13.475 -8.174 -23.048 1.00 13.35 64 GLN A O 1
ATOM 3193 N N . ARG B 1 71 ? 14.875 -9.919 -23.278 1.00 13.97 65 ARG A N 1
ATOM 3194 C CA . ARG B 1 71 ? 15.584 -9.337 -24.415 1.00 14.74 65 ARG A CA 1
ATOM 3195 C C . ARG B 1 71 ? 14.583 -9.116 -25.538 1.00 13.97 65 ARG A C 1
ATOM 3196 O O . ARG B 1 71 ? 14.553 -8.059 -26.163 1.00 13.51 65 ARG A O 1
ATOM 3204 N N . THR B 1 72 ? 13.770 -10.140 -25.780 1.00 13.94 66 THR A N 1
ATOM 3205 C CA . THR B 1 72 ? 12.762 -10.122 -26.826 1.00 13.35 66 THR A CA 1
ATOM 3206 C C . THR B 1 72 ? 11.777 -8.973 -26.658 1.00 14.90 66 THR A C 1
ATOM 3207 O O . THR B 1 72 ? 11.684 -8.097 -27.522 1.00 14.18 66 THR A O 1
ATOM 3211 N N . LEU B 1 73 ? 11.045 -8.977 -25.549 1.00 14.17 67 LEU A N 1
ATOM 3212 C CA . LEU B 1 73 ? 10.093 -7.915 -25.284 1.00 14.40 67 LEU A CA 1
ATOM 3213 C C . LEU B 1 73 ? 10.828 -6.563 -25.294 1.00 14.81 67 LEU A C 1
ATOM 3214 O O . LEU B 1 73 ? 10.242 -5.536 -25.628 1.00 14.91 67 LEU A O 1
ATOM 3219 N N . ARG B 1 74 ? 12.113 -6.565 -24.937 1.00 14.60 68 ARG A N 1
ATOM 3220 C CA . ARG B 1 74 ? 12.892 -5.325 -24.920 1.00 16.00 68 ARG A CA 1
ATOM 3221 C C . ARG B 1 74 ? 13.333 -4.881 -26.313 1.00 14.28 68 ARG A C 1
ATOM 3222 O O . ARG B 1 74 ? 13.204 -3.716 -26.669 1.00 14.73 68 ARG A O 1
ATOM 3230 N N . GLU B 1 75 ? 13.860 -5.815 -27.092 1.00 14.32 69 GLU A N 1
ATOM 3231 C CA . GLU B 1 75 ? 14.324 -5.526 -28.445 1.00 13.69 69 GLU A CA 1
ATOM 3232 C C . GLU B 1 75 ? 13.182 -4.965 -29.277 1.00 13.37 69 GLU A C 1
ATOM 3233 O O . GLU B 1 75 ? 13.356 -4.038 -30.072 1.00 13.58 69 GLU A O 1
ATOM 3239 N N . ILE B 1 76 ? 12.009 -5.545 -29.067 1.00 12.87 70 ILE A N 1
ATOM 3240 C CA . ILE B 1 76 ? 10.802 -5.178 -29.777 1.00 12.62 70 ILE A CA 1
ATOM 3241 C C . ILE B 1 76 ? 10.227 -3.851 -29.322 1.00 13.58 70 ILE A C 1
ATOM 3242 O O . ILE B 1 76 ? 9.918 -2.984 -30.140 1.00 13.72 70 ILE A O 1
ATOM 3247 N N . LYS B 1 77 ? 10.087 -3.695 -28.013 1.00 14.26 71 LYS A N 1
ATOM 3248 C CA . LYS B 1 77 ? 9.511 -2.482 -27.452 1.00 14.71 71 LYS A CA 1
ATOM 3249 C C . LYS B 1 77 ? 10.331 -1.210 -27.663 1.00 13.08 71 LYS A C 1
ATOM 3250 O O . LYS B 1 77 ? 9.782 -0.166 -28.012 1.00 14.24 71 LYS A O 1
ATOM 3256 N N . ILE B 1 78 ? 11.640 -1.294 -27.469 1.00 11.61 72 ILE A N 1
ATOM 3257 C CA . ILE B 1 78 ? 12.494 -0.125 -27.625 1.00 11.53 72 ILE A CA 1
ATOM 3258 C C . ILE B 1 78 ? 12.698 0.291 -29.077 1.00 12.35 72 ILE A C 1
ATOM 3259 O O . ILE B 1 78 ? 12.687 1.481 -29.402 1.00 12.29 72 ILE A O 1
ATOM 3264 N N . LEU B 1 79 ? 12.898 -0.694 -29.946 1.00 12.69 73 LEU A N 1
ATOM 3265 C CA . LEU B 1 79 ? 13.113 -0.434 -31.360 1.00 13.32 73 LEU A CA 1
ATOM 3266 C C . LEU B 1 79 ? 11.821 -0.020 -32.044 1.00 14.13 73 LEU A C 1
ATOM 3267 O O . LEU B 1 79 ? 11.830 0.629 -33.094 1.00 14.03 73 LEU A O 1
ATOM 3272 N N . LEU B 1 80 ? 10.705 -0.385 -31.430 1.00 14.60 74 LEU A N 1
ATOM 3273 C CA . LEU B 1 80 ? 9.409 -0.045 -31.976 1.00 15.10 74 LEU A CA 1
ATOM 3274 C C . LEU B 1 80 ? 9.060 1.407 -31.618 1.00 15.90 74 LEU A C 1
ATOM 3275 O O . LEU B 1 80 ? 8.512 2.146 -32.440 1.00 16.01 74 LEU A O 1
ATOM 3280 N N . ARG B 1 81 ? 9.401 1.818 -30.400 1.00 15.76 75 ARG A N 1
ATOM 3281 C CA . ARG B 1 81 ? 9.116 3.177 -29.947 1.00 16.31 75 ARG A CA 1
ATOM 3282 C C . ARG B 1 81 ? 10.132 4.200 -30.437 1.00 16.01 75 ARG A C 1
ATOM 3283 O O . ARG B 1 81 ? 9.769 5.322 -30.788 1.00 15.87 75 ARG A O 1
ATOM 3291 N N . PHE B 1 82 ? 11.405 3.822 -30.449 1.00 15.78 76 PHE A N 1
ATOM 3292 C CA . PHE B 1 82 ? 12.439 4.733 -30.915 1.00 15.18 76 PHE A CA 1
ATOM 3293 C C . PHE B 1 82 ? 12.187 5.090 -32.374 1.00 15.48 76 PHE A C 1
ATOM 3294 O O . PHE B 1 82 ? 11.471 4.382 -33.085 1.00 15.85 76 PHE A O 1
ATOM 3302 N N . ARG B 1 83 ? 12.773 6.198 -32.812 1.00 15.19 77 ARG A N 1
ATOM 3303 C CA . ARG B 1 83 ? 12.604 6.661 -34.176 1.00 13.33 77 ARG A CA 1
ATOM 3304 C C . ARG B 1 83 ? 13.715 7.645 -34.503 1.00 12.06 77 ARG A C 1
ATOM 3305 O O . ARG B 1 83 ? 13.529 8.855 -34.430 1.00 10.98 77 ARG A O 1
ATOM 3313 N N . HIS B 1 84 ? 14.876 7.109 -34.858 1.00 11.61 78 HIS A N 1
ATOM 3314 C CA . HIS B 1 84 ? 16.043 7.914 -35.194 1.00 10.68 78 HIS A CA 1
ATOM 3315 C C . HIS B 1 84 ? 16.632 7.372 -36.487 1.00 10.47 78 HIS A C 1
ATOM 3316 O O . HIS B 1 84 ? 16.415 6.215 -36.838 1.00 10.53 78 HIS A O 1
ATOM 3323 N N . GLU B 1 85 ? 17.391 8.212 -37.179 1.00 11.70 79 GLU A N 1
ATOM 3324 C CA . GLU B 1 85 ? 18.020 7.835 -38.442 1.00 13.27 79 GLU A CA 1
ATOM 3325 C C . GLU B 1 85 ? 19.138 6.801 -38.257 1.00 12.33 79 GLU A C 1
ATOM 3326 O O . GLU B 1 85 ? 19.267 5.881 -39.061 1.00 12.15 79 GLU A O 1
ATOM 3332 N N . ASN B 1 86 ? 19.944 6.960 -37.206 1.00 11.20 80 ASN A N 1
ATOM 3333 C CA . ASN B 1 86 ? 21.050 6.035 -36.936 1.00 10.30 80 ASN A CA 1
ATOM 3334 C C . ASN B 1 86 ? 20.667 4.958 -35.922 1.00 7.61 80 ASN A C 1
ATOM 3335 O O . ASN B 1 86 ? 21.461 4.589 -35.059 1.00 5.18 80 ASN A O 1
ATOM 3340 N N . ILE B 1 87 ? 19.442 4.466 -36.037 1.00 6.62 81 ILE A N 1
ATOM 3341 C CA . ILE B 1 87 ? 18.929 3.431 -35.157 1.00 6.53 81 ILE A CA 1
ATOM 3342 C C . ILE B 1 87 ? 17.985 2.566 -35.979 1.00 7.61 81 ILE A C 1
ATOM 3343 O O . ILE B 1 87 ? 16.965 3.049 -36.473 1.00 9.12 81 ILE A O 1
ATOM 3348 N N . ILE B 1 88 ? 18.336 1.294 -36.135 1.00 7.76 82 ILE A N 1
ATOM 3349 C CA . ILE B 1 88 ? 17.530 0.360 -36.910 1.00 8.08 82 ILE A CA 1
ATOM 3350 C C . ILE B 1 88 ? 16.096 0.323 -36.381 1.00 9.92 82 ILE A C 1
ATOM 3351 O O . ILE B 1 88 ? 15.851 0.624 -35.212 1.00 10.49 82 ILE A O 1
ATOM 3356 N N . GLY B 1 89 ? 15.149 -0.040 -37.239 1.00 10.90 83 GLY A N 1
ATOM 3357 C CA . GLY B 1 89 ? 13.759 -0.077 -36.813 1.00 13.96 83 GLY A CA 1
ATOM 3358 C C . GLY B 1 89 ? 13.101 -1.431 -36.982 1.00 14.13 83 GLY A C 1
ATOM 3359 O O . GLY B 1 89 ? 13.785 -2.443 -37.087 1.00 16.36 83 GLY A O 1
ATOM 3360 N N . ILE B 1 90 ? 11.773 -1.456 -37.000 1.00 12.89 84 ILE A N 1
ATOM 3361 C CA . ILE B 1 90 ? 11.051 -2.710 -37.162 1.00 14.19 84 ILE A CA 1
ATOM 3362 C C . ILE B 1 90 ? 9.851 -2.548 -38.094 1.00 15.56 84 ILE A C 1
ATOM 3363 O O . ILE B 1 90 ? 8.753 -2.178 -37.663 1.00 18.23 84 ILE A O 1
ATOM 3368 N N . ASN B 1 91 ? 10.077 -2.830 -39.376 1.00 14.31 85 ASN A N 1
ATOM 3369 C CA . ASN B 1 91 ? 9.047 -2.714 -40.400 1.00 11.89 85 ASN A CA 1
ATOM 3370 C C . ASN B 1 91 ? 7.845 -3.618 -40.152 1.00 11.18 85 ASN A C 1
ATOM 3371 O O . ASN B 1 91 ? 6.699 -3.212 -40.369 1.00 7.76 85 ASN A O 1
ATOM 3376 N N . ASP B 1 92 ? 8.101 -4.842 -39.697 1.00 9.95 86 ASP A N 1
ATOM 3377 C CA . ASP B 1 92 ? 7.012 -5.782 -39.483 1.00 10.05 86 ASP A CA 1
ATOM 3378 C C . ASP B 1 92 ? 7.388 -6.853 -38.475 1.00 10.86 86 ASP A C 1
ATOM 3379 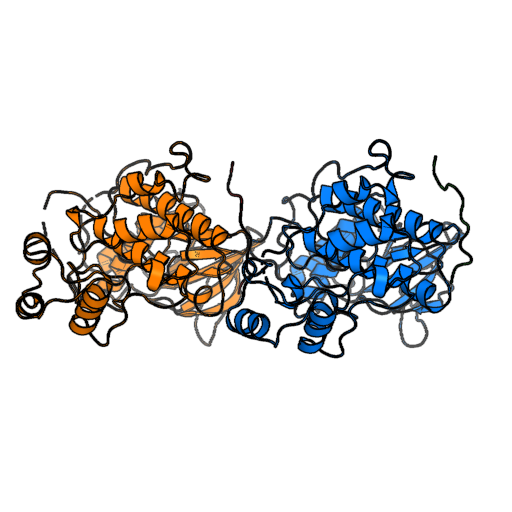O O . ASP B 1 92 ? 8.565 -7.048 -38.176 1.00 14.59 86 ASP A O 1
ATOM 3384 N N . ILE B 1 93 ? 6.380 -7.539 -37.947 1.00 10.92 87 ILE A N 1
ATOM 3385 C CA . ILE B 1 93 ? 6.587 -8.614 -36.980 1.00 9.89 87 ILE A CA 1
ATOM 3386 C C . ILE B 1 93 ? 5.599 -9.743 -37.240 1.00 9.93 87 ILE A C 1
ATOM 3387 O O . ILE B 1 93 ? 4.404 -9.511 -37.416 1.00 8.33 87 ILE A O 1
ATOM 3392 N N . ILE B 1 94 ? 6.105 -10.969 -37.251 1.00 10.59 88 ILE A N 1
ATOM 3393 C CA . ILE B 1 94 ? 5.263 -12.124 -37.514 1.00 10.64 88 ILE A CA 1
ATOM 3394 C C . ILE B 1 94 ? 5.188 -13.116 -36.347 1.00 10.14 88 ILE A C 1
ATOM 3395 O O . ILE B 1 94 ? 6.208 -13.556 -35.812 1.00 8.27 88 ILE A O 1
ATOM 3400 N N . ARG B 1 95 ? 3.960 -13.447 -35.957 1.00 10.70 89 ARG A N 1
ATOM 3401 C CA . ARG B 1 95 ? 3.707 -14.393 -34.875 1.00 11.62 89 ARG A CA 1
ATOM 3402 C C . ARG B 1 95 ? 2.328 -15.042 -35.085 1.00 11.72 89 ARG A C 1
ATOM 3403 O O . ARG B 1 95 ? 1.439 -14.449 -35.697 1.00 9.26 89 ARG A O 1
ATOM 3411 N N . ALA B 1 96 ? 2.162 -16.258 -34.572 1.00 12.22 90 ALA A N 1
ATOM 3412 C CA . ALA B 1 96 ? 0.914 -17.003 -34.716 1.00 13.72 90 ALA A CA 1
ATOM 3413 C C . ALA B 1 96 ? -0.340 -16.265 -34.249 1.00 15.18 90 ALA A C 1
ATOM 3414 O O . ALA B 1 96 ? -0.281 -15.380 -33.395 1.00 17.24 90 ALA A O 1
ATOM 3416 N N . PRO B 1 97 ? -1.500 -16.629 -34.818 1.00 16.17 91 PRO A N 1
ATOM 3417 C CA . PRO B 1 97 ? -2.799 -16.035 -34.487 1.00 15.54 91 PRO A CA 1
ATOM 3418 C C . PRO B 1 97 ? -3.144 -16.100 -32.996 1.00 14.68 91 PRO A C 1
ATOM 3419 O O . PRO B 1 97 ? -3.787 -15.191 -32.472 1.00 15.13 91 PRO A O 1
ATOM 3423 N N . THR B 1 98 ? -2.730 -17.169 -32.316 1.00 13.98 92 THR A N 1
ATOM 3424 C CA . THR B 1 98 ? -2.999 -17.309 -30.879 1.00 14.11 92 THR A CA 1
ATOM 3425 C C . THR B 1 98 ? -1.717 -17.505 -30.076 1.00 14.29 92 THR A C 1
ATOM 3426 O O . THR B 1 98 ? -0.779 -18.174 -30.521 1.00 12.87 92 THR A O 1
ATOM 3430 N N . ILE B 1 99 ? -1.693 -16.919 -28.884 1.00 14.46 93 ILE A N 1
ATOM 3431 C CA . ILE B 1 99 ? -0.542 -17.010 -27.993 1.00 16.30 93 ILE A CA 1
ATOM 3432 C C . ILE B 1 99 ? -0.125 -18.462 -27.776 1.00 17.57 93 ILE A C 1
ATOM 3433 O O . ILE B 1 99 ? 1.069 -18.778 -27.707 1.00 16.80 93 ILE A O 1
ATOM 3438 N N . GLU B 1 100 ? -1.121 -19.337 -27.672 1.00 17.00 94 GLU A N 1
ATOM 3439 C CA . GLU B 1 100 ? -0.885 -20.756 -27.460 1.00 19.41 94 GLU A CA 1
ATOM 3440 C C . GLU B 1 100 ? -0.026 -21.334 -28.580 1.00 21.95 94 GLU A C 1
ATOM 3441 O O . GLU B 1 100 ? 0.834 -22.185 -28.348 1.00 22.16 94 GLU A O 1
ATOM 3447 N N . GLN B 1 101 ? -0.264 -20.852 -29.797 1.00 24.68 95 GLN A N 1
ATOM 3448 C CA . GLN B 1 101 ? 0.463 -21.307 -30.975 1.00 26.12 95 GLN A CA 1
ATOM 3449 C C . GLN B 1 101 ? 1.799 -20.583 -31.133 1.00 25.70 95 GLN A C 1
ATOM 3450 O O . GLN B 1 101 ? 2.771 -21.157 -31.628 1.00 25.47 95 GLN A O 1
ATOM 3456 N N . MET B 1 102 ? 1.849 -19.323 -30.709 1.00 25.13 96 MET A N 1
ATOM 3457 C CA . MET B 1 102 ? 3.074 -18.550 -30.829 1.00 23.59 96 MET A CA 1
ATOM 3458 C C . MET B 1 102 ? 4.193 -19.170 -30.013 1.00 23.30 96 MET A C 1
ATOM 3459 O O . MET B 1 102 ? 4.113 -19.268 -28.789 1.00 22.50 96 MET A O 1
ATOM 3464 N N . LYS B 1 103 ? 5.236 -19.595 -30.714 1.00 24.02 97 LYS A N 1
ATOM 3465 C CA . LYS B 1 103 ? 6.404 -20.209 -30.101 1.00 22.96 97 LYS A CA 1
ATOM 3466 C C . LYS B 1 103 ? 7.617 -19.601 -30.775 1.00 23.23 97 LYS A C 1
ATOM 3467 O O . LYS B 1 103 ? 8.758 -19.940 -30.460 1.00 24.56 97 LYS A O 1
ATOM 3473 N N . ASP B 1 104 ? 7.349 -18.698 -31.712 1.00 22.55 98 ASP A N 1
ATOM 3474 C CA . ASP B 1 104 ? 8.396 -18.021 -32.451 1.00 21.95 98 ASP A CA 1
ATOM 3475 C C . ASP B 1 104 ? 7.991 -16.640 -32.942 1.00 21.32 98 ASP A C 1
ATOM 3476 O O . ASP B 1 104 ? 6.853 -16.412 -33.356 1.00 21.05 98 ASP A O 1
ATOM 3481 N N . VAL B 1 105 ? 8.949 -15.722 -32.895 1.00 19.43 99 VAL A N 1
ATOM 3482 C CA . VAL B 1 105 ? 8.733 -14.351 -33.315 1.00 17.63 99 VAL A CA 1
ATOM 3483 C C . VAL B 1 105 ? 9.706 -13.993 -34.428 1.00 18.65 99 VAL A C 1
ATOM 3484 O O . VAL B 1 105 ? 10.913 -14.211 -34.304 1.00 20.37 99 VAL A O 1
ATOM 3488 N N . TYR B 1 106 ? 9.175 -13.455 -35.522 1.00 17.11 100 TYR A N 1
ATOM 3489 C CA . TYR B 1 106 ? 10.004 -13.053 -36.648 1.00 14.81 100 TYR A CA 1
ATOM 3490 C C . TYR B 1 106 ? 10.026 -11.539 -36.720 1.00 15.18 100 TYR A C 1
ATOM 3491 O O . TYR B 1 106 ? 8.977 -10.900 -36.823 1.00 16.16 100 TYR A O 1
ATOM 3500 N N . ILE B 1 107 ? 11.224 -10.968 -36.661 1.00 14.67 101 ILE A N 1
ATOM 3501 C CA . ILE B 1 107 ? 11.386 -9.523 -36.708 1.00 14.31 101 ILE A CA 1
ATOM 3502 C C . ILE B 1 107 ? 11.947 -9.070 -38.052 1.00 15.13 101 ILE A C 1
ATOM 3503 O O . ILE B 1 107 ? 13.132 -9.244 -38.333 1.00 17.04 101 ILE A O 1
ATOM 3508 N N . VAL B 1 108 ? 11.084 -8.487 -38.877 1.00 14.90 102 VAL A N 1
ATOM 3509 C CA . VAL B 1 108 ? 11.478 -8.007 -40.194 1.00 14.28 102 VAL A CA 1
ATOM 3510 C C . VAL B 1 108 ? 11.957 -6.565 -40.129 1.00 14.79 102 VAL A C 1
ATOM 3511 O O . VAL B 1 108 ? 11.241 -5.684 -39.640 1.00 13.56 102 VAL A O 1
ATOM 3515 N N . GLN B 1 109 ? 13.169 -6.339 -40.631 1.00 14.55 103 GLN A N 1
ATOM 3516 C CA . GLN B 1 109 ? 13.783 -5.014 -40.653 1.00 13.90 103 GLN A CA 1
ATOM 3517 C C . GLN B 1 109 ? 14.482 -4.845 -41.993 1.00 14.48 103 GLN A C 1
ATOM 3518 O O . GLN B 1 109 ? 14.706 -5.814 -42.719 1.00 15.55 103 GLN A O 1
ATOM 3524 N N . ASP B 1 110 ? 14.845 -3.612 -42.310 1.00 16.34 104 ASP A N 1
ATOM 3525 C CA . ASP B 1 110 ? 15.532 -3.323 -43.560 1.00 18.25 104 ASP A CA 1
ATOM 3526 C C . ASP B 1 110 ? 16.766 -4.197 -43.678 1.00 18.28 104 ASP A C 1
ATOM 3527 O O . ASP B 1 110 ? 17.249 -4.741 -42.685 1.00 18.03 104 ASP A O 1
ATOM 3532 N N . LEU B 1 111 ? 17.276 -4.323 -44.897 1.00 18.73 105 LEU A N 1
ATOM 3533 C CA . LEU B 1 111 ? 18.460 -5.130 -45.138 1.00 19.03 105 LEU A CA 1
ATOM 3534 C C . LEU B 1 111 ? 19.658 -4.211 -45.315 1.00 18.63 105 LEU A C 1
ATOM 3535 O O . LEU B 1 111 ? 19.758 -3.492 -46.311 1.00 20.26 105 LEU A O 1
ATOM 3540 N N . MET B 1 112 ? 20.557 -4.228 -44.337 1.00 17.65 106 MET A N 1
ATOM 3541 C CA . MET B 1 112 ? 21.758 -3.404 -44.387 1.00 16.50 106 MET A CA 1
ATOM 3542 C C . MET B 1 112 ? 22.872 -4.227 -45.021 1.00 14.00 106 MET A C 1
ATOM 3543 O O . MET B 1 112 ? 23.171 -5.328 -44.571 1.00 13.89 106 MET A O 1
ATOM 3548 N N . GLU B 1 113 ? 23.470 -3.676 -46.070 1.00 12.58 107 GLU A N 1
ATOM 3549 C CA . GLU B 1 113 ? 24.541 -4.326 -46.821 1.00 11.77 107 GLU A CA 1
ATOM 3550 C C . GLU B 1 113 ? 25.664 -4.975 -45.989 1.00 9.77 107 GLU A C 1
ATOM 3551 O O . GLU B 1 113 ? 26.157 -6.056 -46.333 1.00 8.12 107 GLU A O 1
ATOM 3557 N N . THR B 1 114 ? 26.061 -4.332 -44.897 1.00 6.04 108 THR A N 1
ATOM 3558 C CA . THR B 1 114 ? 27.124 -4.877 -44.057 1.00 6.17 108 THR A CA 1
ATOM 3559 C C . THR B 1 114 ? 27.101 -4.201 -42.694 1.00 4.90 108 THR A C 1
ATOM 3560 O O . THR B 1 114 ? 26.187 -3.440 -42.390 1.00 6.38 108 THR A O 1
ATOM 3564 N N . ASP B 1 115 ? 28.108 -4.491 -41.877 1.00 4.58 109 ASP A N 1
ATOM 3565 C CA . ASP B 1 115 ? 28.246 -3.888 -40.554 1.00 2.99 109 ASP A CA 1
ATOM 3566 C C . ASP B 1 115 ? 29.716 -3.513 -40.359 1.00 2.88 109 ASP A C 1
ATOM 3567 O O . ASP B 1 115 ? 30.587 -3.982 -41.096 1.00 1.85 109 ASP A O 1
ATOM 3572 N N . LEU B 1 116 ? 29.994 -2.664 -39.376 1.00 2.53 110 LEU A N 1
ATOM 3573 C CA . LEU B 1 116 ? 31.359 -2.219 -39.138 1.00 3.78 110 LEU A CA 1
ATOM 3574 C C . LEU B 1 116 ? 32.315 -3.359 -38.788 1.00 4.56 110 LEU A C 1
ATOM 3575 O O . LEU B 1 116 ? 33.517 -3.266 -39.032 1.00 3.14 110 LEU A O 1
ATOM 3580 N N . TYR B 1 117 ? 31.788 -4.436 -38.220 1.00 6.16 111 TYR A N 1
ATOM 3581 C CA . TYR B 1 117 ? 32.641 -5.564 -37.881 1.00 7.97 111 TYR A CA 1
ATOM 3582 C C . TYR B 1 117 ? 33.251 -6.140 -39.158 1.00 10.08 111 TYR A C 1
ATOM 3583 O O . TYR B 1 117 ? 34.464 -6.325 -39.256 1.00 12.16 111 TYR A O 1
ATOM 3592 N N . LYS B 1 118 ? 32.394 -6.432 -40.130 1.00 10.76 112 LYS A N 1
ATOM 3593 C CA . LYS B 1 118 ? 32.828 -7.000 -41.398 1.00 11.02 112 LYS A CA 1
ATOM 3594 C C . LYS B 1 118 ? 33.698 -6.015 -42.172 1.00 10.83 112 LYS A C 1
ATOM 3595 O O . LYS B 1 118 ? 34.761 -6.376 -42.687 1.00 10.49 112 LYS A O 1
ATOM 3601 N N . LEU B 1 119 ? 33.251 -4.766 -42.228 1.00 9.87 113 LEU A N 1
ATOM 3602 C CA . LEU B 1 119 ? 33.960 -3.710 -42.940 1.00 9.02 113 LEU A CA 1
ATOM 3603 C C . LEU B 1 119 ? 35.397 -3.498 -42.435 1.00 9.91 113 LEU A C 1
ATOM 3604 O O . LEU B 1 119 ? 36.311 -3.239 -43.229 1.00 7.93 113 LEU A O 1
ATOM 3609 N N . LEU B 1 120 ? 35.602 -3.614 -41.122 1.00 10.20 114 LEU A N 1
ATOM 3610 C CA . LEU B 1 120 ? 36.936 -3.429 -40.542 1.00 11.77 114 LEU A CA 1
ATOM 3611 C C . LEU B 1 120 ? 37.881 -4.603 -40.791 1.00 12.89 114 LEU A C 1
ATOM 3612 O O . LEU B 1 120 ? 39.056 -4.554 -40.414 1.00 12.55 114 LEU A O 1
ATOM 3617 N N . LYS B 1 121 ? 37.367 -5.658 -41.418 1.00 13.19 115 LYS A N 1
ATOM 3618 C CA . LYS B 1 121 ? 38.176 -6.837 -41.707 1.00 13.64 115 LYS A CA 1
ATOM 3619 C C . LYS B 1 121 ? 38.604 -6.906 -43.164 1.00 13.12 115 LYS A C 1
ATOM 3620 O O . LYS B 1 121 ? 39.378 -7.776 -43.542 1.00 12.80 115 LYS A O 1
ATOM 3626 N N . THR B 1 122 ? 38.103 -5.979 -43.978 1.00 14.99 116 THR A N 1
ATOM 3627 C CA . THR B 1 122 ? 38.435 -5.945 -45.401 1.00 13.65 116 THR A CA 1
ATOM 3628 C C . THR B 1 122 ? 38.800 -4.549 -45.895 1.00 13.36 116 THR A C 1
ATOM 3629 O O . THR B 1 122 ? 39.561 -4.407 -46.851 1.00 12.86 116 THR A O 1
ATOM 3633 N N . GLN B 1 123 ? 38.260 -3.514 -45.261 1.00 13.91 117 GLN A N 1
ATOM 3634 C CA . GLN B 1 123 ? 38.570 -2.162 -45.705 1.00 15.55 117 GLN A CA 1
ATOM 3635 C C . GLN B 1 123 ? 39.437 -1.372 -44.737 1.00 16.15 117 GLN A C 1
ATOM 3636 O O . GLN B 1 123 ? 39.585 -1.724 -43.564 1.00 16.79 117 GLN A O 1
ATOM 3642 N N . HIS B 1 124 ? 40.020 -0.302 -45.261 1.00 15.84 118 HIS A N 1
ATOM 3643 C CA . HIS B 1 124 ? 40.847 0.608 -44.493 1.00 15.67 118 HIS A CA 1
ATOM 3644 C C . HIS B 1 124 ? 40.094 1.932 -44.508 1.00 15.40 118 HIS A C 1
ATOM 3645 O O . HIS B 1 124 ? 39.891 2.516 -45.569 1.00 16.25 118 HIS A O 1
ATOM 3652 N N . LEU B 1 125 ? 39.672 2.397 -43.338 1.00 14.72 119 LEU A N 1
ATOM 3653 C CA . LEU B 1 125 ? 38.923 3.647 -43.246 1.00 14.36 119 LEU A CA 1
ATOM 3654 C C . LEU B 1 125 ? 39.772 4.909 -43.370 1.00 14.40 119 LEU A C 1
ATOM 3655 O O . LEU B 1 125 ? 40.854 5.006 -42.792 1.00 15.31 119 LEU A O 1
ATOM 3660 N N . SER B 1 126 ? 39.265 5.872 -44.135 1.00 13.72 120 SER A N 1
ATOM 3661 C CA . SER B 1 126 ? 39.943 7.149 -44.323 1.00 14.14 120 SER A CA 1
ATOM 3662 C C . SER B 1 126 ? 39.533 8.054 -43.158 1.00 14.30 120 SER A C 1
ATOM 3663 O O . SER B 1 126 ? 38.425 7.925 -42.631 1.00 12.50 120 SER A O 1
ATOM 3666 N N . ASN B 1 127 ? 40.414 8.968 -42.757 1.00 14.70 121 ASN A N 1
ATOM 3667 C CA . ASN B 1 127 ? 40.115 9.860 -41.640 1.00 17.71 121 ASN A CA 1
ATOM 3668 C C . ASN B 1 127 ? 38.707 10.440 -41.707 1.00 19.33 121 ASN A C 1
ATOM 3669 O O . ASN B 1 127 ? 38.083 10.684 -40.670 1.00 19.84 121 ASN A O 1
ATOM 3674 N N . ASP B 1 128 ? 38.208 10.654 -42.923 1.00 19.47 122 ASP A N 1
ATOM 3675 C CA . ASP B 1 128 ? 36.871 11.199 -43.110 1.00 19.03 122 ASP A CA 1
ATOM 3676 C C . ASP B 1 128 ? 35.769 10.201 -42.754 1.00 17.49 122 ASP A C 1
ATOM 3677 O O . ASP B 1 128 ? 34.823 10.545 -42.045 1.00 18.12 122 ASP A O 1
ATOM 3682 N N . HIS B 1 129 ? 35.881 8.972 -43.249 1.00 15.15 123 HIS A N 1
ATOM 3683 C CA . HIS B 1 129 ? 34.872 7.963 -42.956 1.00 13.83 123 HIS A CA 1
ATOM 3684 C C . HIS B 1 129 ? 34.844 7.618 -41.476 1.00 12.17 123 HIS A C 1
ATOM 3685 O O . HIS B 1 129 ? 33.777 7.371 -40.913 1.00 11.34 123 HIS A O 1
ATOM 3692 N N . ILE B 1 130 ? 36.012 7.596 -40.843 1.00 9.97 124 ILE A N 1
ATOM 3693 C CA . ILE B 1 130 ? 36.068 7.314 -39.416 1.00 6.82 124 ILE A CA 1
ATOM 3694 C C . ILE B 1 130 ? 35.263 8.415 -38.738 1.00 7.03 124 ILE A C 1
ATOM 3695 O O . ILE B 1 130 ? 34.294 8.147 -38.025 1.00 5.61 124 ILE A O 1
ATOM 3700 N N . CYS B 1 131 ? 35.660 9.658 -38.998 1.00 8.11 125 CYS A N 1
ATOM 3701 C CA . CYS B 1 131 ? 35.005 10.822 -38.413 1.00 9.89 125 CYS A CA 1
ATOM 3702 C C . CYS B 1 131 ? 33.498 10.841 -38.640 1.00 9.31 125 CYS A C 1
ATOM 3703 O O . CYS B 1 131 ? 32.732 11.047 -37.705 1.00 11.71 125 CYS A O 1
ATOM 3706 N N . TYR B 1 132 ? 33.066 10.620 -39.874 1.00 10.20 126 TYR A N 1
ATOM 3707 C CA . TYR B 1 132 ? 31.638 10.632 -40.168 1.00 11.35 126 TYR A CA 1
ATOM 3708 C C . TYR B 1 132 ? 30.936 9.426 -39.556 1.00 10.94 126 TYR A C 1
ATOM 3709 O O . TYR B 1 132 ? 29.755 9.490 -39.215 1.00 12.26 126 TYR A O 1
ATOM 3718 N N . PHE B 1 133 ? 31.665 8.325 -39.417 1.00 10.06 127 PHE A N 1
ATOM 3719 C CA . PHE B 1 133 ? 31.097 7.119 -38.827 1.00 9.53 127 PHE A CA 1
ATOM 3720 C C . PHE B 1 133 ? 30.914 7.300 -37.335 1.00 7.27 127 PHE A C 1
ATOM 3721 O O . PHE B 1 133 ? 29.935 6.839 -36.769 1.00 8.11 127 PHE A O 1
ATOM 3729 N N . LEU B 1 134 ? 31.872 7.963 -36.699 1.00 6.60 128 LEU A N 1
ATOM 3730 C CA . LEU B 1 134 ? 31.802 8.200 -35.264 1.00 6.01 128 LEU A CA 1
ATOM 3731 C C . LEU B 1 134 ? 30.616 9.110 -34.967 1.00 5.08 128 LEU A C 1
ATOM 3732 O O . LEU B 1 134 ? 29.847 8.870 -34.035 1.00 7.33 128 LEU A O 1
ATOM 3737 N N . TYR B 1 135 ? 30.465 10.151 -35.778 1.00 3.37 129 TYR A N 1
ATOM 3738 C CA . TYR B 1 135 ? 29.369 11.088 -35.609 1.00 2.26 129 TYR A CA 1
ATOM 3739 C C . TYR B 1 135 ? 28.020 10.361 -35.530 1.00 2.47 129 TYR A C 1
ATOM 3740 O O . TYR B 1 135 ? 27.254 10.545 -34.585 1.00 1.85 129 TYR A O 1
ATOM 3749 N N . GLN B 1 136 ? 27.734 9.532 -36.526 1.00 1.85 130 GLN A N 1
ATOM 3750 C CA . GLN B 1 136 ? 26.479 8.794 -36.556 1.00 3.45 130 GLN A CA 1
ATOM 3751 C C . GLN B 1 136 ? 26.321 7.941 -35.300 1.00 4.50 130 GLN A C 1
ATOM 3752 O O . GLN B 1 136 ? 25.249 7.911 -34.701 1.00 6.01 130 GLN A O 1
ATOM 3758 N N . ILE B 1 137 ? 27.389 7.255 -34.903 1.00 4.18 131 ILE A N 1
ATOM 3759 C CA . ILE B 1 137 ? 27.363 6.428 -33.703 1.00 5.29 131 ILE A CA 1
ATOM 3760 C C . ILE B 1 137 ? 26.974 7.283 -32.508 1.00 5.18 131 ILE A C 1
ATOM 3761 O O . ILE B 1 137 ? 25.984 7.003 -31.821 1.00 3.35 131 ILE A O 1
ATOM 3766 N N . LEU B 1 138 ? 27.750 8.335 -32.263 1.00 5.58 132 LEU A N 1
ATOM 3767 C CA . LEU B 1 138 ? 27.459 9.236 -31.148 1.00 6.03 132 LEU A CA 1
ATOM 3768 C C . LEU B 1 138 ? 26.077 9.878 -31.287 1.00 6.47 132 LEU A C 1
ATOM 3769 O O . LEU B 1 138 ? 25.349 10.010 -30.304 1.00 7.31 132 LEU A O 1
ATOM 3774 N N . ARG B 1 139 ? 25.720 10.268 -32.508 1.00 6.14 133 ARG A N 1
ATOM 3775 C CA . ARG B 1 139 ? 24.429 10.902 -32.762 1.00 6.98 133 ARG A CA 1
ATOM 3776 C C . ARG B 1 139 ? 23.261 10.001 -32.367 1.00 6.98 133 ARG A C 1
ATOM 3777 O O . ARG B 1 139 ? 22.325 10.444 -31.697 1.00 8.78 133 ARG A O 1
ATOM 3785 N N . GLY B 1 140 ? 23.314 8.741 -32.780 1.00 5.17 134 GLY A N 1
ATOM 3786 C CA . GLY B 1 140 ? 22.248 7.824 -32.427 1.00 6.98 134 GLY A CA 1
ATOM 3787 C C . GLY B 1 140 ? 22.284 7.595 -30.931 1.00 7.70 134 GLY A C 1
ATOM 3788 O O . GLY B 1 140 ? 21.252 7.567 -30.263 1.00 7.46 134 GLY A O 1
ATOM 3789 N N . LEU B 1 141 ? 23.498 7.439 -30.411 1.00 8.42 135 LEU A N 1
ATOM 3790 C CA . LEU B 1 141 ? 23.731 7.215 -28.990 1.00 5.95 135 LEU A CA 1
ATOM 3791 C C . LEU B 1 141 ? 23.104 8.312 -28.128 1.00 5.76 135 LEU A C 1
ATOM 3792 O O . LEU B 1 141 ? 22.486 8.027 -27.107 1.00 5.77 135 LEU A O 1
ATOM 3797 N N . LYS B 1 142 ? 23.275 9.566 -28.542 1.00 4.84 136 LYS A N 1
ATOM 3798 C CA . LYS B 1 142 ? 22.732 10.706 -27.812 1.00 3.06 136 LYS A CA 1
ATOM 3799 C C . LYS B 1 142 ? 21.220 10.586 -27.673 1.00 4.31 136 LYS A C 1
ATOM 3800 O O . LYS B 1 142 ? 20.653 10.843 -26.605 1.00 4.19 136 LYS A O 1
ATOM 3806 N N . TYR B 1 143 ? 20.571 10.206 -28.768 1.00 4.19 137 TYR A N 1
ATOM 3807 C CA . TYR B 1 143 ? 19.131 10.045 -28.778 1.00 4.10 137 TYR A CA 1
ATOM 3808 C C . TYR B 1 143 ? 18.727 8.953 -27.805 1.00 4.78 137 TYR A C 1
ATOM 3809 O O . TYR B 1 143 ? 17.685 9.042 -27.153 1.00 6.74 137 TYR A O 1
ATOM 3818 N N . ILE B 1 144 ? 19.546 7.914 -27.707 1.00 5.59 138 ILE A N 1
ATOM 3819 C CA . ILE B 1 144 ? 19.225 6.820 -26.808 1.00 6.02 138 ILE A CA 1
ATOM 3820 C C . ILE B 1 144 ? 19.362 7.244 -25.356 1.00 6.57 138 ILE A C 1
ATOM 3821 O O . ILE B 1 144 ? 18.467 6.991 -24.550 1.00 7.36 138 ILE A O 1
ATOM 3826 N N . HIS B 1 145 ? 20.475 7.891 -25.024 1.00 6.68 139 HIS A N 1
ATOM 3827 C CA . HIS B 1 145 ? 20.705 8.350 -23.660 1.00 6.47 139 HIS A CA 1
ATOM 3828 C C . HIS B 1 145 ?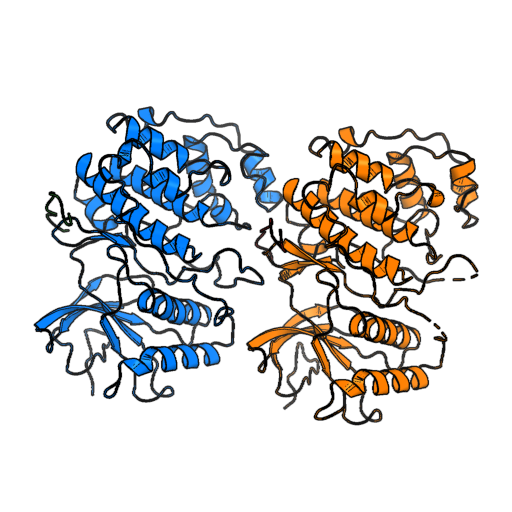 19.661 9.385 -23.237 1.00 8.05 139 HIS A C 1
ATOM 3829 O O . HIS B 1 145 ? 19.286 9.457 -22.060 1.00 8.41 139 HIS A O 1
ATOM 3836 N N . SER B 1 146 ? 19.184 10.173 -24.200 1.00 8.98 140 SER A N 1
ATOM 3837 C CA . SER B 1 146 ? 18.179 11.199 -23.926 1.00 9.03 140 SER A CA 1
ATOM 3838 C C . SER B 1 146 ? 16.957 10.541 -23.315 1.00 8.72 140 SER A C 1
ATOM 3839 O O . SER B 1 146 ? 16.342 11.082 -22.390 1.00 8.04 140 SER A O 1
ATOM 3842 N N . ALA B 1 147 ? 16.610 9.370 -23.842 1.00 8.87 141 ALA A N 1
ATOM 3843 C CA . ALA B 1 147 ? 15.467 8.619 -23.3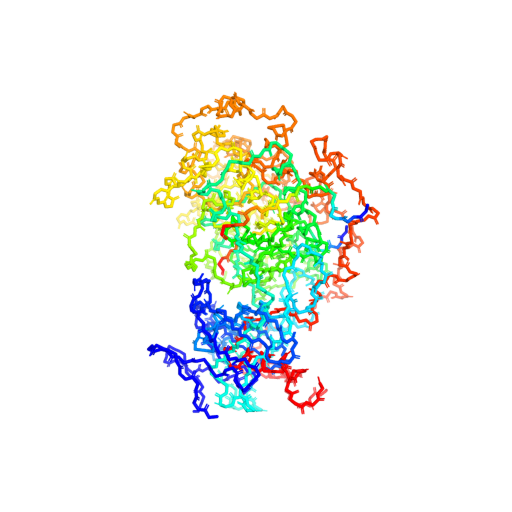44 1.00 9.40 141 ALA A CA 1
ATOM 3844 C C . ALA B 1 147 ? 15.858 7.911 -22.055 1.00 11.02 141 ALA A C 1
ATOM 3845 O O . ALA B 1 147 ? 15.114 7.082 -21.537 1.00 11.77 141 ALA A O 1
ATOM 3847 N N . ASN B 1 148 ? 17.035 8.245 -21.535 1.00 11.97 142 ASN A N 1
ATOM 3848 C CA . ASN B 1 148 ? 17.510 7.642 -20.301 1.00 11.92 142 ASN A CA 1
ATOM 3849 C C . ASN B 1 148 ? 17.548 6.137 -20.499 1.00 11.30 142 ASN A C 1
ATOM 3850 O O . ASN B 1 148 ? 16.791 5.393 -19.877 1.00 12.94 142 ASN A O 1
ATOM 3855 N N . VAL B 1 149 ? 18.434 5.695 -21.381 1.00 8.74 143 VAL A N 1
ATOM 3856 C CA . VAL B 1 149 ? 18.575 4.283 -21.679 1.00 5.97 143 VAL A CA 1
ATOM 3857 C C . VAL B 1 149 ? 20.016 3.966 -22.047 1.00 5.59 143 VAL A C 1
ATOM 3858 O O . VAL B 1 149 ? 20.680 4.737 -22.738 1.00 5.30 143 VAL A O 1
ATOM 3862 N N . LEU B 1 150 ? 20.501 2.830 -21.564 1.00 6.65 144 LEU A N 1
ATOM 3863 C CA . LEU B 1 150 ? 21.856 2.391 -21.867 1.00 7.00 144 LEU A CA 1
ATOM 3864 C C . LEU B 1 150 ? 21.737 1.260 -22.889 1.00 8.93 144 LEU A C 1
ATOM 3865 O O . LEU B 1 150 ? 20.826 0.425 -22.805 1.00 7.93 144 LEU A O 1
ATOM 3870 N N . HIS B 1 151 ? 22.637 1.235 -23.865 1.00 10.06 145 HIS A N 1
ATOM 3871 C CA . HIS B 1 151 ? 22.593 0.170 -24.853 1.00 11.54 145 HIS A CA 1
ATOM 3872 C C . HIS B 1 151 ? 23.394 -1.000 -24.309 1.00 12.70 145 HIS A C 1
ATOM 3873 O O . HIS B 1 151 ? 23.133 -2.153 -24.643 1.00 12.99 145 HIS A O 1
ATOM 3880 N N . ARG B 1 152 ? 24.383 -0.680 -23.478 1.00 12.41 146 ARG A N 1
ATOM 3881 C CA . ARG B 1 152 ? 25.226 -1.681 -22.836 1.00 12.20 146 ARG A CA 1
ATOM 3882 C C . ARG B 1 152 ? 25.969 -2.609 -23.776 1.00 11.58 146 ARG A C 1
ATOM 3883 O O . ARG B 1 152 ? 26.883 -3.297 -23.348 1.00 11.97 146 ARG A O 1
ATOM 3891 N N . ASP B 1 153 ? 25.599 -2.637 -25.051 1.00 12.29 147 ASP A N 1
ATOM 3892 C CA . ASP B 1 153 ? 26.280 -3.547 -25.961 1.00 10.98 147 ASP A CA 1
ATOM 3893 C C . ASP B 1 153 ? 26.690 -2.987 -27.316 1.00 10.15 147 ASP A C 1
ATOM 3894 O O . ASP B 1 153 ? 26.390 -3.591 -28.347 1.00 10.16 147 ASP A O 1
ATOM 3899 N N . LEU B 1 154 ? 27.377 -1.846 -27.319 1.00 7.95 148 LEU A N 1
ATOM 3900 C CA . LEU B 1 154 ? 27.839 -1.257 -28.567 1.00 4.74 148 LEU A CA 1
ATOM 3901 C C . LEU B 1 154 ? 29.129 -1.970 -28.971 1.00 6.77 148 LEU A C 1
ATOM 3902 O O . LEU B 1 154 ? 29.980 -2.258 -28.129 1.00 6.30 148 LEU A O 1
ATOM 3907 N N . LYS B 1 155 ? 29.256 -2.269 -30.259 1.00 6.52 149 LYS A N 1
ATOM 3908 C CA . LYS B 1 155 ? 30.424 -2.953 -30.803 1.00 4.43 149 LYS A CA 1
ATOM 3909 C C . LYS B 1 155 ? 30.252 -3.019 -32.310 1.00 2.77 149 LYS A C 1
ATOM 3910 O O . LYS B 1 155 ? 29.133 -2.963 -32.806 1.00 5.05 149 LYS A O 1
ATOM 3916 N N . PRO B 1 156 ? 31.359 -3.158 -33.056 1.00 2.61 150 PRO A N 1
ATOM 3917 C CA . PRO B 1 156 ? 31.341 -3.225 -34.521 1.00 3.37 150 PRO A CA 1
ATOM 3918 C C . PRO B 1 156 ? 30.139 -3.948 -35.137 1.00 2.50 150 PRO A C 1
ATOM 3919 O O . PRO B 1 156 ? 29.438 -3.392 -35.981 1.00 1.85 150 PRO A O 1
ATOM 3923 N N . SER B 1 157 ? 29.911 -5.181 -34.703 1.00 1.87 151 SER A N 1
ATOM 3924 C CA . SER B 1 157 ? 28.816 -5.991 -35.205 1.00 3.80 151 SER A CA 1
ATOM 3925 C C . SER B 1 157 ? 27.450 -5.383 -34.947 1.00 2.91 151 SER A C 1
ATOM 3926 O O . SER B 1 157 ? 26.493 -5.672 -35.661 1.00 2.49 151 SER A O 1
ATOM 3929 N N . ASN B 1 158 ? 27.352 -4.541 -33.929 1.00 3.37 152 ASN A N 1
ATOM 3930 C CA . ASN B 1 158 ? 26.079 -3.911 -33.611 1.00 4.65 152 ASN A CA 1
ATOM 3931 C C . ASN B 1 158 ? 25.886 -2.578 -34.331 1.00 4.30 152 ASN A C 1
ATOM 3932 O O . ASN B 1 158 ? 24.970 -1.823 -34.018 1.00 3.46 152 ASN A O 1
ATOM 3937 N N . LEU B 1 159 ? 26.752 -2.287 -35.292 1.00 4.34 153 LEU A N 1
ATOM 3938 C CA . LEU B 1 159 ? 26.660 -1.041 -36.039 1.00 3.56 153 LEU A CA 1
ATOM 3939 C C . LEU B 1 159 ? 26.456 -1.353 -37.519 1.00 5.58 153 LEU A C 1
ATOM 3940 O O . LEU B 1 159 ? 27.410 -1.629 -38.242 1.00 5.43 153 LEU A O 1
ATOM 3945 N N . LEU B 1 160 ? 25.205 -1.297 -37.968 1.00 6.25 154 LEU A N 1
ATOM 3946 C CA . LEU B 1 160 ? 24.873 -1.595 -39.358 1.00 6.33 154 LEU A CA 1
ATOM 3947 C C . LEU B 1 160 ? 25.213 -0.489 -40.355 1.00 8.02 154 LEU A C 1
ATOM 3948 O O . LEU B 1 160 ? 25.073 0.703 -40.069 1.00 7.50 154 LEU A O 1
ATOM 3953 N N . LEU B 1 161 ? 25.656 -0.904 -41.536 1.00 9.85 155 LEU A N 1
ATOM 3954 C CA . LEU B 1 161 ? 26.021 0.024 -42.592 1.00 12.21 155 LEU A CA 1
ATOM 3955 C C . LEU B 1 161 ? 25.435 -0.419 -43.924 1.00 13.29 155 LEU A C 1
ATOM 3956 O O . LEU B 1 161 ? 25.440 -1.606 -44.240 1.00 13.26 155 LEU A O 1
ATOM 3961 N N . ASN B 1 162 ? 24.928 0.540 -44.698 1.00 13.93 156 ASN A N 1
ATOM 3962 C CA . ASN B 1 162 ? 24.344 0.239 -45.998 1.00 13.73 156 ASN A CA 1
ATOM 3963 C C . ASN B 1 162 ? 25.304 0.677 -47.094 1.00 14.25 156 ASN A C 1
ATOM 3964 O O . ASN B 1 162 ? 26.502 0.787 -46.847 1.00 12.41 156 ASN A O 1
ATOM 3969 N N . THR B 1 163 ? 24.791 0.925 -48.294 1.00 16.60 157 THR A N 1
ATOM 3970 C CA . THR B 1 163 ? 25.639 1.321 -49.421 1.00 18.32 157 THR A CA 1
ATOM 3971 C C . THR B 1 163 ? 26.171 2.756 -49.459 1.00 17.79 157 THR A C 1
ATOM 3972 O O . THR B 1 163 ? 27.217 3.006 -50.054 1.00 18.51 157 THR A O 1
ATOM 3976 N N . THR B 1 164 ? 25.476 3.699 -48.836 1.00 17.81 158 THR A N 1
ATOM 3977 C CA . THR B 1 164 ? 25.953 5.079 -48.859 1.00 19.66 158 THR A CA 1
ATOM 3978 C C . THR B 1 164 ? 26.435 5.581 -47.504 1.00 19.04 158 THR A C 1
ATOM 3979 O O . THR B 1 164 ? 25.923 6.566 -46.979 1.00 18.58 158 THR A O 1
ATOM 3983 N N . CYS B 1 165 ? 27.427 4.885 -46.953 1.00 19.61 159 CYS A N 1
ATOM 3984 C CA . CYS B 1 165 ? 28.038 5.224 -45.670 1.00 19.55 159 CYS A CA 1
ATOM 3985 C C . CYS B 1 165 ? 27.095 5.633 -44.545 1.00 18.22 159 CYS A C 1
ATOM 3986 O O . CYS B 1 165 ? 27.457 6.428 -43.681 1.00 17.92 159 CYS A O 1
ATOM 3989 N N . ASP B 1 166 ? 25.888 5.088 -44.540 1.00 17.11 160 ASP A N 1
ATOM 3990 C CA . ASP B 1 166 ? 24.951 5.432 -43.488 1.00 14.69 160 ASP A CA 1
ATOM 3991 C C . ASP B 1 166 ? 25.009 4.338 -42.438 1.00 12.23 160 ASP A C 1
ATOM 3992 O O . ASP B 1 166 ? 24.972 3.149 -42.760 1.00 10.88 160 ASP A O 1
ATOM 3997 N N . LEU B 1 167 ? 25.120 4.760 -41.183 1.00 8.98 161 LEU A N 1
ATOM 3998 C CA . LEU B 1 167 ? 25.251 3.852 -40.051 1.00 7.41 161 LEU A CA 1
ATOM 3999 C C . LEU B 1 167 ? 24.037 3.869 -39.124 1.00 7.74 161 LEU A C 1
ATOM 4000 O O . LEU B 1 167 ? 23.401 4.907 -38.928 1.00 9.41 161 LEU A O 1
ATOM 4005 N N . LYS B 1 168 ? 23.722 2.707 -38.561 1.00 5.79 162 LYS A N 1
ATOM 4006 C CA . LYS B 1 168 ? 22.604 2.586 -37.633 1.00 6.58 162 LYS A CA 1
ATOM 4007 C C . LYS B 1 168 ? 22.997 1.695 -36.459 1.00 5.73 162 LYS A C 1
ATOM 4008 O O . LYS B 1 168 ? 23.603 0.649 -36.660 1.00 6.34 162 LYS A O 1
ATOM 4014 N N . ILE B 1 169 ? 22.671 2.110 -35.237 1.00 4.92 163 ILE A N 1
ATOM 4015 C CA . ILE B 1 169 ? 22.991 1.293 -34.072 1.00 5.78 163 ILE A CA 1
ATOM 4016 C C . ILE B 1 169 ? 22.133 0.021 -34.085 1.00 7.18 163 ILE A C 1
ATOM 4017 O O . ILE B 1 169 ? 21.040 -0.004 -34.657 1.00 4.76 163 ILE A O 1
ATOM 4022 N N . CYS B 1 170 ? 22.629 -1.027 -33.435 1.00 8.17 164 CYS A N 1
ATOM 4023 C CA . CYS B 1 170 ? 21.959 -2.322 -33.443 1.00 9.08 164 CYS A CA 1
ATOM 4024 C C . CYS B 1 170 ? 21.549 -2.949 -32.120 1.00 9.49 164 CYS A C 1
ATOM 4025 O O . CYS B 1 170 ? 21.960 -2.518 -31.045 1.00 10.95 164 CYS A O 1
ATOM 4028 N N . ASP B 1 171 ? 20.760 -4.012 -32.252 1.00 8.79 165 ASP A N 1
ATOM 4029 C CA . ASP B 1 171 ? 20.261 -4.832 -31.155 1.00 8.30 165 ASP A CA 1
ATOM 4030 C C . ASP B 1 171 ? 20.167 -4.148 -29.803 1.00 9.08 165 ASP A C 1
ATOM 4031 O O . ASP B 1 171 ? 21.168 -3.732 -29.223 1.00 10.01 165 ASP A O 1
ATOM 4036 N N . PHE B 1 172 ? 18.948 -4.053 -29.298 1.00 9.15 166 PHE A N 1
ATOM 4037 C CA . PHE B 1 172 ? 18.708 -3.445 -28.007 1.00 7.96 166 PHE A CA 1
ATOM 4038 C C . PHE B 1 172 ? 18.222 -4.511 -27.043 1.00 8.54 166 PHE A C 1
ATOM 4039 O O . PHE B 1 172 ? 17.458 -4.234 -26.117 1.00 10.04 166 PHE A O 1
ATOM 4047 N N . GLY B 1 173 ? 18.669 -5.739 -27.272 1.00 8.13 167 GLY A N 1
ATOM 4048 C CA . GLY B 1 173 ? 18.279 -6.835 -26.409 1.00 9.29 167 GLY A CA 1
ATOM 4049 C C . GLY B 1 173 ? 18.906 -6.664 -25.042 1.00 11.24 167 GLY A C 1
ATOM 4050 O O . GLY B 1 173 ? 18.318 -7.048 -24.033 1.00 10.20 167 GLY A O 1
ATOM 4051 N N . LEU B 1 174 ? 20.106 -6.084 -25.018 1.00 13.48 168 LEU A N 1
ATOM 4052 C CA . LEU B 1 174 ? 20.831 -5.837 -23.775 1.00 14.78 168 LEU A CA 1
ATOM 4053 C C . LEU B 1 174 ? 20.553 -4.430 -23.252 1.00 15.64 168 LEU A C 1
ATOM 4054 O O . LEU B 1 174 ? 21.093 -4.041 -22.220 1.00 15.70 168 LEU A O 1
ATOM 4059 N N . ALA B 1 175 ? 19.723 -3.670 -23.961 1.00 15.64 169 ALA A N 1
ATOM 4060 C CA . ALA B 1 175 ? 19.403 -2.303 -23.550 1.00 18.18 169 ALA A CA 1
ATOM 4061 C C . ALA B 1 175 ? 18.755 -2.299 -22.173 1.00 20.22 169 ALA A C 1
ATOM 4062 O O . ALA B 1 175 ? 18.288 -3.335 -21.702 1.00 21.53 169 ALA A O 1
ATOM 4064 N N . ARG B 1 176 ? 18.717 -1.134 -21.531 1.00 21.79 170 ARG A N 1
ATOM 4065 C CA . ARG B 1 176 ? 18.135 -1.028 -20.195 1.00 23.83 170 ARG A CA 1
ATOM 4066 C C . ARG B 1 176 ? 18.009 0.446 -19.788 1.00 23.55 170 ARG A C 1
ATOM 4067 O O . ARG B 1 176 ? 18.683 1.308 -20.351 1.00 22.21 170 ARG A O 1
ATOM 4075 N N . VAL B 1 177 ? 17.132 0.729 -18.825 1.00 25.15 171 VAL A N 1
ATOM 4076 C CA . VAL B 1 177 ? 16.923 2.091 -18.335 1.00 27.04 171 VAL A CA 1
ATOM 4077 C C . VAL B 1 177 ? 18.076 2.519 -17.424 1.00 29.46 171 VAL A C 1
ATOM 4078 O O . VAL B 1 177 ? 18.772 1.682 -16.855 1.00 28.52 171 VAL A O 1
ATOM 4082 N N . ALA B 1 178 ? 18.265 3.826 -17.278 1.00 34.05 172 ALA A N 1
ATOM 4083 C CA . ALA B 1 178 ? 19.351 4.352 -16.458 1.00 38.22 172 ALA A CA 1
ATOM 4084 C C . ALA B 1 178 ? 19.187 4.184 -14.949 1.00 41.86 172 ALA A C 1
ATOM 4085 O O . ALA B 1 178 ? 19.462 3.115 -14.404 1.00 42.79 172 ALA A O 1
ATOM 4087 N N . ASP B 1 179 ? 18.742 5.244 -14.278 1.00 46.24 173 ASP A N 1
ATOM 4088 C CA . ASP B 1 179 ? 18.579 5.233 -12.824 1.00 49.83 173 ASP A CA 1
ATOM 4089 C C . ASP B 1 179 ? 17.813 4.041 -12.249 1.00 52.16 173 ASP A C 1
ATOM 4090 O O . ASP B 1 179 ? 18.288 3.387 -11.322 1.00 52.21 173 ASP A O 1
ATOM 4095 N N . PRO B 1 180 ? 16.616 3.744 -12.783 1.00 54.50 174 PRO A N 1
ATOM 4096 C CA . PRO B 1 180 ? 15.850 2.608 -12.258 1.00 55.46 174 PRO A CA 1
ATOM 4097 C C . PRO B 1 180 ? 16.707 1.357 -12.062 1.00 56.34 174 PRO A C 1
ATOM 4098 O O . PRO B 1 180 ? 17.030 0.653 -13.023 1.00 55.72 174 PRO A O 1
ATOM 4102 N N . ASP B 1 181 ? 17.074 1.090 -10.810 1.00 56.68 175 ASP A N 1
ATOM 4103 C CA . ASP B 1 181 ? 17.902 -0.067 -10.489 1.00 57.39 175 ASP A CA 1
ATOM 4104 C C . ASP B 1 181 ? 17.451 -0.813 -9.234 1.00 57.80 175 ASP A C 1
ATOM 4105 O O . ASP B 1 181 ? 18.280 -1.337 -8.489 1.00 58.18 175 ASP A O 1
ATOM 4110 N N . HIS B 1 182 ? 16.144 -0.865 -8.998 1.00 58.19 176 HIS A N 1
ATOM 4111 C CA . HIS B 1 182 ? 15.625 -1.566 -7.830 1.00 58.42 176 HIS A CA 1
ATOM 4112 C C . HIS B 1 182 ? 16.082 -3.015 -7.841 1.00 59.44 176 HIS A C 1
ATOM 4113 O O . HIS B 1 182 ? 16.185 -3.655 -6.792 1.00 59.60 176 HIS A O 1
ATOM 4120 N N . ASP B 1 183 ? 16.344 -3.530 -9.037 1.00 59.76 177 ASP A N 1
ATOM 4121 C CA . ASP B 1 183 ? 16.782 -4.908 -9.187 1.00 60.22 177 ASP A CA 1
ATOM 4122 C C . ASP B 1 183 ? 17.776 -5.054 -10.333 1.00 60.09 177 ASP A C 1
ATOM 4123 O O . ASP B 1 183 ? 18.988 -5.107 -10.115 1.00 60.23 177 ASP A O 1
ATOM 4128 N N . HIS B 1 184 ? 17.247 -5.108 -11.552 1.00 59.76 178 HIS A N 1
ATOM 4129 C CA . HIS B 1 184 ? 18.056 -5.279 -12.753 1.00 59.96 178 HIS A CA 1
ATOM 4130 C C . HIS B 1 184 ? 18.579 -6.708 -12.811 1.00 59.10 178 HIS A C 1
ATOM 4131 O O . HIS B 1 184 ? 19.652 -7.015 -12.292 1.00 58.76 178 HIS A O 1
ATOM 4138 N N . THR B 1 185 ? 17.810 -7.588 -13.438 1.00 58.18 179 THR A N 1
ATOM 4139 C CA . THR B 1 185 ? 18.217 -8.976 -13.551 1.00 56.92 179 THR A CA 1
ATOM 4140 C C . THR B 1 185 ? 18.185 -9.454 -14.998 1.00 56.19 179 THR A C 1
ATOM 4141 O O . THR B 1 185 ? 17.578 -10.478 -15.317 1.00 54.89 179 THR A O 1
ATOM 4145 N N . GLY B 1 186 ? 18.832 -8.686 -15.872 1.00 55.39 180 GLY A N 1
ATOM 4146 C CA . GLY B 1 186 ? 18.912 -9.061 -17.270 1.00 54.62 180 GLY A CA 1
ATOM 4147 C C . GLY B 1 186 ? 20.032 -10.078 -17.337 1.00 54.37 180 GLY A C 1
ATOM 4148 O O . GLY B 1 186 ? 20.256 -10.735 -18.356 1.00 54.42 180 GLY A O 1
ATOM 4149 N N . PHE B 1 187 ? 20.734 -10.194 -16.213 1.00 53.59 181 PHE A N 1
ATOM 4150 C CA . PHE B 1 187 ? 21.849 -11.115 -16.048 1.00 52.07 181 PHE A CA 1
ATOM 4151 C C . PHE B 1 187 ? 23.057 -10.791 -16.909 1.00 50.23 181 PHE A C 1
ATOM 4152 O O . PHE B 1 187 ? 23.136 -11.205 -18.063 1.00 50.54 181 PHE A O 1
ATOM 4160 N N . LEU B 1 188 ? 24.003 -10.050 -16.344 1.00 47.32 182 LEU A N 1
ATOM 4161 C CA . LEU B 1 188 ? 25.209 -9.716 -17.074 1.00 44.40 182 LEU A CA 1
ATOM 4162 C C . LEU B 1 188 ? 26.293 -10.728 -16.721 1.00 42.63 182 LEU A C 1
ATOM 4163 O O . LEU B 1 188 ? 27.453 -10.386 -16.501 1.00 42.17 182 LEU A O 1
ATOM 4168 N N . THR B 1 189 ? 25.869 -11.987 -16.647 1.00 40.24 183 THR A N 1
ATOM 4169 C CA . THR B 1 189 ? 26.742 -13.125 -16.376 1.00 37.82 183 THR A CA 1
ATOM 4170 C C . THR B 1 189 ? 26.477 -14.032 -17.571 1.00 36.20 183 THR A C 1
ATOM 4171 O O . THR B 1 189 ? 27.162 -15.033 -17.789 1.00 35.00 183 THR A O 1
ATOM 4175 N N . GLU B 1 190 ? 25.455 -13.653 -18.335 1.00 35.14 184 GLU A N 1
ATOM 4176 C CA . GLU B 1 190 ? 25.039 -14.371 -19.534 1.00 32.90 184 GLU A CA 1
ATOM 4177 C C . GLU B 1 190 ? 26.162 -14.354 -20.562 1.00 31.21 184 GLU A C 1
ATOM 4178 O O . GLU B 1 190 ? 27.157 -13.644 -20.401 1.00 31.28 184 GLU A O 1
ATOM 4184 N N . TYR B 1 191 ? 25.994 -15.132 -21.623 1.00 29.30 185 TYR A N 1
ATOM 4185 C CA . TYR B 1 191 ? 27.002 -15.195 -22.668 1.00 27.23 185 TYR A CA 1
ATOM 4186 C C . TYR B 1 191 ? 26.837 -14.117 -23.733 1.00 25.07 185 TYR A C 1
ATOM 4187 O O . TYR B 1 191 ? 25.730 -13.867 -24.212 1.00 24.77 185 TYR A O 1
ATOM 4196 N N . VAL B 1 192 ? 27.957 -13.497 -24.094 1.00 22.00 186 VAL A N 1
ATOM 4197 C CA . VAL B 1 192 ? 28.002 -12.462 -25.118 1.00 20.68 186 VAL A CA 1
ATOM 4198 C C . VAL B 1 192 ? 29.194 -12.748 -26.032 1.00 20.78 186 VAL A C 1
ATOM 4199 O O . VAL B 1 192 ? 30.279 -13.089 -25.560 1.00 23.14 186 VAL A O 1
ATOM 4203 N N . ALA B 1 193 ? 28.992 -12.613 -27.338 1.00 19.50 187 ALA A N 1
ATOM 4204 C CA . ALA B 1 193 ? 30.046 -12.866 -28.314 1.00 18.22 187 ALA A CA 1
ATOM 4205 C C . ALA B 1 193 ? 31.406 -12.241 -27.965 1.00 17.22 187 ALA A C 1
ATOM 4206 O O . ALA B 1 193 ? 32.450 -12.849 -28.203 1.00 16.84 187 ALA A O 1
ATOM 4208 N N . THR B 1 194 ? 31.395 -11.027 -27.422 1.00 16.22 188 THR A N 1
ATOM 4209 C CA . THR B 1 194 ? 32.634 -10.348 -27.039 1.00 14.05 188 THR A CA 1
ATOM 4210 C C . THR B 1 194 ? 32.470 -9.422 -25.835 1.00 14.46 188 THR A C 1
ATOM 4211 O O . THR B 1 194 ? 31.371 -8.942 -25.533 1.00 14.06 188 THR A O 1
ATOM 4215 N N . ARG B 1 195 ? 33.588 -9.178 -25.159 1.00 12.11 189 ARG A N 1
ATOM 4216 C CA . ARG B 1 195 ? 33.631 -8.309 -24.000 1.00 8.89 189 ARG A CA 1
ATOM 4217 C C . ARG B 1 195 ? 34.749 -7.299 -24.226 1.00 8.88 189 ARG A C 1
ATOM 4218 O O . ARG B 1 195 ? 35.083 -6.515 -23.335 1.00 10.09 189 ARG A O 1
ATOM 4226 N N . TRP B 1 196 ? 35.327 -7.318 -25.427 1.00 7.07 190 TRP A N 1
ATOM 4227 C CA . TRP B 1 196 ? 36.404 -6.388 -25.769 1.00 6.10 190 TRP A CA 1
ATOM 4228 C C . TRP B 1 196 ? 35.941 -4.925 -25.778 1.00 5.04 190 TRP A C 1
ATOM 4229 O O . TRP B 1 196 ? 36.756 -4.013 -25.899 1.00 5.92 190 TRP A O 1
ATOM 4240 N N . TYR B 1 197 ? 34.638 -4.701 -25.656 1.00 3.41 191 TYR A N 1
ATOM 4241 C CA . TYR B 1 197 ? 34.101 -3.348 -25.675 1.00 4.13 191 TYR A CA 1
ATOM 4242 C C . TYR B 1 197 ? 33.365 -3.020 -24.381 1.00 4.63 191 TYR A C 1
ATOM 4243 O O . TYR B 1 197 ? 32.600 -2.056 -24.309 1.00 2.20 191 TYR A O 1
ATOM 4252 N N . ARG B 1 198 ? 33.613 -3.834 -23.358 1.00 4.60 192 ARG A N 1
ATOM 4253 C CA . ARG B 1 198 ? 33.000 -3.634 -22.058 1.00 4.28 192 ARG A CA 1
ATOM 4254 C C . ARG B 1 198 ? 33.901 -2.818 -21.155 1.00 5.24 192 ARG A C 1
ATOM 4255 O O . ARG B 1 198 ? 35.085 -3.116 -21.011 1.00 5.08 192 ARG A O 1
ATOM 4263 N N . ALA B 1 199 ? 33.325 -1.773 -20.567 1.00 3.91 193 ALA A N 1
ATOM 4264 C CA . ALA B 1 199 ? 34.042 -0.886 -19.664 1.00 5.14 193 ALA A CA 1
ATOM 4265 C C . ALA B 1 199 ? 34.542 -1.653 -18.442 1.00 6.23 193 ALA A C 1
ATOM 4266 O O . ALA B 1 199 ? 33.982 -2.692 -18.082 1.00 8.20 193 ALA A O 1
ATOM 4268 N N . PRO B 1 200 ? 35.606 -1.150 -17.788 1.00 3.33 194 PRO A N 1
ATOM 4269 C CA . PRO B 1 200 ? 36.187 -1.780 -16.598 1.00 2.21 194 PRO A CA 1
ATOM 4270 C C . PRO B 1 200 ? 35.166 -2.128 -15.509 1.00 2.75 194 PRO A C 1
ATOM 4271 O O . PRO B 1 200 ? 35.105 -3.267 -15.062 1.00 1.85 194 PRO A O 1
ATOM 4275 N N . GLU B 1 201 ? 34.363 -1.152 -15.092 1.00 6.26 195 GLU A N 1
ATOM 4276 C CA . GLU B 1 201 ? 33.363 -1.384 -14.048 1.00 8.50 195 GLU A CA 1
ATOM 4277 C C . GLU B 1 201 ? 32.458 -2.571 -14.357 1.00 10.90 195 GLU A C 1
ATOM 4278 O O . GLU B 1 201 ? 32.106 -3.332 -13.458 1.00 12.56 195 GLU A O 1
ATOM 4284 N N . ILE B 1 202 ? 32.070 -2.720 -15.623 1.00 12.05 196 ILE A N 1
ATOM 4285 C CA . ILE B 1 202 ? 31.224 -3.840 -16.031 1.00 12.56 196 ILE A CA 1
ATOM 4286 C C . ILE B 1 202 ? 32.041 -5.128 -15.976 1.00 13.82 196 ILE A C 1
ATOM 4287 O O . ILE B 1 202 ? 31.517 -6.192 -15.660 1.00 14.71 196 ILE A O 1
ATOM 4292 N N . MET B 1 203 ? 33.327 -5.024 -16.288 1.00 16.08 197 MET A N 1
ATOM 4293 C CA . MET B 1 203 ? 34.227 -6.171 -16.237 1.00 18.19 197 MET A CA 1
ATOM 4294 C C . MET B 1 203 ? 34.413 -6.579 -14.773 1.00 18.50 197 MET A C 1
ATOM 4295 O O . MET B 1 203 ? 34.714 -7.734 -14.467 1.00 15.62 197 MET A O 1
ATOM 4300 N N . LEU B 1 204 ? 34.228 -5.609 -13.878 1.00 19.80 198 LEU A N 1
ATOM 4301 C CA . LEU B 1 204 ? 34.380 -5.819 -12.441 1.00 20.63 198 LEU A CA 1
ATOM 4302 C C . LEU B 1 204 ? 33.052 -6.176 -11.800 1.00 21.71 198 LEU A C 1
ATOM 4303 O O . LEU B 1 204 ? 32.947 -6.302 -10.577 1.00 22.81 198 LEU A O 1
ATOM 4308 N N . ASN B 1 205 ? 32.035 -6.331 -12.636 1.00 21.67 199 ASN A N 1
ATOM 4309 C CA . ASN B 1 205 ? 30.709 -6.685 -12.163 1.00 22.91 199 ASN A CA 1
ATOM 4310 C C . ASN B 1 205 ? 30.144 -5.703 -11.135 1.00 23.25 199 ASN A C 1
ATOM 4311 O O . ASN B 1 205 ? 29.561 -6.104 -10.131 1.00 24.17 199 ASN A O 1
ATOM 4316 N N . SER B 1 206 ? 30.314 -4.413 -11.399 1.00 24.25 200 SER A N 1
ATOM 4317 C CA . SER B 1 206 ? 29.806 -3.376 -10.509 1.00 25.21 200 SER A CA 1
ATOM 4318 C C . SER B 1 206 ? 28.284 -3.317 -10.586 1.00 26.58 200 SER A C 1
ATOM 4319 O O . SER B 1 206 ? 27.704 -3.335 -11.677 1.00 25.61 200 SER A O 1
ATOM 4322 N N . GLY B 1 208 ? 27.502 1.281 -9.464 1.00 28.56 202 GLY A N 1
ATOM 4323 C CA . GLY B 1 208 ? 26.271 1.337 -10.240 1.00 29.08 202 GLY A CA 1
ATOM 4324 C C . GLY B 1 208 ? 26.469 1.984 -11.592 1.00 28.08 202 GLY A C 1
ATOM 4325 O O . GLY B 1 208 ? 26.044 3.120 -11.803 1.00 28.50 202 GLY A O 1
ATOM 4326 N N . TYR B 1 209 ? 27.098 1.253 -12.510 1.00 27.29 203 TYR A N 1
ATOM 4327 C CA . TYR B 1 209 ? 27.383 1.769 -13.844 1.00 26.01 203 TYR A CA 1
ATOM 4328 C C . TYR B 1 209 ? 26.243 2.555 -14.495 1.00 24.69 203 TYR A C 1
ATOM 4329 O O . TYR B 1 209 ? 25.064 2.223 -14.339 1.00 24.88 203 TYR A O 1
ATOM 4338 N N . THR B 1 210 ? 26.617 3.609 -15.216 1.00 21.60 204 THR A N 1
ATOM 4339 C CA . THR B 1 210 ? 25.660 4.473 -15.894 1.00 20.75 204 THR A CA 1
ATOM 4340 C C . THR B 1 210 ? 25.996 4.593 -17.379 1.00 20.37 204 THR A C 1
ATOM 4341 O O . THR B 1 210 ? 26.862 3.875 -17.887 1.00 21.98 204 THR A O 1
ATOM 4345 N N . LYS B 1 211 ? 25.310 5.508 -18.065 1.00 19.09 205 LYS A N 1
ATOM 4346 C CA . LYS B 1 211 ? 25.516 5.741 -19.494 1.00 15.34 205 LYS A CA 1
ATOM 4347 C C . LYS B 1 211 ? 26.993 5.700 -19.866 1.00 14.79 205 LYS A C 1
ATOM 4348 O O . LYS B 1 211 ? 27.359 5.235 -20.942 1.00 15.64 205 LYS A O 1
ATOM 4354 N N . SER B 1 212 ? 27.838 6.188 -18.966 1.00 13.24 206 SER A N 1
ATOM 4355 C CA . SER B 1 212 ? 29.275 6.212 -19.193 1.00 13.23 206 SER A CA 1
ATOM 4356 C C . SER B 1 212 ? 29.816 4.968 -19.894 1.00 13.86 206 SER A C 1
ATOM 4357 O O . SER B 1 212 ? 30.698 5.074 -20.750 1.00 14.52 206 SER A O 1
ATOM 4360 N N . ILE B 1 213 ? 29.294 3.794 -19.545 1.00 13.56 207 ILE A N 1
ATOM 4361 C CA . ILE B 1 213 ? 29.775 2.553 -20.166 1.00 13.65 207 ILE A CA 1
ATOM 4362 C C . ILE B 1 213 ? 29.651 2.559 -21.693 1.00 12.38 207 ILE A C 1
ATOM 4363 O O . ILE B 1 213 ? 30.530 2.046 -22.390 1.00 10.51 207 ILE A O 1
ATOM 4368 N N . ASP B 1 214 ? 28.567 3.130 -22.213 1.00 11.98 208 ASP A N 1
ATOM 4369 C CA . ASP B 1 214 ? 28.391 3.183 -23.656 1.00 13.38 208 ASP A CA 1
ATOM 4370 C C . ASP B 1 214 ? 29.558 3.938 -24.261 1.00 11.53 208 ASP A C 1
ATOM 4371 O O . ASP B 1 214 ? 30.186 3.473 -25.213 1.00 11.54 208 ASP A O 1
ATOM 4376 N N . ILE B 1 215 ? 29.846 5.101 -23.692 1.00 9.84 209 ILE A N 1
ATOM 4377 C CA . ILE B 1 215 ? 30.952 5.923 -24.158 1.00 8.24 209 ILE A CA 1
ATOM 4378 C C . ILE B 1 215 ? 32.192 5.052 -24.346 1.00 8.95 209 ILE A C 1
ATOM 4379 O O . ILE B 1 215 ? 32.812 5.058 -25.409 1.00 11.37 209 ILE A O 1
ATOM 4384 N N . TRP B 1 216 ? 32.537 4.300 -23.305 1.00 7.66 210 TRP A N 1
ATOM 4385 C CA . TRP B 1 216 ? 33.687 3.405 -23.332 1.00 6.48 210 TRP A CA 1
ATOM 4386 C C . TRP B 1 216 ? 33.656 2.496 -24.553 1.00 5.78 210 TRP A C 1
ATOM 4387 O O . TRP B 1 216 ? 34.691 2.220 -25.157 1.00 3.44 210 TRP A O 1
ATOM 4398 N N . SER B 1 217 ? 32.465 2.029 -24.904 1.00 6.78 211 SER A N 1
ATOM 4399 C CA . SER B 1 217 ? 32.303 1.152 -26.052 1.00 7.56 211 SER A CA 1
ATOM 4400 C C . SER B 1 217 ? 32.740 1.869 -27.323 1.00 8.00 211 SER A C 1
ATOM 4401 O O . SER B 1 217 ? 33.559 1.355 -28.087 1.00 5.97 211 SER A O 1
ATOM 4404 N N . VAL B 1 218 ? 32.194 3.060 -27.543 1.00 8.96 212 VAL A N 1
ATOM 4405 C CA . VAL B 1 218 ? 32.544 3.854 -28.718 1.00 9.72 212 VAL A CA 1
ATOM 4406 C C . VAL B 1 218 ? 34.049 4.119 -28.742 1.00 9.53 212 VAL A C 1
ATOM 4407 O O . VAL B 1 218 ? 34.680 4.069 -29.800 1.00 11.84 212 VAL A O 1
ATOM 4411 N N . GLY B 1 219 ? 34.621 4.399 -27.576 1.00 7.56 213 GLY A N 1
ATOM 4412 C CA . GLY B 1 219 ? 36.050 4.641 -27.506 1.00 7.47 213 GLY A CA 1
ATOM 4413 C C . GLY B 1 219 ? 36.832 3.475 -28.088 1.00 6.61 213 GLY A C 1
ATOM 4414 O O . GLY B 1 219 ? 37.765 3.669 -28.861 1.00 7.34 213 GLY A O 1
ATOM 4415 N N . CYS B 1 220 ? 36.450 2.260 -27.709 1.00 6.76 214 CYS A N 1
ATOM 4416 C CA . CYS B 1 220 ? 37.109 1.050 -28.194 1.00 7.41 214 CYS A CA 1
ATOM 4417 C C . CYS B 1 220 ? 36.882 0.875 -29.692 1.00 5.69 214 CYS A C 1
ATOM 4418 O O . CYS B 1 220 ? 37.797 0.511 -30.427 1.00 4.40 214 CYS A O 1
ATOM 4421 N N . ILE B 1 221 ? 35.652 1.130 -30.129 1.00 5.10 215 ILE A N 1
ATOM 4422 C CA . ILE B 1 221 ? 35.279 1.017 -31.536 1.00 4.38 215 ILE A CA 1
ATOM 4423 C C . ILE B 1 221 ? 36.093 1.992 -32.382 1.00 5.59 215 ILE A C 1
ATOM 4424 O O . ILE B 1 221 ? 36.556 1.638 -33.478 1.00 4.97 215 ILE A O 1
ATOM 4429 N N . LEU B 1 222 ? 36.266 3.211 -31.868 1.00 2.93 216 LEU A N 1
ATOM 4430 C CA . LEU B 1 222 ? 37.021 4.247 -32.566 1.00 1.85 216 LEU A CA 1
ATOM 4431 C C . LEU B 1 222 ? 38.481 3.850 -32.691 1.00 3.59 216 LEU A C 1
ATOM 4432 O O . LEU B 1 222 ? 39.136 4.173 -33.679 1.00 5.42 216 LEU A O 1
ATOM 4437 N N . ALA B 1 223 ? 38.997 3.166 -31.677 1.00 3.06 217 ALA A N 1
ATOM 4438 C CA . ALA B 1 223 ? 40.389 2.747 -31.684 1.00 2.57 217 ALA A CA 1
ATOM 4439 C C . ALA B 1 223 ? 40.584 1.741 -32.789 1.00 2.61 217 ALA A C 1
ATOM 4440 O O . ALA B 1 223 ? 41.560 1.782 -33.539 1.00 2.63 217 ALA A O 1
ATOM 4442 N N . GLU B 1 224 ? 39.626 0.832 -32.877 1.00 5.01 218 GLU A N 1
ATOM 4443 C CA . GLU B 1 224 ? 39.656 -0.228 -33.858 1.00 4.19 218 GLU A CA 1
ATOM 4444 C C . GLU B 1 224 ? 39.498 0.338 -35.261 1.00 5.13 218 GLU A C 1
ATOM 4445 O O . GLU B 1 224 ? 40.123 -0.142 -36.203 1.00 7.25 218 GLU A O 1
ATOM 4451 N N . MET B 1 225 ? 38.664 1.363 -35.403 1.00 4.80 219 MET A N 1
ATOM 4452 C CA . MET B 1 225 ? 38.467 1.971 -36.712 1.00 5.58 219 MET A CA 1
ATOM 4453 C C . MET B 1 225 ? 39.785 2.530 -37.222 1.00 6.34 219 MET A C 1
ATOM 4454 O O . MET B 1 225 ? 40.103 2.438 -38.406 1.00 7.11 219 MET A O 1
ATOM 4459 N N . LEU B 1 226 ? 40.548 3.103 -36.302 1.00 7.42 220 LEU A N 1
ATOM 4460 C CA . LEU B 1 226 ? 41.824 3.715 -36.613 1.00 7.43 220 LEU A CA 1
ATOM 4461 C C . LEU B 1 226 ? 42.908 2.739 -37.039 1.00 8.36 220 LEU A C 1
ATOM 4462 O O . LEU B 1 226 ? 43.720 3.061 -37.902 1.00 9.46 220 LEU A O 1
ATOM 4467 N N . SER B 1 227 ? 42.923 1.543 -36.459 1.00 9.82 221 SER A N 1
ATOM 4468 C CA . SER B 1 227 ? 43.957 0.574 -36.812 1.00 10.60 221 SER A CA 1
ATOM 4469 C C . SER B 1 227 ? 43.456 -0.747 -37.398 1.00 11.38 221 SER A C 1
ATOM 4470 O O . SER B 1 227 ? 44.255 -1.627 -37.715 1.00 9.74 221 SER A O 1
ATOM 4473 N N . ASN B 1 228 ? 42.145 -0.894 -37.544 1.00 12.03 222 ASN A N 1
ATOM 4474 C CA . ASN B 1 228 ? 41.589 -2.143 -38.058 1.00 13.72 222 ASN A CA 1
ATOM 4475 C C . ASN B 1 228 ? 42.031 -3.283 -37.143 1.00 15.74 222 ASN A C 1
ATOM 4476 O O . ASN B 1 228 ? 42.424 -4.356 -37.605 1.00 17.13 222 ASN A O 1
ATOM 4481 N N . ARG B 1 229 ? 41.975 -3.027 -35.841 1.00 16.81 223 ARG A N 1
ATOM 4482 C CA . ARG B 1 229 ? 42.351 -4.001 -34.821 1.00 15.93 223 ARG A CA 1
ATOM 4483 C C . ARG B 1 229 ? 41.693 -3.580 -33.519 1.00 13.41 223 ARG A C 1
ATOM 4484 O O . AR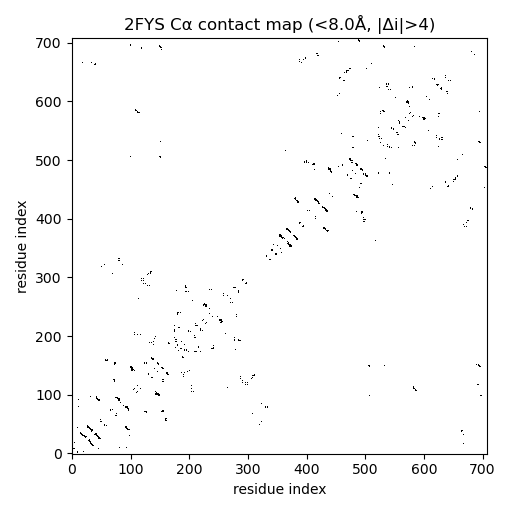G B 1 229 ? 41.609 -2.387 -33.225 1.00 14.73 223 ARG A O 1
ATOM 4492 N N . PRO B 1 230 ? 41.209 -4.547 -32.726 1.00 11.18 224 PRO A N 1
ATOM 4493 C CA . PRO B 1 230 ? 40.568 -4.216 -31.450 1.00 9.93 224 PRO A CA 1
ATOM 4494 C C . PRO B 1 230 ? 41.664 -3.777 -30.475 1.00 8.56 224 PRO A C 1
ATOM 4495 O O . PRO B 1 230 ? 42.742 -4.366 -30.443 1.00 8.39 224 PRO A O 1
ATOM 4499 N N . ILE B 1 231 ? 41.395 -2.751 -29.682 1.00 7.08 225 ILE A N 1
ATOM 4500 C CA . ILE B 1 231 ? 42.406 -2.250 -28.766 1.00 6.46 225 ILE A CA 1
ATOM 4501 C C . ILE B 1 231 ? 42.607 -3.048 -27.470 1.00 7.57 225 ILE A C 1
ATOM 4502 O O . ILE B 1 231 ? 43.716 -3.088 -26.946 1.00 9.95 225 ILE A O 1
ATOM 4507 N N . PHE B 1 232 ? 41.558 -3.687 -26.957 1.00 8.16 226 PHE A N 1
ATOM 4508 C CA . PHE B 1 232 ? 41.684 -4.480 -25.727 1.00 8.01 226 PHE A CA 1
ATOM 4509 C C . PHE B 1 232 ? 41.142 -5.909 -25.886 1.00 8.03 226 PHE A C 1
ATOM 4510 O O . PHE B 1 232 ? 40.155 -6.276 -25.246 1.00 4.70 226 PHE A O 1
ATOM 4518 N N . PRO B 1 233 ? 41.783 -6.731 -26.740 1.00 8.94 227 PRO A N 1
ATOM 4519 C CA . PRO B 1 233 ? 41.362 -8.119 -26.978 1.00 9.94 227 PRO A CA 1
ATOM 4520 C C . PRO B 1 233 ? 41.963 -9.129 -25.987 1.00 12.32 227 PRO A C 1
ATOM 4521 O O . PRO B 1 233 ? 43.120 -9.541 -26.131 1.00 12.39 227 PRO A O 1
ATOM 4525 N N . GLY B 1 234 ? 41.172 -9.533 -24.996 1.00 11.75 228 GLY A N 1
ATOM 4526 C CA . GLY B 1 234 ? 41.657 -10.481 -24.007 1.00 15.35 228 GLY A CA 1
ATOM 4527 C C . GLY B 1 234 ? 41.337 -11.928 -24.343 1.00 16.69 228 GLY A C 1
ATOM 4528 O O . GLY B 1 234 ? 40.352 -12.206 -25.030 1.00 17.59 228 GLY A O 1
ATOM 4529 N N . LYS B 1 235 ? 42.167 -12.852 -23.863 1.00 16.92 229 LYS A N 1
ATOM 4530 C CA . LYS B 1 235 ? 41.956 -14.276 -24.117 1.00 17.70 229 LYS A CA 1
ATOM 4531 C C . LYS B 1 235 ? 41.079 -14.909 -23.040 1.00 18.21 229 LYS A C 1
ATOM 4532 O O . LYS B 1 235 ? 40.605 -16.033 -23.195 1.00 19.07 229 LYS A O 1
ATOM 4538 N N . HIS B 1 236 ? 40.881 -14.181 -21.946 1.00 18.57 230 HIS A N 1
ATOM 4539 C CA . HIS B 1 236 ? 40.046 -14.633 -20.841 1.00 18.27 230 HIS A CA 1
ATOM 4540 C C . HIS B 1 236 ? 39.753 -13.456 -19.916 1.00 17.43 230 HIS A C 1
ATOM 4541 O O . HIS B 1 236 ? 40.410 -12.418 -19.996 1.00 18.03 230 HIS A O 1
ATOM 4548 N N . TYR B 1 237 ? 38.766 -13.630 -19.044 1.00 16.80 231 TYR A N 1
ATOM 4549 C CA . TYR B 1 237 ? 38.326 -12.599 -18.101 1.00 15.48 231 TYR A CA 1
ATOM 4550 C C . TYR B 1 237 ? 39.402 -11.703 -17.485 1.00 12.87 231 TYR A C 1
ATOM 4551 O O . TYR B 1 237 ? 39.349 -10.479 -17.622 1.00 8.93 231 TYR A O 1
ATOM 4560 N N . LEU B 1 238 ? 40.376 -12.308 -16.810 1.00 10.82 232 LEU A N 1
ATOM 4561 C CA . LEU B 1 238 ? 41.432 -11.539 -16.153 1.00 9.33 232 LEU A CA 1
ATOM 4562 C C . LEU B 1 238 ? 42.456 -10.925 -17.084 1.00 8.64 232 LEU A C 1
ATOM 4563 O O . LEU B 1 238 ? 42.996 -9.860 -16.788 1.00 9.09 232 LEU A O 1
ATOM 4568 N N . ASP B 1 239 ? 42.730 -11.595 -18.197 1.00 8.83 233 ASP A N 1
ATOM 4569 C CA . ASP B 1 239 ? 43.688 -11.076 -19.162 1.00 9.97 233 ASP A CA 1
ATOM 4570 C C . ASP B 1 239 ? 43.094 -9.882 -19.882 1.00 10.95 233 ASP A C 1
ATOM 4571 O O . ASP B 1 239 ? 43.818 -8.993 -20.326 1.00 11.33 233 ASP A O 1
ATOM 4576 N N . GLN B 1 240 ? 41.770 -9.886 -20.014 1.00 12.39 234 GLN A N 1
ATOM 4577 C CA . GLN B 1 240 ? 41.054 -8.791 -20.653 1.00 11.32 234 GLN A CA 1
ATOM 4578 C C . GLN B 1 240 ? 41.476 -7.510 -19.953 1.00 10.30 234 GLN A C 1
ATOM 4579 O O . GLN B 1 240 ? 41.921 -6.564 -20.591 1.00 8.41 234 GLN A O 1
ATOM 4585 N N . LEU B 1 241 ? 41.322 -7.504 -18.629 1.00 11.17 235 LEU A N 1
ATOM 4586 C CA . LEU B 1 241 ? 41.683 -6.368 -17.785 1.00 10.39 235 LEU A CA 1
ATOM 4587 C C . LEU B 1 241 ? 43.132 -5.946 -17.974 1.00 11.52 235 LEU A C 1
ATOM 4588 O O . LEU B 1 241 ? 43.429 -4.754 -18.087 1.00 13.33 235 LEU A O 1
ATOM 4593 N N . ASN B 1 242 ? 44.038 -6.915 -18.008 1.00 11.68 236 ASN A N 1
ATOM 4594 C CA . ASN B 1 242 ? 45.448 -6.581 -18.181 1.00 14.17 236 ASN A CA 1
ATOM 4595 C C . ASN B 1 242 ? 45.714 -5.807 -19.472 1.00 14.00 236 ASN A C 1
ATOM 4596 O O . ASN B 1 242 ? 46.518 -4.869 -19.483 1.00 16.02 236 ASN A O 1
ATOM 4601 N N . HIS B 1 243 ? 45.041 -6.187 -20.555 1.00 11.91 237 HIS A N 1
ATOM 4602 C CA . HIS B 1 243 ? 45.228 -5.495 -21.825 1.00 11.22 237 HIS A CA 1
ATOM 4603 C C . HIS B 1 243 ? 44.963 -4.012 -21.648 1.00 9.79 237 HIS A C 1
ATOM 4604 O O . HIS B 1 243 ? 45.599 -3.174 -22.284 1.00 8.51 237 HIS A O 1
ATOM 4611 N N . ILE B 1 244 ? 44.016 -3.711 -20.767 1.00 9.48 238 ILE A N 1
ATOM 4612 C CA . ILE B 1 244 ? 43.612 -2.347 -20.470 1.00 9.15 238 ILE A CA 1
ATOM 4613 C C . ILE B 1 244 ? 44.651 -1.606 -19.625 1.00 9.24 238 ILE A C 1
ATOM 4614 O O . ILE B 1 244 ? 44.909 -0.421 -19.838 1.00 6.07 238 ILE A O 1
ATOM 4619 N N . LEU B 1 245 ? 45.256 -2.314 -18.676 1.00 11.11 239 LEU A N 1
ATOM 4620 C CA . LEU B 1 245 ? 46.266 -1.711 -17.816 1.00 9.95 239 LEU A CA 1
ATOM 4621 C C . LEU B 1 245 ? 47.573 -1.594 -18.589 1.00 9.98 239 LEU A C 1
ATOM 4622 O O . LEU B 1 245 ? 48.419 -0.752 -18.275 1.00 9.83 239 LEU A O 1
ATOM 4627 N N . GLY B 1 246 ? 47.731 -2.437 -19.604 1.00 7.87 240 GLY A N 1
ATOM 4628 C CA . GLY B 1 246 ? 48.942 -2.402 -20.401 1.00 9.88 240 GLY A CA 1
ATOM 4629 C C . GLY B 1 246 ? 49.032 -1.187 -21.307 1.00 11.28 240 GLY A C 1
ATOM 4630 O O . GLY B 1 246 ? 50.096 -0.893 -21.854 1.00 12.45 240 GLY A O 1
ATOM 4631 N N . ILE B 1 247 ? 47.916 -0.477 -21.461 1.00 11.22 241 ILE A N 1
ATOM 4632 C CA . ILE B 1 247 ? 47.858 0.709 -22.304 1.00 10.31 241 ILE A CA 1
ATOM 4633 C C . ILE B 1 247 ? 47.534 1.958 -21.491 1.00 13.38 241 ILE A C 1
ATOM 4634 O O . ILE B 1 247 ? 48.201 2.986 -21.622 1.00 13.07 241 ILE A O 1
ATOM 4639 N N . LEU B 1 248 ? 46.507 1.858 -20.649 1.00 16.48 242 LEU A N 1
ATOM 4640 C CA . LEU B 1 248 ? 46.043 2.973 -19.821 1.00 17.69 242 LEU A CA 1
ATOM 4641 C C . LEU B 1 248 ? 46.844 3.175 -18.538 1.00 18.66 242 LEU A C 1
ATOM 4642 O O . LEU B 1 248 ? 46.635 4.153 -17.808 1.00 19.30 242 LEU A O 1
ATOM 4647 N N . GLY B 1 249 ? 47.759 2.254 -18.265 1.00 17.77 243 GLY A N 1
ATOM 4648 C CA . GLY B 1 249 ? 48.553 2.356 -17.058 1.00 16.84 243 GLY A CA 1
ATOM 4649 C C . GLY B 1 249 ? 47.749 1.836 -15.883 1.00 16.51 243 GLY A C 1
ATOM 4650 O O . GLY B 1 249 ? 46.525 1.703 -15.969 1.00 13.82 243 GLY A O 1
ATOM 4651 N N . SER B 1 250 ? 48.441 1.545 -14.787 1.00 16.71 244 SER A N 1
ATOM 4652 C CA . SER B 1 250 ? 47.813 1.025 -13.580 1.00 17.22 244 SER A CA 1
ATOM 4653 C C . SER B 1 250 ? 46.730 1.947 -13.031 1.00 16.58 244 SER A C 1
ATOM 4654 O O . SER B 1 250 ? 46.907 3.161 -12.965 1.00 15.93 244 SER A O 1
ATOM 4657 N N . PRO B 1 251 ? 45.586 1.372 -12.629 1.00 17.43 245 PRO A N 1
ATOM 4658 C CA . PRO B 1 251 ? 44.471 2.145 -12.078 1.00 18.28 245 PRO A CA 1
ATOM 4659 C C . PRO B 1 251 ? 44.785 2.545 -10.648 1.00 20.05 245 PRO A C 1
ATOM 4660 O O . PRO B 1 251 ? 45.448 1.801 -9.918 1.00 21.87 245 PRO A O 1
ATOM 4664 N N . SER B 1 252 ? 44.319 3.720 -10.247 1.00 20.92 246 SER A N 1
ATOM 4665 C CA . SER B 1 252 ? 44.550 4.188 -8.894 1.00 22.25 246 SER A CA 1
ATOM 4666 C C . SER B 1 252 ? 43.296 3.940 -8.077 1.00 22.02 246 SER A C 1
ATOM 4667 O O . SER B 1 252 ? 42.269 3.539 -8.618 1.00 20.35 246 SER A O 1
ATOM 4670 N N . GLN B 1 253 ? 43.380 4.159 -6.772 1.00 23.83 247 GLN A N 1
ATOM 4671 C CA . GLN B 1 253 ? 42.226 3.947 -5.924 1.00 26.27 247 GLN A CA 1
ATOM 4672 C C . GLN B 1 253 ? 41.084 4.823 -6.435 1.00 28.86 247 GLN A C 1
ATOM 4673 O O . GLN B 1 253 ? 40.249 4.339 -7.193 1.00 29.61 247 GLN A O 1
ATOM 4679 N N . GLU B 1 254 ? 41.052 6.102 -6.074 1.00 31.70 248 GLU A N 1
ATOM 4680 C CA . GLU B 1 254 ? 39.983 6.977 -6.551 1.00 33.79 248 GLU A CA 1
ATOM 4681 C C . GLU B 1 254 ? 39.678 6.715 -8.022 1.00 35.50 248 GLU A C 1
ATOM 4682 O O . GLU B 1 254 ? 38.568 6.974 -8.494 1.00 34.93 248 GLU A O 1
ATOM 4688 N N . ASP B 1 255 ? 40.674 6.199 -8.739 1.00 37.04 249 ASP A N 1
ATOM 4689 C CA . ASP B 1 255 ? 40.514 5.857 -10.149 1.00 37.59 249 ASP A CA 1
ATOM 4690 C C . ASP B 1 255 ? 39.496 4.720 -10.183 1.00 37.84 249 ASP A C 1
ATOM 4691 O O . ASP B 1 255 ? 39.846 3.552 -10.006 1.00 37.69 249 ASP A O 1
ATOM 4696 N N . LEU B 1 256 ? 38.233 5.075 -10.379 1.00 38.68 250 LEU A N 1
ATOM 4697 C CA . LEU B 1 256 ? 37.148 4.105 -10.445 1.00 39.05 250 LEU A CA 1
ATOM 4698 C C . LEU B 1 256 ? 36.991 3.181 -9.234 1.00 40.36 250 LEU A C 1
ATOM 4699 O O . LEU B 1 256 ? 36.038 2.406 -9.183 1.00 41.39 250 LEU A O 1
ATOM 4704 N N . ASN B 1 257 ? 37.895 3.244 -8.255 1.00 41.23 251 ASN A N 1
ATOM 4705 C CA . ASN B 1 257 ? 37.744 2.373 -7.086 1.00 41.59 251 ASN A CA 1
ATOM 4706 C C . ASN B 1 257 ? 36.354 2.650 -6.547 1.00 41.05 251 ASN A C 1
ATOM 4707 O O . ASN B 1 257 ? 35.790 1.857 -5.788 1.00 42.53 251 ASN A O 1
ATOM 4712 N N . CYS B 1 258 ? 35.817 3.796 -6.956 1.00 39.16 252 CYS A N 1
ATOM 4713 C CA . CYS B 1 258 ? 34.485 4.233 -6.572 1.00 37.68 252 CYS A CA 1
ATOM 4714 C C . CYS B 1 258 ? 33.470 3.237 -7.114 1.00 36.89 252 CYS A C 1
ATOM 4715 O O . CYS B 1 258 ? 32.275 3.527 -7.185 1.00 37.66 252 CYS A O 1
ATOM 4718 N N . ILE B 1 259 ? 33.958 2.061 -7.494 1.00 35.07 253 ILE A N 1
ATOM 4719 C CA . ILE B 1 259 ? 33.109 1.025 -8.051 1.00 34.60 253 ILE A CA 1
ATOM 4720 C C . ILE B 1 259 ? 32.568 0.013 -7.035 1.00 33.58 253 ILE A C 1
ATOM 4721 O O . ILE B 1 259 ? 31.612 0.317 -6.317 1.00 32.92 253 ILE A O 1
ATOM 4726 N N . ILE B 1 260 ? 33.177 -1.175 -6.969 1.00 31.81 254 ILE A N 1
ATOM 4727 C CA . ILE B 1 260 ? 32.704 -2.230 -6.071 1.00 29.39 254 ILE A CA 1
ATOM 4728 C C . ILE B 1 260 ? 33.517 -3.544 -6.131 1.00 27.53 254 ILE A C 1
ATOM 4729 O O . ILE B 1 260 ? 34.222 -3.807 -7.106 1.00 25.96 254 ILE A O 1
ATOM 4734 N N . ASN B 1 261 ? 33.392 -4.347 -5.070 1.00 26.48 255 ASN A N 1
ATOM 4735 C CA . ASN B 1 261 ? 34.053 -5.653 -4.903 1.00 25.36 255 ASN A CA 1
ATOM 4736 C C . ASN B 1 261 ? 35.473 -5.552 -4.334 1.00 25.10 255 ASN A C 1
ATOM 4737 O O . ASN B 1 261 ? 36.394 -5.060 -4.990 1.00 25.21 255 ASN A O 1
ATOM 4742 N N . LEU B 1 262 ? 35.637 -6.047 -3.110 1.00 23.53 256 LEU A N 1
ATOM 4743 C CA . LEU B 1 262 ? 36.906 -5.993 -2.383 1.00 22.08 256 LEU A CA 1
ATOM 4744 C C . LEU B 1 262 ? 38.093 -6.800 -2.921 1.00 21.65 256 LEU A C 1
ATOM 4745 O O . LEU B 1 262 ? 39.114 -6.230 -3.311 1.00 21.64 256 LEU A O 1
ATOM 4750 N N . LYS B 1 263 ? 37.960 -8.124 -2.917 1.00 20.35 257 LYS A N 1
ATOM 4751 C CA . LYS B 1 263 ? 39.027 -9.019 -3.366 1.00 17.29 257 LYS A CA 1
ATOM 4752 C C . LYS B 1 263 ? 39.594 -8.734 -4.748 1.00 15.31 257 LYS A C 1
ATOM 4753 O O . LYS B 1 263 ? 40.789 -8.893 -4.968 1.00 14.44 257 LYS A O 1
ATOM 4759 N N . ALA B 1 264 ? 38.742 -8.328 -5.683 1.00 15.94 258 ALA A N 1
ATOM 4760 C CA . ALA B 1 264 ? 39.199 -8.029 -7.039 1.00 14.89 258 ALA A CA 1
ATOM 4761 C C . ALA B 1 264 ? 39.857 -6.656 -7.098 1.00 13.42 258 ALA A C 1
ATOM 4762 O O . ALA B 1 264 ? 40.825 -6.456 -7.825 1.00 13.58 258 ALA A O 1
ATOM 4764 N N . ARG B 1 265 ? 39.319 -5.709 -6.336 1.00 13.70 259 ARG A N 1
ATOM 4765 C CA . ARG B 1 265 ? 39.862 -4.360 -6.308 1.00 14.32 259 ARG A CA 1
ATOM 4766 C C . ARG B 1 265 ? 41.271 -4.421 -5.730 1.00 14.42 259 ARG A C 1
ATOM 4767 O O . ARG B 1 265 ? 42.202 -3.827 -6.271 1.00 13.50 259 ARG A O 1
ATOM 4775 N N . ASN B 1 266 ? 41.420 -5.157 -4.634 1.00 14.43 260 ASN A N 1
ATOM 4776 C CA . ASN B 1 266 ? 42.714 -5.324 -3.991 1.00 14.83 260 ASN A CA 1
ATOM 4777 C C . ASN B 1 266 ? 43.668 -6.007 -4.971 1.00 15.64 260 ASN A C 1
ATOM 4778 O O . ASN B 1 266 ? 44.805 -5.565 -5.158 1.00 14.73 260 ASN A O 1
ATOM 4783 N N . TYR B 1 267 ? 43.187 -7.082 -5.595 1.00 14.78 261 TYR A N 1
ATOM 4784 C CA . TYR B 1 267 ? 43.965 -7.843 -6.570 1.00 14.32 261 TYR A CA 1
ATOM 4785 C C . TYR B 1 267 ? 44.425 -6.974 -7.728 1.00 14.58 261 TYR A C 1
ATOM 4786 O O . TYR B 1 267 ? 45.534 -7.147 -8.241 1.00 14.84 261 TYR A O 1
ATOM 4795 N N . LEU B 1 268 ? 43.558 -6.059 -8.152 1.00 14.16 262 LEU A N 1
ATOM 4796 C CA . LEU B 1 268 ? 43.866 -5.163 -9.254 1.00 13.64 262 LEU A CA 1
ATOM 4797 C C . LEU B 1 268 ? 44.856 -4.099 -8.788 1.00 14.91 262 LEU A C 1
ATOM 4798 O O . LEU B 1 268 ? 45.908 -3.918 -9.393 1.00 16.77 262 LEU A O 1
ATOM 4803 N N . LEU B 1 269 ? 44.520 -3.393 -7.713 1.00 15.61 263 LEU A N 1
ATOM 4804 C CA . LEU B 1 269 ? 45.416 -2.376 -7.170 1.00 14.64 263 LEU A CA 1
ATOM 4805 C C . LEU B 1 269 ? 46.755 -3.029 -6.844 1.00 15.29 263 LEU A C 1
ATOM 4806 O O . LEU B 1 269 ? 47.729 -2.345 -6.546 1.00 16.24 263 LEU A O 1
ATOM 4811 N N . SER B 1 270 ? 46.799 -4.357 -6.911 1.00 15.65 264 SER A N 1
ATOM 4812 C CA . SER B 1 270 ? 48.007 -5.100 -6.575 1.00 16.23 264 SER A CA 1
ATOM 4813 C C . SER B 1 270 ? 48.938 -5.529 -7.695 1.00 16.93 264 SER A C 1
ATOM 4814 O O . SER B 1 270 ? 50.118 -5.759 -7.445 1.00 16.75 264 SER A O 1
ATOM 4817 N N . LEU B 1 271 ? 48.427 -5.672 -8.913 1.00 17.97 265 LEU A N 1
ATOM 4818 C CA . LEU B 1 271 ? 49.284 -6.081 -10.018 1.00 18.22 265 LEU A CA 1
ATOM 4819 C C . LEU B 1 271 ? 50.474 -5.140 -10.081 1.00 20.33 265 LEU A C 1
ATOM 4820 O O . LEU B 1 271 ? 50.370 -3.983 -9.682 1.00 20.24 265 LEU A O 1
ATOM 4825 N N . PRO B 1 272 ? 51.628 -5.627 -10.570 1.00 22.46 266 PRO A N 1
ATOM 4826 C CA . PRO B 1 272 ? 52.805 -4.757 -10.650 1.00 23.40 266 PRO A CA 1
ATOM 4827 C C . PRO B 1 272 ? 52.484 -3.506 -11.454 1.00 24.38 266 PRO A C 1
ATOM 4828 O O . PRO B 1 272 ? 51.667 -3.543 -12.375 1.00 25.72 266 PRO A O 1
ATOM 4832 N N . HIS B 1 273 ? 53.118 -2.396 -11.103 1.00 24.74 267 HIS A N 1
ATOM 4833 C CA . HIS B 1 273 ? 52.851 -1.149 -11.799 1.00 25.67 267 HIS A CA 1
ATOM 4834 C C . HIS B 1 273 ? 53.079 -1.191 -13.306 1.00 26.38 267 HIS A C 1
ATOM 4835 O O . HIS B 1 273 ? 54.037 -1.793 -13.797 1.00 26.57 267 HIS A O 1
ATOM 4842 N N . LYS B 1 274 ? 52.176 -0.536 -14.029 1.00 26.11 268 LYS A N 1
ATOM 4843 C CA . LYS B 1 274 ? 52.236 -0.439 -15.481 1.00 25.60 268 LYS A CA 1
ATOM 4844 C C . LYS B 1 274 ? 52.109 1.045 -15.826 1.00 24.62 268 LYS A C 1
ATOM 4845 O O . LYS B 1 274 ? 51.358 1.773 -15.169 1.00 24.74 268 LYS A O 1
ATOM 4851 N N . ASN B 1 275 ? 52.844 1.499 -16.837 1.00 22.28 269 ASN A N 1
ATOM 4852 C CA . ASN B 1 275 ? 52.764 2.903 -17.242 1.00 20.16 269 ASN A CA 1
ATOM 4853 C C . ASN B 1 275 ? 51.799 3.128 -18.400 1.00 18.27 269 ASN A C 1
ATOM 4854 O O . ASN B 1 275 ? 51.445 2.202 -19.125 1.00 17.37 269 ASN A O 1
ATOM 4859 N N . LYS B 1 276 ? 51.390 4.379 -18.570 1.00 18.74 270 LYS A N 1
ATOM 4860 C CA . LYS B 1 276 ? 50.468 4.752 -19.630 1.00 17.91 270 LYS A CA 1
ATOM 4861 C C . LYS B 1 276 ? 51.180 4.894 -20.976 1.00 17.37 270 LYS A C 1
ATOM 4862 O O . LYS B 1 276 ? 52.127 5.665 -21.114 1.00 16.97 270 LYS A O 1
ATOM 4868 N N . VAL B 1 277 ? 50.718 4.129 -21.960 1.00 17.32 271 VAL A N 1
ATOM 4869 C CA . VAL B 1 277 ? 51.271 4.166 -23.309 1.00 16.17 271 VAL A CA 1
ATOM 4870 C C . VAL B 1 277 ? 50.622 5.329 -24.058 1.00 16.69 271 VAL A C 1
ATOM 4871 O O . VAL B 1 277 ? 49.422 5.312 -24.327 1.00 18.20 271 VAL A O 1
ATOM 4875 N N . PRO B 1 278 ? 51.412 6.347 -24.416 1.00 16.14 272 PRO A N 1
ATOM 4876 C CA . PRO B 1 278 ? 50.880 7.510 -25.135 1.00 16.33 272 PRO A CA 1
ATOM 4877 C C . PRO B 1 278 ? 50.179 7.127 -26.430 1.00 15.99 272 PRO A C 1
ATOM 4878 O O . PRO B 1 278 ? 50.778 6.498 -27.297 1.00 17.12 272 PRO A O 1
ATOM 4882 N N . TRP B 1 279 ? 48.910 7.510 -26.551 1.00 15.02 273 TRP A N 1
ATOM 4883 C CA . TRP B 1 279 ? 48.105 7.212 -27.739 1.00 12.00 273 TRP A CA 1
ATOM 4884 C C . TRP B 1 279 ? 48.869 7.332 -29.048 1.00 13.20 273 TRP A C 1
ATOM 4885 O O . TRP B 1 279 ? 48.973 6.363 -29.797 1.00 14.17 273 TRP A O 1
ATOM 4896 N N . ASN B 1 280 ? 49.399 8.522 -29.322 1.00 14.69 274 ASN A N 1
ATOM 4897 C CA . ASN B 1 280 ? 50.131 8.762 -30.561 1.00 17.01 274 ASN A CA 1
ATOM 4898 C C . ASN B 1 280 ? 51.208 7.721 -30.823 1.00 17.93 274 ASN A C 1
ATOM 4899 O O . ASN B 1 280 ? 51.790 7.690 -31.907 1.00 18.66 274 ASN A O 1
ATOM 4904 N N . ARG B 1 281 ? 51.459 6.865 -29.835 1.00 20.14 275 ARG A N 1
ATOM 4905 C CA . ARG B 1 281 ? 52.460 5.802 -29.952 1.00 21.73 275 ARG A CA 1
ATOM 4906 C C . ARG B 1 281 ? 51.839 4.561 -30.612 1.00 21.15 275 ARG A C 1
ATOM 4907 O O . ARG B 1 281 ? 52.463 3.914 -31.453 1.00 21.38 275 ARG A O 1
ATOM 4915 N N . LEU B 1 282 ? 50.609 4.238 -30.225 1.00 20.82 276 LEU A N 1
ATOM 4916 C CA . LEU B 1 282 ? 49.893 3.091 -30.781 1.00 20.97 276 LEU A CA 1
ATOM 4917 C C . LEU B 1 282 ? 49.275 3.457 -32.125 1.00 21.15 276 LEU A C 1
ATOM 4918 O O . LEU B 1 282 ? 49.180 2.628 -33.034 1.00 21.60 276 LEU A O 1
ATOM 4923 N N . PHE B 1 283 ? 48.855 4.709 -32.242 1.00 21.54 277 PHE A N 1
ATOM 4924 C CA . PHE B 1 283 ? 48.245 5.209 -33.468 1.00 22.58 277 PHE A CA 1
ATOM 4925 C C . PHE B 1 283 ? 49.135 6.292 -34.069 1.00 22.05 277 PHE A C 1
ATOM 4926 O O . PHE B 1 283 ? 48.768 7.462 -34.095 1.00 21.42 277 PHE A O 1
ATOM 4934 N N . PRO B 1 284 ? 50.322 5.906 -34.565 1.00 24.15 278 PRO A N 1
ATOM 4935 C CA . PRO B 1 284 ? 51.277 6.841 -35.164 1.00 24.64 278 PRO A CA 1
ATOM 4936 C C . PRO B 1 284 ? 50.885 7.306 -36.554 1.00 25.33 278 PRO A C 1
ATOM 4937 O O . PRO B 1 284 ? 51.754 7.578 -37.380 1.00 28.50 278 PRO A O 1
ATOM 4941 N N . ASN B 1 285 ? 49.584 7.391 -36.817 1.00 24.50 279 ASN A N 1
ATOM 4942 C CA . ASN B 1 285 ? 49.108 7.830 -38.124 1.00 23.12 279 ASN A CA 1
ATOM 4943 C C . ASN B 1 285 ? 47.738 8.484 -38.070 1.00 23.13 279 ASN A C 1
ATOM 4944 O O . ASN B 1 285 ? 47.266 9.015 -39.071 1.00 24.05 279 ASN A O 1
ATOM 4949 N N . ALA B 1 286 ? 47.106 8.453 -36.902 1.00 23.41 280 ALA A N 1
ATOM 4950 C CA . ALA B 1 286 ? 45.777 9.032 -36.733 1.00 22.31 280 ALA A CA 1
ATOM 4951 C C . ALA B 1 286 ? 45.807 10.532 -36.486 1.00 22.44 280 ALA A C 1
ATOM 4952 O O . ALA B 1 286 ? 46.825 11.085 -36.071 1.00 23.67 280 ALA A O 1
ATOM 4954 N N . ASP B 1 287 ? 44.673 11.178 -36.738 1.00 21.94 281 ASP A N 1
ATOM 4955 C CA . ASP B 1 287 ? 44.532 12.616 -36.549 1.00 21.70 281 ASP A CA 1
ATOM 4956 C C . ASP B 1 287 ? 44.726 13.017 -35.082 1.00 20.57 281 ASP A C 1
ATOM 4957 O O . ASP B 1 287 ? 44.321 12.297 -34.172 1.00 21.32 281 ASP A O 1
ATOM 4962 N N . SER B 1 288 ? 45.348 14.171 -34.864 1.00 19.78 282 SER A N 1
ATOM 4963 C CA . SER B 1 288 ? 45.607 14.672 -33.517 1.00 18.94 282 SER A CA 1
ATOM 4964 C C . SER B 1 288 ? 44.311 14.814 -32.714 1.00 18.52 282 SER A C 1
ATOM 4965 O O . SER B 1 288 ? 44.223 14.367 -31.570 1.00 17.41 282 SER A O 1
ATOM 4968 N N . LYS B 1 289 ? 43.315 15.456 -33.320 1.00 19.03 283 LYS A N 1
ATOM 4969 C CA . LYS B 1 289 ? 42.018 15.667 -32.679 1.00 18.45 283 LYS A CA 1
ATOM 4970 C C . LYS B 1 289 ? 41.303 14.354 -32.362 1.00 15.90 283 LYS A C 1
ATOM 4971 O O . LYS B 1 289 ? 40.643 14.232 -31.327 1.00 15.25 283 LYS A O 1
ATOM 4977 N N . ALA B 1 290 ? 41.427 13.378 -33.255 1.00 14.13 284 ALA A N 1
ATOM 4978 C CA . ALA B 1 290 ? 40.780 12.087 -33.045 1.00 13.72 284 ALA A CA 1
ATOM 4979 C C . ALA B 1 290 ? 41.379 11.397 -31.824 1.00 13.03 284 ALA A C 1
ATOM 4980 O O . ALA B 1 290 ? 40.660 10.914 -30.942 1.00 12.26 284 ALA A O 1
ATOM 4982 N N . LEU B 1 291 ? 42.703 11.358 -31.766 1.00 10.85 285 LEU A N 1
ATOM 4983 C CA . LEU B 1 291 ? 43.355 10.718 -30.643 1.00 10.58 285 LEU A CA 1
ATOM 4984 C C . LEU B 1 291 ? 43.170 11.514 -29.359 1.00 10.67 285 LEU A C 1
ATOM 4985 O O . LEU B 1 291 ? 43.356 10.982 -28.264 1.00 12.24 285 LEU A O 1
ATOM 4990 N N . ASP B 1 292 ? 42.790 12.782 -29.492 1.00 9.60 286 ASP A N 1
ATOM 4991 C CA . ASP B 1 292 ? 42.545 13.620 -28.324 1.00 9.24 286 ASP A CA 1
ATOM 4992 C C . ASP B 1 292 ? 41.163 13.277 -27.763 1.00 9.19 286 ASP A C 1
ATOM 4993 O O . ASP B 1 292 ? 40.956 13.287 -26.548 1.00 9.92 286 ASP A O 1
ATOM 4998 N N . LEU B 1 293 ? 40.222 12.978 -28.658 1.00 8.75 287 LEU A N 1
ATOM 4999 C CA . LEU B 1 293 ? 38.866 12.593 -28.264 1.00 9.45 287 LEU A CA 1
ATOM 5000 C C . LEU B 1 293 ? 38.876 11.139 -27.791 1.00 10.73 287 LEU A C 1
ATOM 5001 O O . LEU B 1 293 ? 38.027 10.719 -27.002 1.00 11.34 287 LEU A O 1
ATOM 5006 N N . LEU B 1 294 ? 39.844 10.373 -28.283 1.00 12.93 288 LEU A N 1
ATOM 5007 C CA . LEU B 1 294 ? 39.968 8.965 -27.919 1.00 13.57 288 LEU A CA 1
ATOM 5008 C C . LEU B 1 294 ? 40.301 8.830 -26.439 1.00 13.55 288 LEU A C 1
ATOM 5009 O O . LEU B 1 294 ? 39.694 8.036 -25.718 1.00 13.65 288 LEU A O 1
ATOM 5014 N N . ASP B 1 295 ? 41.273 9.619 -25.996 1.00 13.99 289 ASP A N 1
ATOM 5015 C CA . ASP B 1 295 ? 41.713 9.595 -24.611 1.00 13.99 289 ASP A CA 1
ATOM 5016 C C . ASP B 1 295 ? 40.612 9.897 -23.605 1.00 14.50 289 ASP A C 1
ATOM 5017 O O . ASP B 1 295 ? 40.552 9.280 -22.540 1.00 16.54 289 ASP A O 1
ATOM 5022 N N . LYS B 1 296 ? 39.757 10.858 -23.927 1.00 12.91 290 LYS A N 1
ATOM 5023 C CA . LYS B 1 296 ? 38.689 11.235 -23.018 1.00 12.31 290 LYS A CA 1
ATOM 5024 C C . LYS B 1 296 ? 37.569 10.206 -22.925 1.00 11.97 290 LYS A C 1
ATOM 5025 O O . LYS B 1 296 ? 36.803 10.207 -21.967 1.00 11.90 290 LYS A O 1
ATOM 5031 N N . MET B 1 297 ? 37.468 9.332 -23.916 1.00 12.39 291 MET A N 1
ATOM 5032 C CA . MET B 1 297 ? 36.438 8.305 -23.884 1.00 13.27 291 MET A CA 1
ATOM 5033 C C . MET B 1 297 ? 36.975 7.085 -23.149 1.00 12.76 291 MET A C 1
ATOM 5034 O O . MET B 1 297 ? 36.243 6.415 -22.423 1.00 13.83 291 MET A O 1
ATOM 5039 N N . LEU B 1 298 ? 38.263 6.810 -23.325 1.00 11.67 292 LEU A N 1
ATOM 5040 C CA . LEU B 1 298 ? 38.880 5.658 -22.685 1.00 9.33 292 LEU A CA 1
ATOM 5041 C C . LEU B 1 298 ? 39.624 5.965 -21.381 1.00 9.45 292 LEU A C 1
ATOM 5042 O O . LEU B 1 298 ? 40.817 5.697 -21.254 1.00 9.29 292 LEU A O 1
ATOM 5047 N N . THR B 1 299 ? 38.912 6.530 -20.411 1.00 10.46 293 THR A N 1
ATOM 5048 C CA . THR B 1 299 ? 39.497 6.827 -19.109 1.00 9.73 293 THR A CA 1
ATOM 5049 C C . THR B 1 299 ? 38.923 5.808 -18.132 1.00 10.72 293 THR A C 1
ATOM 5050 O O . THR B 1 299 ? 37.704 5.653 -18.025 1.00 8.30 293 THR A O 1
ATOM 5054 N N . PHE B 1 300 ? 39.809 5.106 -17.435 1.00 12.35 294 PHE A N 1
ATOM 5055 C CA . PHE B 1 300 ? 39.411 4.090 -16.468 1.00 13.32 294 PHE A CA 1
ATOM 5056 C C . PHE B 1 300 ? 38.249 4.590 -15.621 1.00 12.60 294 PHE A C 1
ATOM 5057 O O . PHE B 1 300 ? 37.217 3.934 -15.507 1.00 13.41 294 PHE A O 1
ATOM 5065 N N . ASN B 1 301 ? 38.431 5.762 -15.029 1.00 12.55 295 ASN A N 1
ATOM 5066 C CA . ASN B 1 301 ? 37.409 6.356 -14.186 1.00 13.26 295 ASN A CA 1
ATOM 5067 C C . ASN B 1 301 ? 36.234 6.816 -15.033 1.00 14.08 295 ASN A C 1
ATOM 5068 O O . ASN B 1 301 ? 36.401 7.629 -15.940 1.00 15.81 295 ASN A O 1
ATOM 5073 N N . PRO B 1 302 ? 35.029 6.296 -14.756 1.00 14.66 296 PRO A N 1
ATOM 5074 C CA . PRO B 1 302 ? 33.812 6.654 -15.493 1.00 14.41 296 PRO A CA 1
ATOM 5075 C C . PRO B 1 302 ? 33.320 8.067 -15.154 1.00 14.85 296 PRO A C 1
ATOM 5076 O O . PRO B 1 302 ? 32.412 8.596 -15.797 1.00 14.13 296 PRO A O 1
ATOM 5080 N N . HIS B 1 303 ? 33.924 8.671 -14.137 1.00 14.85 297 HIS A N 1
ATOM 5081 C CA . HIS B 1 303 ? 33.563 10.025 -13.740 1.00 15.61 297 HIS A CA 1
ATOM 5082 C C . HIS B 1 303 ? 34.300 11.019 -14.636 1.00 15.11 297 HIS A C 1
ATOM 5083 O O . HIS B 1 303 ? 33.791 12.100 -14.937 1.00 13.94 297 HIS A O 1
ATOM 5090 N N . LYS B 1 304 ? 35.500 10.637 -15.061 1.00 14.59 298 LYS A N 1
ATOM 5091 C CA . LYS B 1 304 ? 36.326 11.472 -15.928 1.00 14.39 298 LYS A CA 1
ATOM 5092 C C . LYS B 1 304 ? 35.937 11.259 -17.389 1.00 12.72 298 LYS A C 1
ATOM 5093 O O . LYS B 1 304 ? 36.317 12.030 -18.266 1.00 13.21 298 LYS A O 1
ATOM 5099 N N . ARG B 1 305 ? 35.173 10.202 -17.641 1.00 11.22 299 ARG A N 1
ATOM 5100 C CA . ARG B 1 305 ? 34.744 9.870 -18.992 1.00 7.82 299 ARG A CA 1
ATOM 5101 C C . ARG B 1 305 ? 33.862 10.972 -19.580 1.00 6.26 299 ARG A C 1
ATOM 5102 O O . ARG B 1 305 ? 32.931 11.453 -18.932 1.00 2.92 299 ARG A O 1
ATOM 5110 N N . ILE B 1 306 ? 34.175 11.368 -20.809 1.00 5.72 300 ILE A N 1
ATOM 5111 C CA . ILE B 1 306 ? 33.423 12.400 -21.514 1.00 6.26 300 ILE A CA 1
ATOM 5112 C C . ILE B 1 306 ? 32.005 11.909 -21.790 1.00 7.44 300 ILE A C 1
ATOM 5113 O O . ILE B 1 306 ? 31.785 10.709 -21.951 1.00 8.86 300 ILE A O 1
ATOM 5118 N N . GLU B 1 307 ? 31.050 12.832 -21.846 1.00 6.41 301 GLU A N 1
ATOM 5119 C CA . GLU B 1 307 ? 29.658 12.474 -22.098 1.00 6.63 301 GLU A CA 1
ATOM 5120 C C . GLU B 1 307 ? 29.325 12.654 -23.576 1.00 6.82 301 GLU A C 1
ATOM 5121 O O . GLU B 1 307 ? 29.997 13.405 -24.279 1.00 5.30 301 GLU A O 1
ATOM 5127 N N . VAL B 1 308 ? 28.294 11.956 -24.045 1.00 8.72 302 VAL A N 1
ATOM 5128 C CA . VAL B 1 308 ? 27.897 12.015 -25.451 1.00 9.23 302 VAL A CA 1
ATOM 5129 C C . VAL B 1 308 ? 27.820 13.421 -26.020 1.00 9.77 302 VAL A C 1
ATOM 5130 O O . VAL B 1 308 ? 28.418 13.720 -27.053 1.00 8.05 302 VAL A O 1
ATOM 5134 N N . GLU B 1 309 ? 27.078 14.281 -25.338 1.00 13.09 303 GLU A N 1
ATOM 5135 C CA . GLU B 1 309 ? 26.900 15.659 -25.763 1.00 15.68 303 GLU A CA 1
ATOM 5136 C C . GLU B 1 309 ? 28.226 16.405 -25.835 1.00 15.43 303 GLU A C 1
ATOM 5137 O O . GLU B 1 309 ? 28.379 17.340 -26.618 1.00 16.11 303 GLU A O 1
ATOM 5143 N N . GLN B 1 310 ? 29.187 15.976 -25.025 1.00 16.06 304 GLN A N 1
ATOM 5144 C CA . GLN B 1 310 ? 30.496 16.614 -24.999 1.00 16.63 304 GLN A CA 1
ATOM 5145 C C . GLN B 1 310 ? 31.389 16.061 -26.100 1.00 15.52 304 GLN A C 1
ATOM 5146 O O . GLN B 1 310 ? 32.234 16.774 -26.645 1.00 16.07 304 GLN A O 1
ATOM 5152 N N . ALA B 1 311 ? 31.202 14.788 -26.423 1.00 12.62 305 ALA A N 1
ATOM 5153 C CA . ALA B 1 311 ? 31.970 14.163 -27.483 1.00 10.86 305 ALA A CA 1
ATOM 5154 C C . ALA B 1 311 ? 31.479 14.762 -28.801 1.00 11.45 305 ALA A C 1
ATOM 5155 O O . ALA B 1 311 ? 32.271 15.173 -29.649 1.00 10.13 305 ALA A O 1
ATOM 5157 N N . LEU B 1 312 ? 30.159 14.815 -28.960 1.00 11.99 306 LEU A N 1
ATOM 5158 C CA . LEU B 1 312 ? 29.555 15.380 -30.158 1.00 12.39 306 LEU A CA 1
ATOM 5159 C C . LEU B 1 312 ? 30.075 16.794 -30.375 1.00 14.63 306 LEU A C 1
ATOM 5160 O O . LEU B 1 312 ? 30.306 17.219 -31.508 1.00 14.71 306 LEU A O 1
ATOM 5165 N N . ALA B 1 313 ? 30.264 17.514 -29.272 1.00 16.59 307 ALA A N 1
ATOM 5166 C CA . ALA B 1 313 ? 30.725 18.896 -29.316 1.00 17.09 307 ALA A CA 1
ATOM 5167 C C . ALA B 1 313 ? 32.230 19.054 -29.180 1.00 17.84 307 ALA A C 1
ATOM 5168 O O . ALA B 1 313 ? 32.700 20.083 -28.698 1.00 18.34 307 ALA A O 1
ATOM 5170 N N . HIS B 1 314 ? 32.981 18.044 -29.609 1.00 18.07 308 HIS A N 1
ATOM 5171 C CA . HIS B 1 314 ? 34.440 18.085 -29.545 1.00 18.61 308 HIS A CA 1
ATOM 5172 C C . HIS B 1 314 ? 35.019 18.517 -30.904 1.00 19.59 308 HIS A C 1
ATOM 5173 O O . HIS B 1 314 ? 34.409 18.275 -31.947 1.00 18.95 308 HIS A O 1
ATOM 5180 N N . PRO B 1 315 ? 36.198 19.173 -30.906 1.00 20.49 309 PRO A N 1
ATOM 5181 C CA . PRO B 1 315 ? 36.868 19.642 -32.129 1.00 19.48 309 PRO A CA 1
ATOM 5182 C C . PRO B 1 315 ? 36.795 18.669 -33.308 1.00 18.53 309 PRO A C 1
ATOM 5183 O O . PRO B 1 315 ? 36.259 18.999 -34.366 1.00 16.93 309 PRO A O 1
ATOM 5187 N N . TYR B 1 316 ? 37.349 17.476 -33.120 1.00 17.39 310 TYR A N 1
ATOM 5188 C CA . TYR B 1 316 ? 37.355 16.457 -34.164 1.00 15.99 310 TYR A CA 1
ATOM 5189 C C . TYR B 1 316 ? 36.032 16.409 -34.929 1.00 14.87 310 TYR A C 1
ATOM 5190 O O . TYR B 1 316 ? 36.008 16.543 -36.153 1.00 15.81 310 TYR A O 1
ATOM 5199 N N . LEU B 1 317 ? 34.935 16.243 -34.198 1.00 15.65 311 LEU A N 1
ATOM 5200 C CA . LEU B 1 317 ? 33.599 16.150 -34.795 1.00 17.15 311 LEU A CA 1
ATOM 5201 C C . LEU B 1 317 ? 32.948 17.499 -35.129 1.00 18.50 311 LEU A C 1
ATOM 5202 O O . LEU B 1 317 ? 31.779 17.547 -35.523 1.00 17.14 311 LEU A O 1
ATOM 5207 N N . GLU B 1 318 ? 33.700 18.585 -34.969 1.00 19.66 312 GLU A N 1
ATOM 5208 C CA . GLU B 1 318 ? 33.188 19.928 -35.248 1.00 21.33 312 GLU A CA 1
ATOM 5209 C C . GLU B 1 318 ? 32.559 20.075 -36.635 1.00 20.18 312 GLU A C 1
ATOM 5210 O O . GLU B 1 318 ? 31.539 20.751 -36.801 1.00 20.84 312 GLU A O 1
ATOM 5216 N N . GLN B 1 319 ? 33.174 19.433 -37.620 1.00 18.36 313 GLN A N 1
ATOM 5217 C CA . GLN B 1 319 ? 32.712 19.475 -39.001 1.00 16.21 313 GLN A CA 1
ATOM 5218 C C . GLN B 1 319 ? 31.288 18.947 -39.188 1.00 13.20 313 GLN A C 1
ATOM 5219 O O . GLN B 1 319 ? 30.657 19.204 -40.212 1.00 10.98 313 GLN A O 1
ATOM 5225 N N . TYR B 1 320 ? 30.783 18.216 -38.200 1.00 11.15 314 TYR A N 1
ATOM 5226 C CA . TYR B 1 320 ? 29.444 17.637 -38.292 1.00 10.01 314 TYR A CA 1
ATOM 5227 C C . TYR B 1 320 ? 28.513 18.038 -37.157 1.00 8.24 314 TYR A C 1
ATOM 5228 O O . TYR B 1 320 ? 27.300 18.094 -37.345 1.00 8.86 314 TYR A O 1
ATOM 5237 N N . TYR B 1 321 ? 29.071 18.308 -35.982 1.00 7.90 315 TYR A N 1
ATOM 5238 C CA . TYR B 1 321 ? 28.242 18.674 -34.844 1.00 7.22 315 TYR A CA 1
ATOM 5239 C C . TYR B 1 321 ? 27.185 19.696 -35.214 1.00 7.29 315 TYR A C 1
ATOM 5240 O O . TYR B 1 321 ? 27.442 20.635 -35.958 1.00 8.25 315 TYR A O 1
ATOM 5249 N N . ASP B 1 322 ? 25.987 19.505 -34.683 1.00 8.78 316 ASP A N 1
ATOM 5250 C CA . ASP B 1 322 ? 24.880 20.402 -34.962 1.00 9.89 316 ASP A CA 1
ATOM 5251 C C . ASP B 1 322 ? 23.644 19.973 -34.170 1.00 10.15 316 ASP A C 1
ATOM 5252 O O . ASP B 1 322 ? 22.853 19.146 -34.627 1.00 9.61 316 ASP A O 1
ATOM 5257 N N . PRO B 1 323 ? 23.480 20.524 -32.957 1.00 9.99 317 PRO A N 1
ATOM 5258 C CA . PRO B 1 323 ? 22.357 20.226 -32.066 1.00 9.51 317 PRO A CA 1
ATOM 5259 C C . PRO B 1 323 ? 21.014 20.810 -32.507 1.00 10.51 317 PRO A C 1
ATOM 5260 O O . PRO B 1 323 ? 20.093 20.955 -31.696 1.00 7.52 317 PRO A O 1
ATOM 5264 N N . SER B 1 324 ? 20.916 21.160 -33.788 1.00 10.31 318 SER A N 1
ATOM 5265 C CA . SER B 1 324 ? 19.667 21.676 -34.340 1.00 10.77 318 SER A CA 1
ATOM 5266 C C . SER B 1 324 ? 19.178 20.558 -35.250 1.00 9.84 318 SER A C 1
ATOM 5267 O O . SER B 1 324 ? 18.000 20.491 -35.616 1.00 9.15 318 SER A O 1
ATOM 5270 N N . ASP B 1 325 ? 20.110 19.672 -35.596 1.00 8.77 319 ASP A N 1
ATOM 5271 C CA . ASP B 1 325 ? 19.830 18.536 -36.464 1.00 8.95 319 ASP A CA 1
ATOM 5272 C C . ASP B 1 325 ? 20.200 17.216 -35.776 1.00 9.15 319 ASP A C 1
ATOM 5273 O O . ASP B 1 325 ? 20.738 16.294 -36.399 1.00 8.57 319 ASP A O 1
ATOM 5278 N N . GLU B 1 326 ? 19.896 17.135 -34.481 1.00 9.87 320 GLU A N 1
ATOM 5279 C CA . GLU B 1 326 ? 20.183 15.945 -33.680 1.00 9.67 320 GLU A CA 1
ATOM 5280 C C . GLU B 1 326 ? 19.076 15.767 -32.654 1.00 10.30 320 GLU A C 1
ATOM 5281 O O . GLU B 1 326 ? 19.232 16.133 -31.490 1.00 11.63 320 GLU A O 1
ATOM 5287 N N . PRO B 1 327 ? 17.943 15.185 -33.079 1.00 11.58 321 PRO A N 1
ATOM 5288 C CA . PRO B 1 327 ? 16.764 14.935 -32.244 1.00 12.00 321 PRO A CA 1
ATOM 5289 C C . PRO B 1 327 ? 16.973 14.012 -31.052 1.00 12.76 321 PRO A C 1
ATOM 5290 O O . PRO B 1 327 ? 17.845 13.149 -31.066 1.00 14.81 321 PRO A O 1
ATOM 5294 N N . ILE B 1 328 ? 16.159 14.207 -30.018 1.00 13.17 322 ILE A N 1
ATOM 5295 C CA . ILE B 1 328 ? 16.231 13.396 -28.810 1.00 14.51 322 ILE A CA 1
ATOM 5296 C C . ILE B 1 328 ? 14.860 12.821 -28.477 1.00 15.59 322 ILE A C 1
ATOM 5297 O O . ILE B 1 328 ? 13.867 13.143 -29.128 1.00 16.73 322 ILE A O 1
ATOM 5302 N N . ALA B 1 329 ? 14.814 11.966 -27.462 1.00 17.53 323 ALA A N 1
ATOM 5303 C CA . ALA B 1 329 ? 13.560 11.363 -27.033 1.00 20.81 323 ALA A CA 1
ATOM 5304 C C . ALA B 1 329 ? 12.681 12.455 -26.454 1.00 23.30 323 ALA A C 1
ATOM 5305 O O . ALA B 1 329 ? 13.112 13.222 -25.593 1.00 24.13 323 ALA A O 1
ATOM 5307 N N . GLU B 1 330 ? 11.448 12.528 -26.932 1.00 27.57 324 GLU A N 1
ATOM 5308 C CA . GLU B 1 330 ? 10.508 13.532 -26.455 1.00 31.85 324 GLU A CA 1
ATOM 5309 C C . GLU B 1 330 ? 10.186 13.212 -25.002 1.00 34.15 324 GLU A C 1
ATOM 5310 O O . GLU B 1 330 ? 9.993 14.112 -24.186 1.00 35.38 324 GLU A O 1
ATOM 5316 N N . ALA B 1 331 ? 10.143 11.918 -24.690 1.00 36.32 325 ALA A N 1
ATOM 5317 C CA . ALA B 1 331 ? 9.850 11.454 -23.337 1.00 39.14 325 ALA A CA 1
ATOM 5318 C C . ALA B 1 331 ? 10.627 10.174 -23.024 1.00 40.78 325 ALA A C 1
ATOM 5319 O O . ALA B 1 331 ? 10.518 9.183 -23.747 1.00 41.22 325 ALA A O 1
ATOM 5321 N N . PRO B 1 332 ? 11.422 10.182 -21.938 1.00 42.10 326 PRO A N 1
ATOM 5322 C CA . PRO B 1 332 ? 12.223 9.027 -21.517 1.00 43.50 326 PRO A CA 1
ATOM 5323 C C . PRO B 1 332 ? 11.405 7.739 -21.512 1.00 44.52 326 PRO A C 1
ATOM 5324 O O . PRO B 1 332 ? 10.181 7.780 -21.383 1.00 44.40 326 PRO A O 1
ATOM 5328 N N . PHE B 1 333 ? 12.080 6.602 -21.656 1.00 45.32 327 PHE A N 1
ATOM 5329 C CA . PHE B 1 333 ? 11.395 5.320 -21.667 1.00 47.68 327 PHE A CA 1
ATOM 5330 C C . PHE B 1 333 ? 10.753 5.114 -20.297 1.00 51.23 327 PHE A C 1
ATOM 5331 O O . PHE B 1 333 ? 11.283 4.417 -19.434 1.00 52.05 327 PHE A O 1
ATOM 5339 N N . LYS B 1 334 ? 9.596 5.749 -20.133 1.00 55.25 328 LYS A N 1
ATOM 5340 C CA . LYS B 1 334 ? 8.803 5.749 -18.907 1.00 58.41 328 LYS A CA 1
ATOM 5341 C C . LYS B 1 334 ? 8.783 4.516 -18.012 1.00 60.65 328 LYS A C 1
ATOM 5342 O O . LYS B 1 334 ? 9.183 3.418 -18.406 1.00 60.68 328 LYS A O 1
ATOM 5348 N N . PHE B 1 335 ? 8.288 4.740 -16.796 1.00 63.24 329 PHE A N 1
ATOM 5349 C CA . PHE B 1 335 ? 8.174 3.721 -15.758 1.00 65.43 329 PHE A CA 1
ATOM 5350 C C . PHE B 1 335 ? 6.777 3.098 -15.778 1.00 66.38 329 PHE A C 1
ATOM 5351 O O . PHE B 1 335 ? 6.454 2.260 -14.937 1.00 66.88 329 PHE A O 1
ATOM 5359 N N . ASP B 1 336 ? 5.953 3.513 -16.740 1.00 67.58 330 ASP A N 1
ATOM 5360 C CA . ASP B 1 336 ? 4.593 2.986 -16.877 1.00 68.16 330 ASP A CA 1
ATOM 5361 C C . ASP B 1 336 ? 4.679 1.531 -17.332 1.00 68.32 330 ASP A C 1
ATOM 5362 O O . ASP B 1 336 ? 3.667 0.846 -17.508 1.00 67.93 330 ASP A O 1
ATOM 5367 N N . MET B 1 337 ? 5.918 1.089 -17.522 1.00 68.03 331 MET A N 1
ATOM 5368 C CA . MET B 1 337 ? 6.270 -0.264 -17.938 1.00 67.65 331 MET A CA 1
ATOM 5369 C C . MET B 1 337 ? 7.763 -0.338 -17.641 1.00 66.24 331 MET A C 1
ATOM 5370 O O . MET B 1 337 ? 8.555 0.365 -18.272 1.00 65.92 331 MET A O 1
ATOM 5375 N N . GLU B 1 338 ? 8.155 -1.168 -16.680 1.00 64.74 332 GLU A N 1
ATOM 5376 C CA . GLU B 1 338 ? 9.568 -1.265 -16.335 1.00 63.24 332 GLU A CA 1
ATOM 5377 C C . GLU B 1 338 ? 10.010 -2.657 -15.893 1.00 61.22 332 GLU A C 1
ATOM 5378 O O . GLU B 1 338 ? 10.652 -3.376 -16.659 1.00 60.95 332 GLU A O 1
ATOM 5384 N N . LEU B 1 339 ? 9.675 -3.037 -14.662 1.00 59.10 333 LEU A N 1
ATOM 5385 C CA . LEU B 1 339 ? 10.069 -4.345 -14.146 1.00 56.68 333 LEU A CA 1
ATOM 5386 C C . LEU B 1 339 ? 9.584 -5.503 -15.001 1.00 54.28 333 LEU A C 1
ATOM 5387 O O . LEU B 1 339 ? 8.473 -6.001 -14.821 1.00 54.48 333 LEU A O 1
ATOM 5392 N N . ASP B 1 340 ? 10.432 -5.925 -15.934 1.00 51.40 334 ASP A N 1
ATOM 5393 C CA . ASP B 1 340 ? 10.105 -7.029 -16.821 1.00 48.35 334 ASP A CA 1
ATOM 5394 C C . ASP B 1 340 ? 10.612 -8.354 -16.277 1.00 46.75 334 ASP A C 1
ATOM 5395 O O . ASP B 1 340 ? 10.679 -9.345 -17.000 1.00 47.46 334 ASP A O 1
ATOM 5400 N N . ASP B 1 341 ? 10.973 -8.369 -15.000 1.00 44.80 335 ASP A N 1
ATOM 5401 C CA . ASP B 1 341 ? 11.450 -9.597 -14.382 1.00 43.81 335 ASP A CA 1
ATOM 5402 C C . ASP B 1 341 ? 10.272 -10.325 -13.738 1.00 41.91 335 ASP A C 1
ATOM 5403 O O . ASP B 1 341 ? 10.239 -10.549 -12.526 1.00 40.29 335 ASP A O 1
ATOM 5408 N N . LEU B 1 342 ? 9.298 -10.668 -14.579 1.00 39.58 336 LEU A N 1
ATOM 5409 C CA . LEU B 1 342 ? 8.100 -11.383 -14.160 1.00 36.96 336 LEU A CA 1
ATOM 5410 C C . LEU B 1 342 ? 8.218 -12.789 -14.743 1.00 34.83 336 LEU A C 1
ATOM 5411 O O . LEU B 1 342 ? 9.083 -13.042 -15.585 1.00 35.38 336 LEU A O 1
ATOM 5416 N N . PRO B 1 343 ? 7.365 -13.727 -14.299 1.00 32.02 337 PRO A N 1
ATOM 5417 C CA . PRO B 1 343 ? 7.470 -15.078 -14.857 1.00 30.68 337 PRO A CA 1
ATOM 5418 C C . PRO B 1 343 ? 7.394 -15.076 -16.386 1.00 28.66 337 PRO A C 1
ATOM 5419 O O . PRO B 1 343 ? 6.645 -14.294 -16.977 1.00 26.23 337 PRO A O 1
ATOM 5423 N N . LYS B 1 344 ? 8.177 -15.954 -17.013 1.00 26.86 338 LYS A N 1
ATOM 5424 C CA . LYS B 1 344 ? 8.228 -16.055 -18.471 1.00 26.50 338 LYS A CA 1
ATOM 5425 C C . LYS B 1 344 ? 6.863 -16.119 -19.162 1.00 25.21 338 LYS A C 1
ATOM 5426 O O . LYS B 1 344 ? 6.756 -15.849 -20.357 1.00 25.46 338 LYS A O 1
ATOM 5432 N N . GLU B 1 345 ? 5.822 -16.474 -18.418 1.00 23.55 339 GLU A N 1
ATOM 5433 C CA . GLU B 1 345 ? 4.490 -16.545 -18.999 1.00 22.54 339 GLU A CA 1
ATOM 5434 C C . GLU B 1 345 ? 3.865 -15.156 -19.081 1.00 22.54 339 GLU A C 1
ATOM 5435 O O . GLU B 1 345 ? 2.983 -14.907 -19.907 1.00 22.30 339 GLU A O 1
ATOM 5441 N N . LYS B 1 346 ? 4.323 -14.248 -18.225 1.00 21.79 340 LYS A N 1
ATOM 5442 C CA . LYS B 1 346 ? 3.783 -12.895 -18.216 1.00 21.29 340 LYS A CA 1
ATOM 5443 C C . LYS B 1 346 ? 4.523 -12.005 -19.209 1.00 19.76 340 LYS A C 1
ATOM 5444 O O . LYS B 1 346 ? 4.114 -10.879 -19.478 1.00 20.84 340 LYS A O 1
ATOM 5450 N N . LEU B 1 347 ? 5.621 -12.515 -19.748 1.00 19.29 341 LEU A N 1
ATOM 5451 C CA . LEU B 1 347 ? 6.393 -11.773 -20.736 1.00 18.92 341 LEU A CA 1
ATOM 5452 C C . LEU B 1 347 ? 5.841 -12.151 -22.105 1.00 17.99 341 LEU A C 1
ATOM 5453 O O . LEU B 1 347 ? 5.722 -11.313 -22.996 1.00 17.25 341 LEU A O 1
ATOM 5458 N N . LYS B 1 348 ? 5.492 -13.426 -22.248 1.00 17.91 342 LYS A N 1
ATOM 5459 C CA . LYS B 1 348 ? 4.938 -13.946 -23.489 1.00 17.29 342 LYS A CA 1
ATOM 5460 C C . LYS B 1 348 ? 3.594 -13.297 -23.772 1.00 16.91 342 LYS A C 1
ATOM 5461 O O . LYS B 1 348 ? 3.146 -13.260 -24.917 1.00 16.60 342 LYS A O 1
ATOM 5467 N N . GLU B 1 349 ? 2.952 -12.794 -22.720 1.00 16.82 343 GLU A N 1
ATOM 5468 C CA . GLU B 1 349 ? 1.661 -12.123 -22.854 1.00 17.80 343 GLU A CA 1
ATOM 5469 C C . GLU B 1 349 ? 1.900 -10.684 -23.290 1.00 17.69 343 GLU A C 1
ATOM 5470 O O . GLU B 1 349 ? 1.093 -10.090 -24.005 1.00 16.69 343 GLU A O 1
ATOM 5476 N N . LEU B 1 350 ? 3.019 -10.127 -22.848 1.00 18.71 344 LEU A N 1
ATOM 5477 C CA . LEU B 1 350 ? 3.364 -8.764 -23.207 1.00 19.82 344 LEU A CA 1
ATOM 5478 C C . LEU B 1 350 ? 3.883 -8.732 -24.641 1.00 21.06 344 LEU A C 1
ATOM 5479 O O . LEU B 1 350 ? 3.546 -7.832 -25.416 1.00 22.67 344 LEU A O 1
ATOM 5484 N N . ILE B 1 351 ? 4.701 -9.720 -24.986 1.00 20.48 345 ILE A N 1
ATOM 5485 C CA . ILE B 1 351 ? 5.255 -9.830 -26.328 1.00 20.19 345 ILE A CA 1
ATOM 5486 C C . ILE B 1 351 ? 4.106 -9.928 -27.326 1.00 19.96 345 ILE A C 1
ATOM 5487 O O . ILE B 1 351 ? 4.097 -9.254 -28.356 1.00 19.92 345 ILE A O 1
ATOM 5492 N N . PHE B 1 352 ? 3.135 -10.771 -26.996 1.00 19.94 346 PHE A N 1
ATOM 5493 C CA . PHE B 1 352 ? 1.963 -10.991 -27.835 1.00 19.40 346 PHE A CA 1
ATOM 5494 C C . PHE B 1 352 ? 1.236 -9.669 -28.081 1.00 20.85 346 PHE A C 1
ATOM 5495 O O . PHE B 1 352 ? 1.123 -9.209 -29.218 1.00 21.35 346 PHE A O 1
ATOM 5503 N N . GLU B 1 353 ? 0.746 -9.065 -27.003 1.00 21.77 347 GLU A N 1
ATOM 5504 C CA . GLU B 1 353 ? 0.031 -7.797 -27.074 1.00 24.32 347 GLU A CA 1
ATOM 5505 C C . GLU B 1 353 ? 0.804 -6.763 -27.896 1.00 24.73 347 GLU A C 1
ATOM 5506 O O . GLU B 1 353 ? 0.236 -6.094 -28.759 1.00 24.39 347 GLU A O 1
ATOM 5512 N N . GLU B 1 354 ? 2.101 -6.653 -27.616 1.00 25.81 348 GLU A N 1
ATOM 5513 C CA . GLU B 1 354 ? 2.997 -5.717 -28.294 1.00 26.05 348 GLU A CA 1
ATOM 5514 C C . GLU B 1 354 ? 3.053 -5.868 -29.815 1.00 25.82 348 GLU A C 1
ATOM 5515 O O . GLU B 1 354 ? 3.354 -4.909 -30.525 1.00 25.09 348 GLU A O 1
ATOM 5521 N N . THR B 1 355 ? 2.774 -7.070 -30.308 1.00 25.86 349 THR A N 1
ATOM 5522 C CA . THR B 1 355 ? 2.819 -7.344 -31.742 1.00 25.13 349 THR A CA 1
ATOM 5523 C C . THR B 1 355 ? 1.450 -7.516 -32.401 1.00 25.95 349 THR A C 1
ATOM 5524 O O . THR B 1 355 ? 1.363 -7.869 -33.577 1.00 24.15 349 THR A O 1
ATOM 5528 N N . ALA B 1 356 ? 0.384 -7.264 -31.648 1.00 27.85 350 ALA A N 1
ATOM 5529 C CA . ALA B 1 356 ? -0.969 -7.393 -32.182 1.00 29.51 350 ALA A CA 1
ATOM 5530 C C . ALA B 1 356 ? -1.211 -6.363 -33.284 1.00 30.83 350 ALA A C 1
ATOM 5531 O O . ALA B 1 356 ? -1.933 -6.625 -34.252 1.00 30.90 350 ALA A O 1
ATOM 5533 N N . ARG B 1 357 ? -0.592 -5.196 -33.126 1.00 31.08 351 ARG A N 1
ATOM 5534 C CA . ARG B 1 357 ? -0.717 -4.095 -34.074 1.00 31.78 351 ARG A CA 1
ATOM 5535 C C . ARG B 1 357 ? -0.257 -4.427 -35.491 1.00 31.55 351 ARG A C 1
ATOM 5536 O O . ARG B 1 357 ? -0.338 -3.580 -36.382 1.00 30.65 351 ARG A O 1
ATOM 5544 N N . PHE B 1 358 ? 0.221 -5.650 -35.704 1.00 30.99 352 PHE A N 1
ATOM 5545 C CA . PHE B 1 358 ? 0.698 -6.055 -37.021 1.00 31.64 352 PHE A CA 1
ATOM 5546 C C . PHE B 1 358 ? -0.216 -7.035 -37.746 1.00 33.91 352 PHE A C 1
ATOM 5547 O O . PHE B 1 358 ? -0.322 -7.003 -38.973 1.00 35.18 352 PHE A O 1
ATOM 5555 N N . GLN B 1 359 ? -0.878 -7.900 -36.990 1.00 35.33 353 GLN A N 1
ATOM 5556 C CA . GLN B 1 359 ? -1.781 -8.883 -37.575 1.00 37.33 353 GLN A CA 1
ATOM 5557 C C . GLN B 1 359 ? -2.749 -8.214 -38.568 1.00 39.32 353 GLN A C 1
ATOM 5558 O O . GLN B 1 359 ? -2.860 -6.987 -38.603 1.00 39.68 353 GLN A O 1
ATOM 5564 N N . PRO B 1 360 ? -3.450 -9.016 -39.393 1.00 40.86 354 PRO A N 1
ATOM 5565 C CA . PRO B 1 360 ? -4.415 -8.565 -40.409 1.00 42.13 354 PRO A CA 1
ATOM 5566 C C . PRO B 1 360 ? -5.604 -7.733 -39.925 1.00 43.29 354 PRO A C 1
ATOM 5567 O O . PRO B 1 360 ? -6.757 -8.098 -40.159 1.00 42.90 354 PRO A O 1
ATOM 5571 N N . GLY B 1 361 ? -5.325 -6.608 -39.273 1.00 45.43 355 GLY A N 1
ATOM 5572 C CA . GLY B 1 361 ? -6.394 -5.757 -38.779 1.00 46.83 355 GLY A CA 1
ATOM 5573 C C . GLY B 1 361 ? -5.957 -4.314 -38.625 1.00 48.12 355 GLY A C 1
ATOM 5574 O O . GLY B 1 361 ? -6.291 -3.466 -39.453 1.00 48.07 355 GLY A O 1
ATOM 5575 N N . TYR B 1 362 ? -5.207 -4.037 -37.561 1.00 49.22 356 TYR A N 1
ATOM 5576 C CA . TYR B 1 362 ? -4.712 -2.688 -37.288 1.00 50.39 356 TYR A CA 1
ATOM 5577 C C . TYR B 1 362 ? -3.845 -2.669 -36.027 1.00 50.49 356 TYR A C 1
ATOM 5578 O O . TYR B 1 362 ? -2.624 -2.433 -36.155 1.00 49.97 356 TYR A O 1
ATOM 5580 N N . ARG C 2 5 ? 18.160 17.847 -5.913 1.00 68.75 64 ARG D N 1
ATOM 5581 C CA . ARG C 2 5 ? 17.144 17.413 -4.912 1.00 68.94 64 ARG D CA 1
ATOM 5582 C C . ARG C 2 5 ? 16.617 16.010 -5.193 1.00 68.80 64 ARG D C 1
ATOM 5583 O O . ARG C 2 5 ? 17.116 15.308 -6.074 1.00 68.63 64 ARG D O 1
ATOM 5591 N N . ARG C 2 6 ? 15.608 15.613 -4.423 1.00 68.54 65 ARG D N 1
ATOM 5592 C CA . ARG C 2 6 ? 14.974 14.307 -4.560 1.00 68.71 65 ARG D CA 1
ATOM 5593 C C . ARG C 2 6 ? 15.941 13.141 -4.359 1.00 68.91 65 ARG D C 1
ATOM 5594 O O . ARG C 2 6 ? 17.163 13.306 -4.409 1.00 68.58 65 ARG D O 1
ATOM 5602 N N . LEU C 2 7 ? 15.372 11.961 -4.134 1.00 68.86 66 LEU D N 1
ATOM 5603 C CA . LEU C 2 7 ? 16.135 10.737 -3.912 1.00 68.53 66 LEU D CA 1
ATOM 5604 C C . LEU C 2 7 ? 17.067 10.432 -5.084 1.00 68.48 66 LEU D C 1
ATOM 5605 O O . LEU C 2 7 ? 16.697 9.715 -6.015 1.00 68.58 66 LEU D O 1
ATOM 5610 N N . GLN C 2 8 ? 18.279 10.980 -5.027 1.00 68.21 67 GLN D N 1
ATOM 5611 C CA . GLN C 2 8 ? 19.271 10.776 -6.079 1.00 67.77 67 GLN D CA 1
ATOM 5612 C C . GLN C 2 8 ? 20.694 10.712 -5.535 1.00 67.88 67 GLN D C 1
ATOM 5613 O O . GLN C 2 8 ? 20.916 10.816 -4.328 1.00 67.85 67 GLN D O 1
ATOM 5619 N N . LYS C 2 9 ? 21.647 10.537 -6.446 1.00 68.27 68 LYS D N 1
ATOM 5620 C CA . LYS C 2 9 ? 23.068 10.455 -6.117 1.00 68.54 68 LYS D CA 1
ATOM 5621 C C . LYS C 2 9 ? 23.454 9.097 -5.528 1.00 68.64 68 LYS D C 1
ATOM 5622 O O . LYS C 2 9 ? 23.745 8.987 -4.336 1.00 67.81 68 LYS D O 1
ATOM 5628 N N . GLY C 2 10 ? 23.455 8.065 -6.372 1.00 68.73 69 GLY D N 1
ATOM 5629 C CA . GLY C 2 10 ? 23.818 6.736 -5.910 1.00 68.82 69 GLY D CA 1
ATOM 5630 C C . GLY C 2 10 ? 23.549 5.597 -6.882 1.00 68.55 69 GLY D C 1
ATOM 5631 O O . GLY C 2 10 ? 22.549 5.608 -7.598 1.00 69.71 69 GLY D O 1
ATOM 5632 N N . ASN C 2 11 ? 24.448 4.613 -6.895 1.00 68.01 70 ASN D N 1
ATOM 5633 C CA . ASN C 2 11 ? 24.344 3.436 -7.761 1.00 67.56 70 ASN D CA 1
ATOM 5634 C C . ASN C 2 11 ? 25.383 2.367 -7.378 1.00 67.70 70 ASN D C 1
ATOM 5635 O O . ASN C 2 11 ? 26.572 2.668 -7.244 1.00 67.03 70 ASN D O 1
ATOM 5640 N N . LEU C 2 12 ? 24.929 1.124 -7.214 1.00 67.60 71 LEU D N 1
ATOM 5641 C CA . LEU C 2 12 ? 25.808 0.006 -6.846 1.00 67.46 71 LEU D CA 1
ATOM 5642 C C . LEU C 2 12 ? 25.144 -1.356 -7.083 1.00 67.29 71 LEU D C 1
ATOM 5643 O O . LEU C 2 12 ? 24.430 -1.856 -6.211 1.00 68.04 71 LEU D O 1
ATOM 5648 N N . PRO C 2 13 ? 25.370 -1.979 -8.256 1.00 66.86 72 PRO D N 1
ATOM 5649 C CA . PRO C 2 13 ? 24.746 -3.284 -8.501 1.00 66.63 72 PRO D CA 1
ATOM 5650 C C . PRO C 2 13 ? 25.217 -4.312 -7.473 1.00 66.33 72 PRO D C 1
ATOM 5651 O O . PRO C 2 13 ? 26.419 -4.498 -7.270 1.00 66.19 72 PRO D O 1
ATOM 5655 N N . VAL C 2 14 ? 24.258 -4.969 -6.825 1.00 65.74 73 VAL D N 1
ATOM 5656 C CA . VAL C 2 14 ? 24.558 -5.963 -5.800 1.00 65.27 73 VAL D CA 1
ATOM 5657 C C . VAL C 2 14 ? 23.672 -7.205 -5.887 1.00 64.90 73 VAL D C 1
ATOM 5658 O O . VAL C 2 14 ? 22.809 -7.311 -6.760 1.00 64.45 73 VAL D O 1
ATOM 5662 N N . ARG C 2 15 ? 23.899 -8.141 -4.968 1.00 64.50 74 ARG D N 1
ATOM 5663 C CA . ARG C 2 15 ? 23.145 -9.391 -4.914 1.00 63.96 74 ARG D CA 1
ATOM 5664 C C . ARG C 2 15 ? 21.642 -9.135 -4.832 1.00 63.24 74 ARG D C 1
ATOM 5665 O O . ARG C 2 15 ? 20.899 -9.728 -5.641 1.00 62.71 74 ARG D O 1
ATOM 5673 N N . ARG D 2 5 ? 22.660 19.146 -46.345 1.00 72.78 64 ARG C N 1
ATOM 5674 C CA . ARG D 2 5 ? 21.739 18.553 -45.333 1.00 72.80 64 ARG C CA 1
ATOM 5675 C C . ARG D 2 5 ? 21.309 17.142 -45.734 1.00 72.62 64 ARG C C 1
ATOM 5676 O O . ARG D 2 5 ? 20.561 16.960 -46.698 1.00 72.72 64 ARG C O 1
ATOM 5684 N N . ARG D 2 6 ? 21.797 16.159 -44.976 1.00 71.88 65 ARG C N 1
ATOM 5685 C CA . ARG D 2 6 ? 21.519 14.737 -45.190 1.00 70.59 65 ARG C CA 1
ATOM 5686 C C . ARG D 2 6 ? 22.469 14.145 -46.231 1.00 69.86 65 ARG C C 1
ATOM 5687 O O . ARG D 2 6 ? 22.643 14.704 -47.315 1.00 69.50 65 ARG C O 1
ATOM 5695 N N . LEU D 2 7 ? 23.081 13.014 -45.889 1.00 68.73 66 LEU C N 1
ATOM 5696 C CA . LEU D 2 7 ? 24.021 12.341 -46.779 1.00 67.51 66 LEU C CA 1
ATOM 5697 C C . LEU D 2 7 ? 24.941 13.331 -47.488 1.00 66.78 66 LEU C C 1
ATOM 5698 O O . LEU D 2 7 ? 24.650 13.785 -48.597 1.00 66.05 66 LEU C O 1
ATOM 5703 N N . GLN D 2 8 ? 26.052 13.661 -46.835 1.00 65.77 67 GLN C N 1
ATOM 5704 C CA . GLN D 2 8 ? 27.022 14.600 -47.389 1.00 64.99 67 GLN C CA 1
ATOM 5705 C C . GLN D 2 8 ? 28.347 13.944 -47.768 1.00 64.11 67 GLN C C 1
ATOM 5706 O O . GLN D 2 8 ? 29.301 13.967 -46.989 1.00 64.47 67 GLN C O 1
ATOM 5712 N N . LYS D 2 9 ? 28.392 13.365 -48.968 1.00 62.30 68 LYS C N 1
ATOM 5713 C CA . LYS D 2 9 ? 29.591 12.709 -49.491 1.00 60.06 68 LYS C CA 1
ATOM 5714 C C . LYS D 2 9 ? 29.867 11.330 -48.885 1.00 59.70 68 LYS C C 1
ATOM 5715 O O . LYS D 2 9 ? 29.259 10.935 -47.886 1.00 59.58 68 LYS C O 1
ATOM 5721 N N . GLY D 2 10 ? 30.792 10.605 -49.509 1.00 58.90 69 GLY C N 1
ATOM 5722 C CA . GLY D 2 10 ? 31.153 9.281 -49.040 1.00 57.56 69 GLY C CA 1
ATOM 5723 C C . GLY D 2 10 ? 30.225 8.175 -49.508 1.00 56.73 69 GLY C C 1
ATOM 5724 O O . GLY D 2 10 ? 29.053 8.129 -49.129 1.00 55.32 69 GLY C O 1
ATOM 5725 N N . ASN D 2 11 ? 30.748 7.283 -50.345 1.00 55.98 70 ASN C N 1
ATOM 5726 C CA . ASN D 2 11 ? 29.974 6.152 -50.847 1.00 56.14 70 ASN C CA 1
ATOM 5727 C C . ASN D 2 11 ? 30.607 4.907 -50.232 1.00 57.34 70 ASN C C 1
ATOM 5728 O O . ASN D 2 11 ? 31.828 4.833 -50.090 1.00 57.18 70 ASN C O 1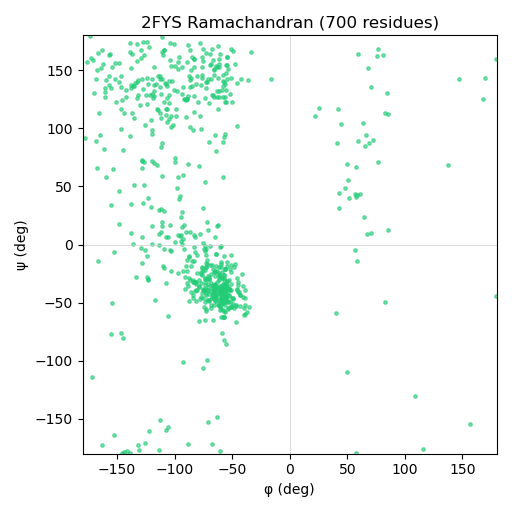
ATOM 5733 N N . LEU D 2 12 ? 29.787 3.931 -49.862 1.00 58.85 71 LEU C N 1
ATOM 5734 C CA . LEU D 2 12 ? 30.320 2.725 -49.242 1.00 60.46 71 LEU C CA 1
ATOM 5735 C C . LEU D 2 12 ? 30.310 1.477 -50.114 1.00 61.68 71 LEU C C 1
ATOM 5736 O O . LEU D 2 12 ? 29.249 0.936 -50.433 1.00 62.45 71 LEU C O 1
ATOM 5741 N N . PRO D 2 13 ? 31.503 1.005 -50.514 1.00 62.14 72 PRO C N 1
ATOM 5742 C CA . PRO D 2 13 ? 31.642 -0.195 -51.345 1.00 62.41 72 PRO C CA 1
ATOM 5743 C C . PRO D 2 13 ? 31.353 -1.403 -50.458 1.00 62.96 72 PRO C C 1
ATOM 5744 O O . PRO D 2 13 ? 32.152 -2.334 -50.353 1.00 63.39 72 PRO C O 1
ATOM 5748 N N . VAL D 2 14 ? 30.192 -1.342 -49.813 1.00 63.32 73 VAL C N 1
ATOM 5749 C CA . VAL D 2 14 ? 29.691 -2.355 -48.888 1.00 63.65 73 VAL C CA 1
ATOM 5750 C C . VAL D 2 14 ? 30.334 -3.740 -48.898 1.00 63.63 73 VAL C C 1
ATOM 5751 O O . VAL D 2 14 ? 30.700 -4.279 -49.947 1.00 63.92 73 VAL C O 1
ATOM 5755 N N . ARG D 2 15 ? 30.454 -4.303 -47.699 1.00 63.16 74 ARG C N 1
ATOM 5756 C CA . ARG D 2 15 ? 31.020 -5.629 -47.493 1.00 62.89 74 ARG C CA 1
ATOM 5757 C C . ARG D 2 15 ? 29.878 -6.639 -47.373 1.00 63.21 74 ARG C C 1
ATOM 5758 O O . ARG D 2 15 ? 28.718 -6.195 -47.232 1.00 63.58 74 ARG C O 1
#

Radius of gyration: 29.97 Å; Cα contacts (8 Å, |Δi|>4): 1263; chains: 4; bounding box: 66×51×92 Å

Organism: Rattus norvegicus (NCBI:txid10116)

Solvent-accessible surface area: 32280 Å² total; per-residue (Å²): 115,80,72,115,13,168,62,80,65,1,71,3,32,133,79,2,42,69,35,58,58,95,16,122,58,68,21,18,32,17,0,8,0,0,2,55,114,82,122,45,65,7,17,0,57,25,15,36,0,17,131,58,70,84,78,0,35,67,8,20,46,14,0,63,9,3,54,115,13,125,18,77,2,5,1,24,18,61,9,3,37,15,26,112,54,47,122,100,1,134,32,1,10,1,1,11,58,52,16,39,4,12,0,111,83,4,5,100,52,22,32,5,7,48,80,22,5,6,10,2,0,12,4,0,0,13,0,0,31,2,0,8,36,0,37,0,1,0,35,31,2,52,2,50,10,0,35,3,11,5,16,2,20,1,45,0,13,53,0,3,53,0,90,31,6,90,126,190,133,152,45,66,56,94,82,23,31,0,5,14,9,4,80,60,52,60,8,144,50,80,24,6,1,4,0,10,0,0,0,0,0,0,11,3,34,27,24,168,40,17,0,45,9,188,98,42,50,38,0,8,42,71,0,3,32,22,28,5,41,24,39,122,110,21,20,85,17,45,6,95,70,134,35,60,79,59,8,94,86,42,91,139,48,109,92,34,42,15,96,149,68,9,104,126,20,58,90,74,0,14,51,0,0,44,91,0,2,32,11,9,5,135,114,7,19,94,6,87,92,1,2,47,15,81,13,0,122,117,20,80,36,75,110,33,3,68,100,9,150,59,91,26,121,222,39,116,43,83,69,111,73,0,29,68,49,1,41,122,41,0,23,171,46,29,124,88,135,151,104,118,43,143,28,172,77,44,53,0,68,1,34,130,78,3,46,92,34,51,99,72,29,110,46,56,23,31,36,24,3,4,0,68,4,53,117,85,143,71,93,6,18,0,29,35,7,71,2,15,142,96,57,18,68,0,2,30,0,0,34,1,0,10,7,4,33,118,10,205,18,72,3,8,4,26,18,78,17,5,35,15,27,107,45,53,129,95,1,130,37,0,11,0,1,12,63,51,23,61,4,22,0,106,71,3,5,97,92,44,143,4,52,73,60,25,7,5,24,0,0,13,4,0,0,12,0,0,29,8,0,7,35,1,43,1,3,0,18,23,1,24,2,49,12,0,33,0,32,58,44,0,21,1,44,0,15,17,0,4,22,2,16,16,18,54,37,12,85,28,40,43,30,98,32,113,53,168,17,71,42,78,86,17,22,1,1,4,12,3,18,85,4,15,33,62,68,16,3,0,2,0,5,0,0,0,0,0,0,2,1,34,50,50,151,24,19,1,26,15,168,115,105,74,24,8,3,46,54,1,1,38,21,24,6,41,12,64,81,127,38,6,16,21,10,0,40,38,160,28,20,72,89,17,56,80,32,106,136,47,115,103,40,52,19,107,164,76,17,89,145,29,42,93,94,0,14,66,0,0,46,86,0,1,30,17,21,25,135,149,9,17,96,13,101,84,0,0,54,14,82,12,0,123,108,33,69,29,86,106,32,10,71,94,11,154,54,56,26,106,132,123,77,25,42,15,27,12,18,86,95,57,0,37,90,40,0,43,84,33,0,50,139,47,53,142,72,111,166,148,67,86,117,18,33,4,33,28,193,186,106,89,94,146,29,111,3,102,50,115

Nearest PDB structures (foldseek):
  2fys-assembly1_B  TM=1.003E+00  e=7.536E-67  Rattus norvegicus
  8psy-assembly1_A  TM=9.651E-01  e=2.708E-57  Homo sapiens
  4qp9-assembly1_A  TM=9.630E-01  e=1.407E-55  Homo sapiens
  4qp8-assembly2_B  TM=9.629E-01  e=3.778E-55  Homo sapiens
  6d5y-assembly1_A  TM=9.627E-01  e=4.462E-54  Homo sapiens

B-factor: mean 22.46, std 15.28, range [1.85, 75.62]

Secondary structure (DSSP, 8-state):
---EETTEE---TTTEEEEEEEEEETTEEEEEEEETTTTEEEEEEEE--TT-HHHHHHHHHHHHHHHH---TTB---SEEE--SSTTT---EEEEEE--SEEHHHHTTT----HHHHHHHHHHHHHHHHHHHHTSEE-----GGGEEE-SSS-EEE---SS-EESS--S---S-TTS--S--TT--HHHHTT----THHHHHHHHHHHHHHHHTS-SS--SSHHHHHHHHHHHH-PPPSHHHHTS--HHHHHHHHHSPP--B--HHHH-TTS-HHHHHHHHHHS-SSTTTSPPHHHHHTSSGGGGT--TTS----SS-S-SSS----S-HHHHHHHHHHHTGGGSS--/-PPEETTEE----TTEEEEEEEEE-SSSEEEEEEETTTTB--EEEEE--TT-HHHHHHHHHHHHHHHH--BTTB--EEEEE--SSTTT---EEEEE---SEEHHHHHHH----HHHHHHHHHHHHHHHHHHHHTTEE-----GGGEEE-TT--EEE---TT-EE-------S--TT--TTT-SS----STHHHHHHHHHHHHHHHHSS-SS--SSHHHHHHHHHHHH----HHHHTTT--SSTTHHHHS----PBPPHHHH-TTS-HHHHHHHHHHS-SSGGGSPPHHHHHTSGGGTTT--GGGS---SS--------HHHHHHHHHHHGGGGSTT--/--S-S------/--S-S------

GO terms:
  GO:0035094 response to nicotine (P, IGI)
  GO:0004674 protein serine/threonine kinase activity (F, IDA)
  GO:0018105 peptidyl-serine phosphorylation (P, IDA)
  GO:0005737 cytoplasm (C, IDA)
  GO:0005886 plasma membrane (C, IDA)
  GO:0005901 caveola (C, IDA)
  GO:0005634 nucleus (C, TAS)
  GO:0005739 mitochondrion (C, TAS)
  GO:0005769 early endosome (C, TAS)
  GO:0005770 late endosome (C, TAS)
  GO:0005794 Golgi apparatus (C, TAS)
  GO:0005829 cytosol (C, TAS)
  GO:0005856 cytoskeleton (C, TAS)
  GO:0005901 caveola (C, TAS)
  GO:0005925 focal adhesion (C, TAS)
  GO:2000641 regulation of early endosome to late endosome transport (P, TAS)
  GO:0032872 regulation of stress-activated MAPK cascade (P, TAS)
  GO:0051493 regulation of cytoskeleton organization (P, TAS)
  GO:0072584 caveolin-mediated endocytosis (P, TAS)
  GO:0090170 regulation of Golgi inheritance (P, TAS)

Foldseek 3Di:
DADADPNHGDRFDPQWADWAFDFCDPQFGKIWTQGNPVRHIWIKTKHQCLVPLLSLQLVLQQLVVQDQDDDQAAWHFPAKDADPDLVPGRIIITITHDFPAWQLVCLQPHADDQVLLLVLLLSVLLVLQQQVLLQKAQQDDARRQWGHHPVSRTHGHRSSVMDGADDVADDDDPLQFAQLCFDHRGDRDNLGVLSSSLQSSVCSLPSDRQFDAPGRVRSVVSLCLAQWQDDPCLLVASRPPVCSVVSVPDDTHDHDQPCNVRVPHDPQSSVLSPLSNDSRSVSRDDSVVSLVGPSNPVPRDVVSRDHRPHHDDDRSDDSVVSSVVVCVSSQCNDPPGD/DFACDDPGGDPPDPQWDDWDFDDADPQGTKIWTAGNVVRAIKIKGKHQPLVPLLSLLLLLQQLVVLDPDDDQQAWHFPAKDADPDLVRGRMIMTITHDFPFWQLVCLQPDADDLVLLLVLLLSVLLQLQQQCLLQKAQQDFARRQWGHHDPSGIHGHRSSVMAGFPPPPPDPSPLVDDDPDCLQFAPLVLVVWSDGNLRVLSNSLQRSLCSLPSDGQQDAPDSVRSVVSLCQAQWQADCVLQVVIDDDPVSCVRNPDPTHDHHQQCNVRVPHDPQSSVLSDLSSRNRSVSRDDSVVSLVGPSNVVPRDPVPRDHDPHHPDPVPHPSSDPSVVSSVSSCVSNPVRPPPD/DPPDDDDDDDD/DPDDDDDDPDD

InterPro domains:
  IPR000719 Protein kinase domain [PF00069] (23-311)
  IPR000719 Protein kinase domain [PS50011] (23-311)
  IPR000719 Protein kinase domain [SM00220] (23-311)
  IPR003527 Mitogen-activated protein (MAP) kinase, conserved site [PS01351] (57-159)
  IPR008271 Serine/threonine-protein kinase, active site [PS00108] (143-155)
  IPR008349 Mitogen-activated protein (MAP) kinase, ERK1/2 [PR01770] (11-28)
  IPR008349 Mitogen-activated protein (MAP) kinase, ERK1/2 [PR01770] (116-125)
  IPR008349 Mitogen-activated protein (MAP) kinase, ERK1/2 [PR01770] (171-181)
  IPR008349 Mitogen-activated protein (MAP) kinase, ERK1/2 [PR01770] (229-240)
  IPR008349 Mitogen-activated protein (MAP) kinase, ERK1/2 [PR01770] (250-260)
  IPR008349 Mitogen-activated protein (MAP) kinase, ERK1/2 [PR01770] (311-321)
  IPR011009 Protein kinase-like domain superfamily [SSF56112] (17-320)
  IPR017441 Protein kinase, ATP binding site [PS00107] (29-53)
  IPR050117 Mitogen-activated protein (MAP) kinase [PTHR24055] (22-313)

CATH classification: 3.30.200.20 (+1 more: 1.10.510.10)

Sequence (708 aa):
GPEMVRGQVFDVGPRYTNLSYIGEGAYGMVCSAYDNLNKVRVAIKKISPFEHQTYCQRTLREIKILLRFRHENIIGINDIIRAPTIEQMKDVYIVQDLMETDLYKLLKTQHLSNDHICYFLYQILRGLKYIHSANVLHRDLKPSNLLLNTTCDLKICDFGLARVADPDEYVATRWYRAPEIMLNSKGYTKSIDIWSVGCILAEMLSNRPIFPGKHYLDQLNHILGILGSPSQEDLNCIINLKARNYLLSLPHKNKVPWNRLFPNADSKALDLLDKMLTFNPHKRIEVEQALAHPYLEQYYDPSDEPIAEAPFKLDDLPKEKLKELIFEETARFQPGYRGPEMVRGQVFDVGPRYTNLSYIGEGAYGMVCSAYDNLNKVRVAIKKISPFEHQTYCQRTLREIKILLRFRHENIIGINDIIRAPTIEQMKDVYIVQDLMETDLYKLLKTQHLSNDHICYFLYQILRGLKYIHSANVLHRDLKPSNLLLNTTCDLKICDFGLARVADPDHDHTGFLTEYVATRWYRAPEIMLNSGYTKSIDIWSVGCILAEMLSNRPIFPGKHYLDQLNHILGILGSPSQEDLNCIINLKARNYLLSLPHKNKVPWNRLFPNADSKALDLLDKMLTFNPHKRIEVEQALAHPYLEQYYDPSDEPIAEAPFKFDMELDDLPKEKLKELIFEETARFQPGYRRLQKGNLPVRRRLQKGNLPVR